Protein AF-A0A7S2NJY1-F1 (afdb_monomer_lite)

pLDDT: mean 79.56, std 20.65, range [28.33, 98.38]

Organism: NCBI:txid327968

Radius of gyration: 31.27 Å; chains: 1; bounding box: 125×63×87 Å

Secondary structure (DSSP, 8-state):
-----------------------SHHHHHHHHHHHHHHT----HHHHHHHHHHHHHHHHH-TTTHHHHHHHHHHHSPPP-HHHHHHHHHHHHHHHHHHHHHHHHHHHHTTTTTT-TTS-HHHHHHHHHHHHHT-BEES-SS---------S-----PPPP--------S---SS-SS--S---GGGGSS-BS-HHHHHHHSS-EEEETTEEEESSHHHHHHHHHHHHHHHHHHHHHHHHHHHHHHHHHHSTT-TTT-HHHHHHH--TTGGG-S-SSHHHHHHHHHHHHHHHHHHHHHHHHHHHHHHHHHHHTTS---HHHHHHHHHHHHHHHHHHHHHHHHHHHH--SHHHHHHHHHHHHHHHTTTTTHHHHHHTTT--HHHHHHHHHHHHHHHHH-S--GGGGB-TT-SSSTTSB-EEE-TTS-EE-TTSSB---SEEESS-GGG--TTS-HHHHHHHTTS--EEEEEETTEEEEESPHHHHHHHHHHHHHHHHHHHHHHHHHHHHHHHS-PPP--

Foldseek 3Di:
DDDDDDDDDDDDDDPPDDPDDPPDPVVVVVVVLVVCLVPPPPPLLCLLVVLVVLVVVVVVDVVCVVSLLSNLVSQAAFDWLLQVLQLVQLLLLQLAQLLVLLLVVLVVPVVQQPHPPDDSVSSSVLLLVLQQQAAAADDLHPCPPPPPPPDDDDDDDDDDDDDDDDDDDDDPDPPAFPPDDDPPVCPVHPRHDVLSNVSNVWDWDDDPPGIATPDPVRRVVSVVSVVLLVVLLCLLQPVLVVLLVVLCPDPLQCVVPVVSVVVLQDPVLLVDQAQDPQSNVLLVLLLVLLLVLLVVLLVVLVSVLSNLVSVLVFNTRLVSVCSVLCSLLNLSVSLLSSSLSQLSPDPHSVSNVVVSVVSVCSNCSRVCVQVVCVVNVAGSSNSSSSRSVSSSSQSQDDFSQQQQADPPDPHSNNGGHWYADPSSFTAGPVGDGTDGQWDFPDDVVVDDPPCDPVVVVVCSVVTWIWGASHPPDIDTGSHPSSVVSSVSSVVSSVVSVVSSPPSSSSSSSNRDDHPPD

Sequence (517 aa):
AEPNVVRSSRPTALITGRPGGPSGPLAMYSQRLHETTEKVDQDYGRLYRNVMKEFKYMVNVRSGHRYFSMLWASLAPKGNIYRRNGLFAEHRKHTEDVWAQLRELADLHKNLLGGAEVPLEERADRLYEALKDVEVEGSVLPDDGVVEEQGKRSSVSRLATSSETSPSRKQLTRRSSTMWVQDEDLFGGEIGFLPLEEWLRFKVFRVGPFLMDCDADRRTEEAKHFFMALGIFGLQVIAPFLIFLNRWNADANYLRDWGRLKSHLTVKQLACLGSTLPDVLTTIMGVLLLFVIIFMVRCYVKEQLANAGKSSKLPTDACWFLVGCFANAWSCCLICLNIPLLFWSEPTPTNIVLDSMTLLFLFKLDDLSDILCSYMDMSDEDFQRLAAWNSALMSQCPVHVEDLINPSAESLADLWSVHYDASGRLCRTKGGHCLTRLTHRFSEEECNERTPLAAKELHYQGERILYRVSRDRSYELPTTLAFAVFVMWNSISWFISIGQFVIPVGWYLINKRCSSK

Structure (mmCIF, N/CA/C/O backbone):
data_AF-A0A7S2NJY1-F1
#
_entry.id   AF-A0A7S2NJY1-F1
#
loop_
_atom_site.group_PDB
_atom_site.id
_atom_site.type_symbol
_atom_site.label_atom_id
_atom_site.label_alt_id
_atom_site.label_comp_id
_atom_site.label_asym_id
_atom_site.label_entity_id
_atom_site.label_seq_id
_atom_site.pdbx_PDB_ins_code
_atom_site.Cartn_x
_atom_site.Cartn_y
_atom_site.Cartn_z
_atom_site.occupancy
_atom_site.B_iso_or_equiv
_atom_site.auth_seq_id
_atom_site.auth_comp_id
_atom_site.auth_asym_id
_atom_site.auth_atom_id
_atom_site.pdbx_PDB_model_num
ATOM 1 N N . ALA A 1 1 ? -87.451 8.173 4.242 1.00 45.88 1 ALA A N 1
ATOM 2 C CA . ALA A 1 1 ? -87.650 8.941 5.480 1.00 45.88 1 ALA A CA 1
ATOM 3 C C . ALA A 1 1 ? -86.322 8.974 6.221 1.00 45.88 1 ALA A C 1
ATOM 5 O O . ALA A 1 1 ? -85.801 7.928 6.578 1.00 45.88 1 ALA A O 1
ATOM 6 N N . GLU A 1 2 ? -85.761 10.175 6.293 1.00 38.66 2 GLU A N 1
ATOM 7 C CA . GLU A 1 2 ? -84.646 10.646 7.132 1.00 38.66 2 GLU A CA 1
ATOM 8 C C . GLU A 1 2 ? -84.854 10.329 8.639 1.00 38.66 2 GLU A C 1
ATOM 10 O O . GLU A 1 2 ? -86.001 10.028 8.989 1.00 38.66 2 GLU A O 1
ATOM 15 N N . PRO A 1 3 ? -83.836 10.414 9.546 1.00 59.41 3 PRO A N 1
ATOM 16 C CA . PRO A 1 3 ? -83.036 11.643 9.698 1.00 59.41 3 PRO A CA 1
ATOM 17 C C . PRO A 1 3 ? -81.572 11.592 10.213 1.00 59.41 3 PRO A C 1
ATOM 19 O O . PRO A 1 3 ? -81.125 10.666 10.877 1.00 59.41 3 PRO A O 1
ATOM 22 N N . ASN A 1 4 ? -80.901 12.723 9.935 1.00 36.00 4 ASN A N 1
ATOM 23 C CA . ASN A 1 4 ? -79.967 13.522 10.752 1.00 36.00 4 ASN A CA 1
ATOM 24 C C . ASN A 1 4 ? -78.713 12.892 11.384 1.00 36.00 4 ASN A C 1
ATOM 26 O O . ASN A 1 4 ? -78.825 12.297 12.445 1.00 36.00 4 ASN A O 1
ATOM 30 N N . VAL A 1 5 ? -77.521 13.303 10.905 1.00 41.50 5 VAL A N 1
ATOM 31 C CA . VAL A 1 5 ? -76.474 13.913 11.764 1.00 41.50 5 VAL A CA 1
ATOM 32 C C . VAL A 1 5 ? -75.678 15.003 11.010 1.00 41.50 5 VAL A C 1
ATOM 34 O O . VAL A 1 5 ? -74.971 14.761 10.038 1.00 41.50 5 VAL A O 1
ATOM 37 N N . VAL A 1 6 ? -75.861 16.216 11.530 1.00 42.56 6 VAL A N 1
ATOM 38 C CA . VAL A 1 6 ? -75.075 17.464 11.584 1.00 42.56 6 VAL A CA 1
ATOM 39 C C . VAL A 1 6 ? -73.646 17.506 10.993 1.00 42.56 6 VAL A C 1
ATOM 41 O O . VAL A 1 6 ? -72.746 16.768 11.382 1.00 42.56 6 VAL A O 1
ATOM 44 N N . ARG A 1 7 ? -73.434 18.532 10.147 1.00 38.59 7 ARG A N 1
ATOM 45 C CA . ARG A 1 7 ? -72.150 19.108 9.697 1.00 38.59 7 ARG A CA 1
ATOM 46 C C . ARG A 1 7 ? -71.385 19.802 10.835 1.00 38.59 7 ARG A C 1
ATOM 48 O O . ARG A 1 7 ? -71.962 20.617 11.547 1.00 38.59 7 ARG A O 1
ATOM 55 N N . SER A 1 8 ? -70.059 19.648 10.858 1.00 33.09 8 SER A N 1
ATOM 56 C CA . SER A 1 8 ? -69.138 20.664 11.385 1.00 33.09 8 SER A CA 1
ATOM 57 C C . SER A 1 8 ? -67.888 20.764 10.507 1.00 33.09 8 SER A C 1
ATOM 59 O O . SER A 1 8 ? -67.379 19.783 9.975 1.00 33.09 8 SER A O 1
ATOM 61 N N . SER A 1 9 ? -67.476 22.003 10.300 1.00 34.91 9 SER A N 1
ATOM 62 C CA . SER A 1 9 ? -66.625 22.554 9.251 1.00 34.91 9 SER A CA 1
ATOM 63 C C . SER A 1 9 ? -65.165 22.739 9.674 1.00 34.91 9 SER A C 1
ATOM 65 O O . SER A 1 9 ? -64.932 23.300 10.743 1.00 34.91 9 SER A O 1
ATOM 67 N N . ARG A 1 10 ? -64.208 22.436 8.781 1.00 32.81 10 ARG A N 1
ATOM 68 C CA . ARG A 1 10 ? -63.144 23.349 8.280 1.00 32.81 10 ARG A CA 1
ATOM 69 C C . ARG A 1 10 ? -62.145 22.596 7.377 1.00 32.81 10 ARG A C 1
ATOM 71 O O . ARG A 1 10 ? -61.818 21.454 7.686 1.00 32.81 10 ARG A O 1
ATOM 78 N N . PRO A 1 11 ? -61.633 23.215 6.296 1.00 33.59 11 PRO A N 1
ATOM 79 C CA . PRO A 1 11 ? -60.576 22.638 5.477 1.00 33.59 11 PRO A CA 1
ATOM 80 C C . PRO A 1 11 ? -59.200 23.019 6.042 1.00 33.59 11 PRO A C 1
ATOM 82 O O . PRO A 1 11 ? -58.906 24.199 6.232 1.00 33.59 11 PRO A O 1
ATOM 85 N N . THR A 1 12 ? -58.343 22.027 6.274 1.00 32.66 12 THR A N 1
ATOM 86 C CA . THR A 1 12 ? -56.910 22.246 6.502 1.00 32.66 12 THR A CA 1
ATOM 87 C C . THR A 1 12 ? -56.200 22.028 5.174 1.00 32.66 12 THR A C 1
ATOM 89 O O . THR A 1 12 ? -56.236 20.933 4.614 1.00 32.66 12 THR A O 1
ATOM 92 N N . ALA A 1 13 ? -55.599 23.092 4.648 1.00 31.03 13 ALA A N 1
ATOM 93 C CA . ALA A 1 13 ? -54.774 23.054 3.452 1.00 31.03 13 ALA A CA 1
ATOM 94 C C . ALA A 1 13 ? -53.608 22.068 3.642 1.00 31.03 13 ALA A C 1
ATOM 96 O O . ALA A 1 13 ? -52.800 22.219 4.559 1.00 31.03 13 ALA A O 1
ATOM 97 N N . LEU A 1 14 ? -53.522 21.064 2.767 1.00 28.33 14 LEU A N 1
ATOM 98 C CA . LEU A 1 14 ? -52.346 20.213 2.634 1.00 28.33 14 LEU A CA 1
ATOM 99 C C . LEU A 1 14 ? -51.248 21.023 1.930 1.00 28.33 14 LEU A C 1
ATOM 101 O O . LEU A 1 14 ? -51.295 21.233 0.719 1.00 28.33 14 LEU A O 1
ATOM 105 N N . ILE A 1 15 ? -50.249 21.473 2.687 1.00 33.56 15 ILE A N 1
ATOM 106 C CA . ILE A 1 15 ? -48.969 21.918 2.132 1.00 33.56 15 ILE A CA 1
ATOM 107 C C . ILE A 1 15 ? -48.156 20.654 1.846 1.00 33.56 15 ILE A C 1
ATOM 109 O O . ILE A 1 15 ? -47.473 20.121 2.717 1.00 33.56 15 ILE A O 1
ATOM 113 N N . THR A 1 16 ? -48.234 20.148 0.616 1.00 32.56 16 THR A N 1
ATOM 114 C CA . THR A 1 16 ? -47.268 19.170 0.101 1.00 32.56 16 THR A CA 1
ATOM 115 C C . THR A 1 16 ? -45.997 19.911 -0.305 1.00 32.56 16 THR A C 1
ATOM 117 O O . THR A 1 16 ? -45.793 20.240 -1.474 1.00 32.56 16 THR A O 1
ATOM 120 N N . GLY A 1 17 ? -45.145 20.217 0.672 1.00 28.34 17 GLY A N 1
ATOM 121 C CA . GLY A 1 17 ? -43.784 20.672 0.414 1.00 28.34 17 GLY A CA 1
ATOM 122 C C . GLY A 1 17 ? -42.942 19.502 -0.090 1.00 28.34 17 GLY A C 1
ATOM 123 O O . GLY A 1 17 ? -42.501 18.673 0.701 1.00 28.34 17 GLY A O 1
ATOM 124 N N . ARG A 1 18 ? -42.724 19.418 -1.409 1.00 33.81 18 ARG A N 1
ATOM 125 C CA . ARG A 1 18 ? -41.641 18.601 -1.979 1.00 33.81 18 ARG A CA 1
ATOM 126 C C . ARG A 1 18 ? -40.311 19.131 -1.424 1.00 33.81 18 ARG A C 1
ATOM 128 O O . ARG A 1 18 ? -40.075 20.333 -1.559 1.00 33.81 18 ARG A O 1
ATOM 135 N N . PRO A 1 19 ? -39.428 18.296 -0.850 1.00 34.47 19 PRO A N 1
ATOM 136 C CA . PRO A 1 19 ? -38.077 18.739 -0.549 1.00 34.47 19 PRO A CA 1
ATOM 137 C C . PRO A 1 19 ? -37.382 19.040 -1.879 1.00 34.47 19 PRO A C 1
ATOM 139 O O . PRO A 1 19 ? -37.209 18.158 -2.722 1.00 34.47 19 PRO A O 1
ATOM 142 N N . GLY A 1 20 ? -37.056 20.315 -2.092 1.00 35.94 20 GLY A N 1
ATOM 143 C CA . GLY A 1 20 ? -36.272 20.774 -3.229 1.00 35.94 20 GLY A CA 1
ATOM 144 C C . GLY A 1 20 ? -34.863 20.206 -3.138 1.00 35.94 20 GLY A C 1
ATOM 145 O O . GLY A 1 20 ? -34.002 20.776 -2.474 1.00 35.94 20 GLY A O 1
ATOM 146 N N . GLY A 1 21 ? -34.639 19.068 -3.794 1.00 39.72 21 GLY A N 1
ATOM 147 C CA . GLY A 1 21 ? -33.296 18.643 -4.166 1.00 39.72 21 GLY A CA 1
ATOM 148 C C . GLY A 1 21 ? -32.696 19.648 -5.159 1.00 39.72 21 GLY A C 1
ATOM 149 O O . GLY A 1 21 ? -33.447 20.287 -5.901 1.00 39.72 21 GLY A O 1
ATOM 150 N N . PRO A 1 22 ? -31.366 19.825 -5.180 1.00 35.38 22 PRO A N 1
ATOM 151 C CA . PRO A 1 22 ? -30.713 20.806 -6.036 1.00 35.38 22 PRO A CA 1
ATOM 152 C C . PRO A 1 22 ? -30.897 20.433 -7.513 1.00 35.38 22 PRO A C 1
ATOM 154 O O . PRO A 1 22 ? -30.162 19.625 -8.067 1.00 35.38 22 PRO A O 1
ATOM 157 N N . SER A 1 23 ? -31.883 21.034 -8.175 1.00 36.16 23 SER A N 1
ATOM 158 C CA . SER A 1 23 ? -32.111 20.926 -9.617 1.00 36.16 23 SER A CA 1
ATOM 159 C C . SER A 1 23 ? -31.224 21.929 -10.358 1.00 36.16 23 SER A C 1
ATOM 161 O O . SER A 1 23 ? -31.697 22.950 -10.855 1.00 36.16 23 SER A O 1
ATOM 163 N N . GLY A 1 24 ? -29.916 21.666 -10.369 1.00 39.44 24 GLY A N 1
ATOM 164 C CA . GLY A 1 24 ? -28.922 22.463 -11.089 1.00 39.44 24 GLY A CA 1
ATOM 165 C C . GLY A 1 24 ? -27.930 21.590 -11.871 1.00 39.44 24 GLY A C 1
ATOM 166 O O . GLY A 1 24 ? -27.818 20.396 -11.585 1.00 39.44 24 GLY A O 1
ATOM 167 N N . PRO A 1 25 ? -27.165 22.171 -12.818 1.00 36.16 25 PRO A N 1
ATOM 168 C CA . PRO A 1 25 ? -26.186 21.460 -13.653 1.00 36.16 25 PRO A CA 1
ATOM 169 C C . PRO A 1 25 ? -25.192 20.601 -12.854 1.00 36.16 25 PRO A C 1
ATOM 171 O O . PRO A 1 25 ? -24.748 19.566 -13.333 1.00 36.16 25 PRO A O 1
ATOM 174 N N . LEU A 1 26 ? -24.899 20.984 -11.607 1.00 32.62 26 LEU A N 1
ATOM 175 C CA . LEU A 1 26 ? -24.021 20.258 -10.686 1.00 32.62 26 LEU A CA 1
ATOM 176 C C . LEU A 1 26 ? -24.586 18.912 -10.203 1.00 32.62 26 LEU A C 1
ATOM 178 O O . LEU A 1 26 ? -23.810 17.981 -10.013 1.00 32.62 26 LEU A O 1
ATOM 182 N N . ALA A 1 27 ? -25.905 18.772 -10.031 1.00 35.31 27 ALA A N 1
ATOM 183 C CA . ALA A 1 27 ? -26.518 17.489 -9.669 1.00 35.31 27 ALA A CA 1
ATOM 184 C C . ALA A 1 27 ? -26.526 16.528 -10.864 1.00 35.31 27 ALA A C 1
ATOM 186 O O . ALA A 1 27 ? -26.252 15.343 -10.708 1.00 35.31 27 ALA A O 1
ATOM 187 N N . MET A 1 28 ? -26.737 17.066 -12.069 1.00 36.31 28 MET A N 1
ATOM 188 C CA . MET A 1 28 ? -26.636 16.304 -13.313 1.00 36.31 28 MET A CA 1
ATOM 189 C C . MET A 1 28 ? -25.188 15.873 -13.588 1.00 36.31 28 MET A C 1
ATOM 191 O O . MET A 1 28 ? -24.965 14.733 -13.980 1.00 36.31 28 MET A O 1
ATOM 195 N N . TYR A 1 29 ? -24.204 16.737 -13.303 1.00 36.34 29 TYR A N 1
ATOM 196 C CA . TYR A 1 29 ? -22.783 16.381 -13.341 1.00 36.34 29 TYR A CA 1
ATOM 197 C C . TYR A 1 29 ? -22.431 15.337 -12.285 1.00 36.34 29 TYR A C 1
ATOM 199 O O . TYR A 1 29 ? -21.780 14.371 -12.641 1.00 36.34 29 TYR A O 1
ATOM 207 N N . SER A 1 30 ? -22.886 15.477 -11.033 1.00 32.34 30 SER A N 1
ATOM 208 C CA . SER A 1 30 ? -22.646 14.507 -9.950 1.00 32.34 30 SER A CA 1
ATOM 209 C C . SER A 1 30 ? -23.262 13.136 -10.230 1.00 32.34 30 SER A C 1
ATOM 211 O O . SER A 1 30 ? -22.676 12.128 -9.849 1.00 32.34 30 SER A O 1
ATOM 213 N N . GLN A 1 31 ? -24.433 13.088 -10.868 1.00 41.31 31 GLN A N 1
ATOM 214 C CA . GLN A 1 31 ? -25.109 11.840 -11.217 1.00 41.31 31 GLN A CA 1
ATOM 215 C C . GLN A 1 31 ? -24.455 11.175 -12.437 1.00 41.31 31 GLN A C 1
ATOM 217 O O . GLN A 1 31 ? -24.176 9.982 -12.381 1.00 41.31 31 GLN A O 1
ATOM 222 N N . ARG A 1 32 ? -24.078 11.953 -13.469 1.00 42.41 32 ARG A N 1
ATOM 223 C CA . ARG A 1 32 ? -23.219 11.462 -14.564 1.00 42.41 32 ARG A CA 1
ATOM 224 C C . ARG A 1 32 ? -21.880 10.960 -14.049 1.00 42.41 32 ARG A C 1
ATOM 226 O O . ARG A 1 32 ? -21.442 9.918 -14.495 1.00 42.41 32 ARG A O 1
ATOM 233 N N . LEU A 1 33 ? -21.273 11.684 -13.107 1.00 39.12 33 LEU A N 1
ATOM 234 C CA . LEU A 1 33 ? -20.040 11.309 -12.421 1.00 39.12 33 LEU A CA 1
ATOM 235 C C . LEU A 1 33 ? -20.202 9.975 -11.708 1.00 39.12 33 LEU A C 1
ATOM 237 O O . LEU A 1 33 ? -19.340 9.122 -11.845 1.00 39.12 33 LEU A O 1
ATOM 241 N N . HIS A 1 34 ? -21.289 9.768 -10.965 1.00 41.19 34 HIS A N 1
ATOM 242 C CA . HIS A 1 34 ? -21.487 8.505 -10.263 1.00 41.19 34 HIS A CA 1
ATOM 243 C C . HIS A 1 34 ? -21.661 7.340 -11.247 1.00 41.19 34 HIS A C 1
ATOM 245 O O . HIS A 1 34 ? -21.037 6.302 -11.048 1.00 41.19 34 HIS A O 1
ATOM 251 N N . GLU A 1 35 ? -22.399 7.549 -12.343 1.00 44.12 35 GLU A N 1
ATOM 252 C CA . GLU A 1 35 ? -22.596 6.558 -13.411 1.00 44.12 35 GLU A CA 1
ATOM 253 C C . GLU A 1 35 ? -21.318 6.279 -14.226 1.00 44.12 35 GLU A C 1
ATOM 255 O O . GLU A 1 35 ? -21.077 5.129 -14.592 1.00 44.12 35 GLU A O 1
ATOM 260 N N . THR A 1 36 ? -20.457 7.276 -14.480 1.00 44.31 36 THR A N 1
ATOM 261 C CA . THR A 1 36 ? -19.154 7.053 -15.134 1.00 44.31 36 THR A CA 1
ATOM 262 C C . THR A 1 36 ? -18.104 6.483 -14.190 1.00 44.31 36 THR A C 1
ATOM 264 O O . THR A 1 36 ? -17.277 5.704 -14.643 1.00 44.31 36 THR A O 1
ATOM 267 N N . THR A 1 37 ? -18.133 6.808 -12.892 1.00 44.62 37 THR A N 1
ATOM 268 C CA . THR A 1 37 ? -17.184 6.246 -11.910 1.00 44.62 37 THR A CA 1
ATOM 269 C C . THR A 1 37 ? -17.516 4.783 -11.591 1.00 44.62 37 THR A C 1
ATOM 271 O O . THR A 1 37 ? -16.618 3.982 -11.350 1.00 44.62 37 THR A O 1
ATOM 274 N N . GLU A 1 38 ? -18.800 4.409 -11.627 1.00 44.50 38 GLU A N 1
ATOM 275 C CA . GLU A 1 38 ? -19.269 3.035 -11.394 1.00 44.50 38 GLU A CA 1
ATOM 276 C C . GLU A 1 38 ? -19.047 2.112 -12.613 1.00 44.50 38 GLU A C 1
ATOM 278 O O . GLU A 1 38 ? -19.025 0.892 -12.463 1.00 44.50 38 GLU A O 1
ATOM 283 N N . LYS A 1 39 ? -18.798 2.686 -13.801 1.00 46.81 39 LYS A N 1
ATOM 284 C CA . LYS A 1 39 ? -18.453 1.977 -15.048 1.00 46.81 39 LYS A CA 1
ATOM 285 C C . LYS A 1 39 ? -17.156 2.478 -15.688 1.00 46.81 39 LYS A C 1
ATOM 287 O O . LYS A 1 39 ? -17.050 2.535 -16.914 1.00 46.81 39 LYS A O 1
ATOM 292 N N . VAL A 1 40 ? -16.152 2.847 -14.890 1.00 51.00 40 VAL A N 1
ATOM 293 C CA . VAL A 1 40 ? -14.791 2.915 -15.437 1.00 51.00 40 VAL A CA 1
ATOM 294 C C . VAL A 1 40 ? -14.403 1.476 -15.744 1.00 51.00 40 VAL A C 1
ATOM 296 O O . VAL A 1 40 ? -14.013 0.741 -14.837 1.00 51.00 40 VAL A O 1
ATOM 299 N N . ASP A 1 41 ? -14.576 1.064 -17.003 1.00 51.69 41 ASP A N 1
ATOM 300 C CA . ASP A 1 41 ? -14.026 -0.189 -17.512 1.00 51.69 41 ASP A CA 1
ATOM 301 C C . ASP A 1 41 ? -12.562 -0.238 -17.075 1.00 51.69 41 ASP A C 1
ATOM 303 O O . ASP A 1 41 ? -11.747 0.594 -17.487 1.00 51.69 41 ASP A O 1
ATOM 307 N N . GLN A 1 42 ? -12.236 -1.184 -16.189 1.00 57.50 42 GLN A N 1
ATOM 308 C CA . GLN A 1 42 ? -10.878 -1.420 -15.692 1.00 57.50 42 GLN A CA 1
ATOM 309 C C . GLN A 1 42 ? -10.042 -2.119 -16.772 1.00 57.50 42 GLN A C 1
ATOM 311 O O . GLN A 1 42 ? -9.324 -3.085 -16.519 1.00 57.50 42 GLN A O 1
ATOM 316 N N . ASP A 1 43 ? -10.147 -1.644 -18.008 1.00 67.00 43 ASP A N 1
ATOM 317 C CA . ASP A 1 43 ? -9.240 -2.016 -19.070 1.00 67.00 43 ASP A CA 1
ATOM 318 C C . ASP A 1 43 ? -7.875 -1.401 -18.735 1.00 67.00 43 ASP A C 1
ATOM 320 O O . ASP A 1 43 ? -7.598 -0.232 -19.019 1.00 67.00 43 ASP A O 1
ATOM 324 N N . TYR A 1 44 ? -7.023 -2.191 -18.073 1.00 66.62 44 TYR A N 1
ATOM 325 C CA . TYR A 1 44 ? -5.661 -1.798 -17.720 1.00 66.62 44 TYR A CA 1
ATOM 326 C C . TYR A 1 44 ? -4.855 -1.379 -18.956 1.00 66.62 44 TYR A C 1
ATOM 328 O O . TYR A 1 44 ? -3.986 -0.521 -18.828 1.00 66.62 44 TYR A O 1
ATOM 336 N N . GLY A 1 45 ? -5.188 -1.884 -20.151 1.00 63.78 45 GLY A N 1
ATOM 337 C CA . GLY A 1 45 ? -4.565 -1.445 -21.400 1.00 63.78 45 GLY A CA 1
ATOM 338 C C . GLY A 1 45 ? -4.819 0.036 -21.694 1.00 63.78 45 GLY A C 1
ATOM 339 O O . GLY A 1 45 ? -3.940 0.735 -22.193 1.00 63.78 45 GLY A O 1
ATOM 340 N N . ARG A 1 46 ? -5.987 0.557 -21.298 1.00 71.38 46 ARG A N 1
ATOM 341 C CA . ARG A 1 46 ? -6.335 1.983 -21.402 1.00 71.38 46 ARG A CA 1
ATOM 342 C C . ARG A 1 46 ? -5.969 2.781 -20.161 1.00 71.38 46 ARG A C 1
ATOM 344 O O . ARG A 1 46 ? -5.951 4.006 -20.241 1.00 71.38 46 ARG A O 1
ATOM 351 N N . LEU A 1 47 ? -5.677 2.132 -19.032 1.00 72.88 47 LEU A N 1
ATOM 352 C CA . LEU A 1 47 ? -5.390 2.816 -17.772 1.00 72.88 47 LEU A CA 1
ATOM 353 C C . LEU A 1 47 ? -4.230 3.795 -17.935 1.00 72.88 47 LEU A C 1
ATOM 355 O O . LEU A 1 47 ? -4.406 4.962 -17.610 1.00 72.88 47 LEU A O 1
ATOM 359 N N . TYR A 1 48 ? -3.095 3.368 -18.498 1.00 76.38 48 TYR A N 1
ATOM 360 C CA . TYR A 1 48 ? -1.954 4.262 -18.720 1.00 76.38 48 TYR A CA 1
ATOM 361 C C . TYR A 1 48 ? -2.309 5.454 -19.610 1.00 76.38 48 TYR A C 1
ATOM 363 O O . TYR A 1 48 ? -2.066 6.595 -19.230 1.00 76.38 48 TYR A O 1
ATOM 371 N N . ARG A 1 49 ? -2.978 5.212 -20.743 1.00 74.25 49 ARG A N 1
ATOM 372 C CA . ARG A 1 49 ? -3.472 6.274 -21.631 1.00 74.25 49 ARG A CA 1
ATOM 373 C C . ARG A 1 49 ? -4.377 7.253 -20.887 1.00 74.25 49 ARG A C 1
ATOM 375 O O . ARG A 1 49 ? -4.200 8.457 -21.023 1.00 74.25 49 ARG A O 1
ATOM 382 N N . ASN A 1 50 ? -5.328 6.752 -20.107 1.00 73.75 50 ASN A N 1
ATOM 383 C CA . ASN A 1 50 ? -6.252 7.579 -19.339 1.00 73.75 50 ASN A CA 1
ATOM 384 C C . ASN A 1 50 ? -5.498 8.384 -18.278 1.00 73.75 50 ASN A C 1
ATOM 386 O O . ASN A 1 50 ? -5.714 9.584 -18.172 1.00 73.75 50 ASN A O 1
ATOM 390 N N . VAL A 1 51 ? -4.556 7.766 -17.559 1.00 74.50 51 VAL A N 1
ATOM 391 C CA . VAL A 1 51 ? -3.702 8.458 -16.587 1.00 74.50 51 VAL A CA 1
ATOM 392 C C . VAL A 1 51 ? -2.909 9.571 -17.273 1.00 74.50 51 VAL A C 1
ATOM 394 O O . VAL A 1 51 ? -2.923 10.693 -16.783 1.00 74.50 51 VAL A O 1
ATOM 397 N N . MET A 1 52 ? -2.291 9.305 -18.427 1.00 73.94 52 MET A N 1
ATOM 398 C CA . MET A 1 52 ? -1.499 10.287 -19.178 1.00 73.94 52 MET A CA 1
ATOM 399 C C . MET A 1 52 ? -2.349 11.411 -19.782 1.00 73.94 52 MET A C 1
ATOM 401 O O . MET A 1 52 ? -1.954 12.574 -19.716 1.00 73.94 52 MET A O 1
ATOM 405 N N . LYS A 1 53 ? -3.524 11.100 -20.343 1.00 73.94 53 LYS A N 1
ATOM 406 C CA . LYS A 1 53 ? -4.479 12.105 -20.843 1.00 73.94 53 LYS A CA 1
ATOM 407 C C . LYS A 1 53 ? -4.923 13.040 -19.731 1.00 73.94 53 LYS A C 1
ATOM 409 O O . LYS A 1 53 ? -4.841 14.256 -19.871 1.00 73.94 53 LYS A O 1
ATOM 414 N N . GLU A 1 54 ? -5.360 12.463 -18.620 1.00 69.31 54 GLU A N 1
ATOM 415 C CA . GLU A 1 54 ? -5.830 13.213 -17.458 1.00 69.31 54 GLU A CA 1
ATOM 416 C C . GLU A 1 54 ? -4.690 14.017 -16.827 1.00 69.31 54 GLU A C 1
ATOM 418 O O . GLU A 1 54 ? -4.885 15.157 -16.414 1.00 69.31 54 GLU A O 1
ATOM 423 N N . PHE A 1 55 ? -3.471 13.476 -16.824 1.00 69.50 55 PHE A N 1
ATOM 424 C CA . PHE A 1 55 ? -2.276 14.184 -16.391 1.00 69.50 55 PHE A CA 1
ATOM 425 C C . PHE A 1 55 ? -1.978 15.414 -17.258 1.00 69.50 55 PHE A C 1
ATOM 427 O O . PHE A 1 55 ? -1.858 16.521 -16.731 1.00 69.50 55 PHE A O 1
ATOM 434 N N . LYS A 1 56 ? -1.933 15.249 -18.590 1.00 69.94 56 LYS A N 1
ATOM 435 C CA . LYS A 1 56 ? -1.755 16.359 -19.544 1.00 69.94 56 LYS A CA 1
ATOM 436 C C . LYS A 1 56 ? -2.884 17.389 -19.402 1.00 69.94 56 LYS A C 1
ATOM 438 O O . LYS A 1 56 ? -2.631 18.591 -19.434 1.00 69.94 56 LYS A O 1
ATOM 443 N N . TYR A 1 57 ? -4.123 16.950 -19.186 1.00 68.69 57 TYR A N 1
ATOM 444 C CA . TYR A 1 57 ? -5.253 17.844 -18.930 1.00 68.69 57 TYR A CA 1
ATOM 445 C C . TYR A 1 57 ? -5.085 18.638 -17.622 1.00 68.69 57 TYR A C 1
ATOM 447 O O . TYR A 1 57 ? -5.347 19.838 -17.589 1.00 68.69 57 TYR A O 1
ATOM 455 N N . MET A 1 58 ? -4.594 18.005 -16.556 1.00 63.50 58 MET A N 1
ATOM 456 C CA . MET A 1 58 ? -4.391 18.618 -15.238 1.00 63.50 58 MET A CA 1
ATOM 457 C C . MET A 1 58 ? -3.296 19.682 -15.215 1.00 63.50 58 MET A C 1
ATOM 459 O O . MET A 1 58 ? -3.492 20.724 -14.587 1.00 63.50 58 MET A O 1
ATOM 463 N N . VAL A 1 59 ? -2.177 19.449 -15.912 1.00 61.56 59 VAL A N 1
ATOM 464 C CA . VAL A 1 59 ? -1.137 20.478 -16.107 1.00 61.56 59 VAL A CA 1
ATOM 465 C C . VAL A 1 59 ? -1.757 21.736 -16.728 1.00 61.56 59 VAL A C 1
ATOM 467 O O . VAL A 1 59 ? -1.430 22.856 -16.346 1.00 61.56 59 VAL A O 1
ATOM 470 N N . ASN A 1 60 ? -2.747 21.553 -17.604 1.00 65.75 60 ASN A N 1
ATOM 471 C CA . ASN A 1 60 ? -3.389 22.639 -18.331 1.00 65.75 60 ASN A CA 1
ATOM 472 C C . ASN A 1 60 ? -4.629 23.249 -17.630 1.00 65.75 60 ASN A C 1
ATOM 474 O O . ASN A 1 60 ? -4.957 24.408 -17.895 1.00 65.75 60 ASN A O 1
ATOM 478 N N . VAL A 1 61 ? -5.325 22.540 -16.723 1.00 70.62 61 VAL A N 1
ATOM 479 C CA . VAL A 1 61 ? -6.624 22.977 -16.158 1.00 70.62 61 VAL A CA 1
ATOM 480 C C . VAL A 1 61 ? -6.688 22.892 -14.621 1.00 70.62 61 VAL A C 1
ATOM 482 O O . VAL A 1 61 ? -6.936 21.845 -14.025 1.00 70.62 61 VAL A O 1
ATOM 485 N N . ARG A 1 62 ? -6.612 24.055 -13.949 1.00 58.31 62 ARG A N 1
ATOM 486 C CA . ARG A 1 62 ? -6.677 24.194 -12.471 1.00 58.31 62 ARG A CA 1
ATOM 487 C C . ARG A 1 62 ? -7.963 23.675 -11.798 1.00 58.31 62 ARG A C 1
ATOM 489 O O . ARG A 1 62 ? -7.947 23.430 -10.594 1.00 58.31 62 ARG A O 1
ATOM 496 N N . SER A 1 63 ? -9.082 23.536 -12.514 1.00 59.34 63 SER A N 1
ATOM 497 C CA . SER A 1 63 ? -10.370 23.096 -11.944 1.00 59.34 63 SER A CA 1
ATOM 498 C C . SER A 1 63 ? -10.548 21.569 -11.871 1.00 59.34 63 SER A C 1
ATOM 500 O O . SER A 1 63 ? -11.507 21.112 -11.246 1.00 59.34 63 SER A O 1
ATOM 502 N N . GLY A 1 64 ? -9.628 20.774 -12.435 1.00 60.31 64 GLY A N 1
ATOM 503 C CA . GLY A 1 64 ? -9.725 19.304 -12.490 1.00 60.31 64 GLY A CA 1
ATOM 504 C C . GLY A 1 64 ? -9.451 18.562 -11.171 1.00 60.31 64 GLY A C 1
ATOM 505 O O . GLY A 1 64 ? -9.794 17.390 -11.033 1.00 60.31 64 GLY A O 1
ATOM 506 N N . HIS A 1 65 ? -8.901 19.240 -10.159 1.00 65.88 65 HIS A N 1
ATOM 507 C CA . HIS A 1 65 ? -8.377 18.597 -8.947 1.00 65.88 65 HIS A CA 1
ATOM 508 C C . HIS A 1 65 ? -9.411 17.748 -8.171 1.00 65.88 65 HIS A C 1
ATOM 510 O O . HIS A 1 65 ? -9.106 16.634 -7.752 1.00 65.88 65 HIS A O 1
ATOM 516 N N . ARG A 1 66 ? -10.667 18.212 -8.034 1.00 64.69 66 ARG A N 1
ATOM 517 C CA . ARG A 1 66 ? -11.721 17.465 -7.306 1.00 64.69 66 ARG A CA 1
ATOM 518 C C . ARG A 1 66 ? -12.184 16.194 -8.021 1.00 64.69 66 ARG A C 1
ATOM 520 O O . ARG A 1 66 ? -12.481 15.208 -7.357 1.00 64.69 66 ARG A O 1
ATOM 527 N N . TYR A 1 67 ? -12.274 16.228 -9.350 1.00 66.06 67 TYR A N 1
ATOM 528 C CA . TYR A 1 67 ? -12.664 15.064 -10.153 1.00 66.06 67 TYR A CA 1
ATOM 529 C C . TYR A 1 67 ? -11.628 13.943 -10.001 1.00 66.06 67 TYR A C 1
ATOM 531 O O . TYR A 1 67 ? -11.956 12.784 -9.761 1.00 66.06 67 TYR A O 1
ATOM 539 N N . PHE A 1 68 ? -10.358 14.333 -10.037 1.00 66.50 68 PHE A N 1
ATOM 540 C CA . PHE A 1 68 ? -9.212 13.442 -9.945 1.00 66.50 68 PHE A CA 1
ATOM 541 C C . PHE A 1 68 ? -9.091 12.770 -8.573 1.00 66.50 68 PHE A C 1
ATOM 543 O O . PHE A 1 68 ? -8.883 11.562 -8.493 1.00 66.50 68 PHE A O 1
ATOM 550 N N . SER A 1 69 ? -9.307 13.528 -7.493 1.00 71.00 69 SER A N 1
ATOM 551 C CA . SER A 1 69 ? -9.392 12.975 -6.136 1.00 71.00 69 SER A CA 1
ATOM 552 C C . SER A 1 69 ? -10.433 11.849 -6.051 1.00 71.00 69 SER A C 1
ATOM 554 O O . SER A 1 69 ? -10.165 10.821 -5.432 1.00 71.00 69 SER A O 1
ATOM 556 N N . MET A 1 70 ? -11.591 11.990 -6.708 1.00 73.50 70 MET A N 1
ATOM 557 C CA . MET A 1 70 ? -12.621 10.944 -6.720 1.00 73.50 70 MET A CA 1
ATOM 558 C C . MET A 1 70 ? -12.213 9.726 -7.553 1.00 73.50 70 MET A C 1
ATOM 560 O O . MET A 1 70 ? -12.432 8.596 -7.112 1.00 73.50 70 MET A O 1
ATOM 564 N N . LEU A 1 71 ? -11.588 9.938 -8.716 1.00 73.94 71 LEU A N 1
ATOM 565 C CA . LEU A 1 71 ? -11.101 8.850 -9.565 1.00 73.94 71 LEU A CA 1
ATOM 566 C C . LEU A 1 71 ? -10.077 7.988 -8.816 1.00 73.94 71 LEU A C 1
ATOM 568 O O . LEU A 1 71 ? -10.248 6.773 -8.722 1.00 73.94 71 LEU A O 1
ATOM 572 N N . TRP A 1 72 ? -9.056 8.590 -8.205 1.00 80.44 72 TRP A N 1
ATOM 573 C CA . TRP A 1 72 ? -8.045 7.813 -7.481 1.00 80.44 72 TRP A CA 1
ATOM 574 C C . TRP A 1 72 ? -8.563 7.220 -6.189 1.00 80.44 72 TRP A C 1
ATOM 576 O O . TRP A 1 72 ? -8.230 6.078 -5.880 1.00 80.44 72 TRP A O 1
ATOM 586 N N . ALA A 1 73 ? -9.446 7.929 -5.488 1.00 79.75 73 ALA A N 1
ATOM 587 C CA . ALA A 1 73 ? -10.136 7.355 -4.349 1.00 79.75 73 ALA A CA 1
ATOM 588 C C . ALA A 1 73 ? -10.984 6.142 -4.747 1.00 79.75 73 ALA A C 1
ATOM 590 O O . ALA A 1 73 ? -11.220 5.289 -3.897 1.00 79.75 73 ALA A O 1
ATOM 591 N N . SER A 1 74 ? -11.437 6.020 -6.000 1.00 80.69 74 SER A N 1
ATOM 592 C CA . SER A 1 74 ? -12.132 4.819 -6.482 1.00 80.69 74 SER A CA 1
ATOM 593 C C . SER A 1 74 ? -11.175 3.657 -6.789 1.00 80.69 74 SER A C 1
ATOM 595 O O . SER A 1 74 ? -11.503 2.508 -6.487 1.00 80.69 74 SER A O 1
ATOM 597 N N . LEU A 1 75 ? -9.976 3.953 -7.307 1.00 81.75 75 LEU A N 1
ATOM 598 C CA . LEU A 1 75 ? -9.004 2.959 -7.781 1.00 81.75 75 LEU A CA 1
ATOM 599 C C . LEU A 1 75 ? -8.062 2.444 -6.686 1.00 81.75 75 LEU A C 1
ATOM 601 O O . LEU A 1 75 ? -7.727 1.261 -6.667 1.00 81.75 75 LEU A O 1
ATOM 605 N N . ALA A 1 76 ? -7.648 3.312 -5.766 1.00 90.19 76 ALA A N 1
ATOM 606 C CA . ALA A 1 76 ? -6.641 3.022 -4.757 1.00 90.19 76 ALA A CA 1
ATOM 607 C C . ALA A 1 76 ? -7.212 3.130 -3.328 1.00 90.19 76 ALA A C 1
ATOM 609 O O . ALA A 1 76 ? -8.124 3.921 -3.058 1.00 90.19 76 ALA A O 1
ATOM 610 N N . PRO A 1 77 ? -6.717 2.313 -2.380 1.00 93.44 77 PRO A N 1
ATOM 611 C CA . PRO A 1 77 ? -7.061 2.446 -0.972 1.00 93.44 77 PRO A CA 1
ATOM 612 C C . PRO A 1 77 ? -6.497 3.757 -0.414 1.00 93.44 77 PRO A C 1
ATOM 614 O O . PRO A 1 77 ? -5.582 4.344 -0.991 1.00 93.44 77 PRO A O 1
ATOM 617 N N . LYS A 1 78 ? -7.004 4.198 0.739 1.00 92.56 78 LYS A N 1
ATOM 618 C CA . LYS A 1 78 ? -6.348 5.288 1.476 1.00 92.56 78 LYS A CA 1
ATOM 619 C C . LYS A 1 78 ? -4.924 4.918 1.886 1.00 92.56 78 LYS A C 1
ATOM 621 O O . LYS A 1 78 ? -4.624 3.733 2.104 1.00 92.56 78 LYS A O 1
ATOM 626 N N . GLY A 1 79 ? -4.071 5.928 1.985 1.00 91.12 79 GLY A N 1
ATOM 627 C CA . GLY A 1 79 ? -2.701 5.785 2.430 1.00 91.12 79 GLY A CA 1
ATOM 628 C C . GLY A 1 79 ? -2.639 5.312 3.874 1.00 91.12 79 GLY A C 1
ATOM 629 O O . GLY A 1 79 ? -3.523 5.549 4.686 1.00 91.12 79 GLY A O 1
ATOM 630 N N . ASN A 1 80 ? -1.607 4.538 4.170 1.00 91.81 80 ASN A N 1
ATOM 631 C CA . ASN A 1 80 ? -1.051 4.423 5.510 1.00 91.81 80 ASN A CA 1
ATOM 632 C C . ASN A 1 80 ? 0.415 4.013 5.362 1.00 91.81 80 ASN A C 1
ATOM 634 O O . ASN A 1 80 ? 0.849 3.584 4.282 1.00 91.81 80 ASN A O 1
ATOM 638 N N . ILE A 1 81 ? 1.182 4.116 6.444 1.00 92.19 81 ILE A N 1
ATOM 639 C CA . ILE A 1 81 ? 2.620 3.834 6.409 1.00 92.19 81 ILE A CA 1
ATOM 640 C C . ILE A 1 81 ? 2.956 2.427 5.876 1.00 92.19 81 ILE A C 1
ATOM 642 O O . ILE A 1 81 ? 3.940 2.255 5.155 1.00 92.19 81 ILE A O 1
ATOM 646 N N . TYR A 1 82 ? 2.115 1.428 6.157 1.00 95.06 82 TYR A N 1
ATOM 647 C CA . TYR A 1 82 ? 2.314 0.050 5.704 1.00 95.06 82 TYR A CA 1
ATOM 648 C C . TYR A 1 82 ? 2.071 -0.108 4.204 1.00 95.06 82 TYR A C 1
ATOM 650 O O . TYR A 1 82 ? 2.885 -0.711 3.512 1.00 95.06 82 TYR A O 1
ATOM 658 N N . ARG A 1 83 ? 0.982 0.464 3.680 1.00 94.44 83 ARG A N 1
ATOM 659 C CA . ARG A 1 83 ? 0.659 0.441 2.246 1.00 94.44 83 ARG A CA 1
ATOM 660 C C . ARG A 1 83 ? 1.691 1.203 1.434 1.00 94.44 83 ARG A C 1
ATOM 662 O O . ARG A 1 83 ? 2.086 0.723 0.378 1.00 94.44 83 ARG A O 1
ATOM 669 N N . ARG A 1 84 ? 2.171 2.339 1.950 1.00 92.88 84 ARG A N 1
ATOM 670 C CA . ARG A 1 84 ? 3.285 3.080 1.355 1.00 92.88 84 ARG A CA 1
ATOM 671 C C . ARG A 1 84 ? 4.522 2.194 1.254 1.00 92.88 84 ARG A C 1
ATOM 673 O O . ARG A 1 84 ? 5.018 1.974 0.154 1.00 92.88 84 ARG A O 1
ATOM 680 N N . ASN A 1 85 ? 4.983 1.631 2.371 1.00 94.38 85 ASN A N 1
ATOM 681 C CA . ASN A 1 85 ? 6.154 0.752 2.366 1.00 94.38 85 ASN A CA 1
ATOM 682 C C . ASN A 1 85 ? 5.957 -0.470 1.460 1.00 94.38 85 ASN A C 1
ATOM 684 O O . ASN A 1 85 ? 6.895 -0.867 0.775 1.00 94.38 85 ASN A O 1
ATOM 688 N N . GLY A 1 86 ? 4.744 -1.026 1.410 1.00 95.44 86 GLY A N 1
ATOM 689 C CA . GLY A 1 86 ? 4.405 -2.141 0.533 1.00 95.44 86 GLY A CA 1
ATOM 690 C C . GLY A 1 86 ? 4.445 -1.785 -0.952 1.00 95.44 86 GLY A C 1
ATOM 691 O O . GLY A 1 86 ? 4.924 -2.586 -1.751 1.00 95.44 86 GLY A O 1
ATOM 692 N N . LEU A 1 87 ? 4.003 -0.580 -1.320 1.00 94.56 87 LEU A N 1
ATOM 693 C CA . LEU A 1 87 ? 4.070 -0.072 -2.689 1.00 94.56 87 LEU A CA 1
ATOM 694 C C . LEU A 1 87 ? 5.521 0.163 -3.128 1.00 94.56 87 LEU A C 1
ATOM 696 O O . LEU A 1 87 ? 5.917 -0.308 -4.188 1.00 94.56 87 LEU A O 1
ATOM 700 N N . PHE A 1 88 ? 6.327 0.829 -2.296 1.00 94.44 88 PHE A N 1
ATOM 701 C CA . PHE A 1 88 ? 7.743 1.078 -2.590 1.00 94.44 88 PHE A CA 1
ATOM 702 C C . PHE A 1 88 ? 8.575 -0.210 -2.600 1.00 94.44 88 PHE A C 1
ATOM 704 O O . PHE A 1 88 ? 9.450 -0.372 -3.444 1.00 94.44 88 PHE A O 1
ATOM 711 N N . ALA A 1 89 ? 8.299 -1.153 -1.694 1.00 95.81 89 ALA A N 1
ATOM 712 C CA . ALA A 1 89 ? 8.954 -2.458 -1.707 1.00 95.81 89 ALA A CA 1
ATOM 713 C C . ALA A 1 89 ? 8.639 -3.232 -2.991 1.00 95.81 89 ALA A C 1
ATOM 715 O O . ALA A 1 89 ? 9.539 -3.847 -3.557 1.00 95.81 89 ALA A O 1
ATOM 716 N N . GLU A 1 90 ? 7.392 -3.179 -3.466 1.00 94.75 90 GLU A N 1
ATOM 717 C CA . GLU A 1 90 ? 7.019 -3.790 -4.741 1.00 94.75 90 GLU A CA 1
ATOM 718 C C . GLU A 1 90 ? 7.675 -3.076 -5.925 1.00 94.75 90 GLU A C 1
ATOM 720 O O . GLU A 1 90 ? 8.205 -3.733 -6.817 1.00 94.75 90 GLU A O 1
ATOM 725 N N . HIS A 1 91 ? 7.728 -1.742 -5.893 1.00 93.88 91 HIS A N 1
ATOM 726 C CA . HIS A 1 91 ? 8.406 -0.954 -6.915 1.00 93.88 91 HIS A CA 1
ATOM 727 C C . HIS A 1 91 ? 9.892 -1.350 -7.035 1.00 93.88 91 HIS A C 1
ATOM 729 O O . HIS A 1 91 ? 10.365 -1.686 -8.117 1.00 93.88 91 HIS A O 1
ATOM 735 N N . ARG A 1 92 ? 10.613 -1.453 -5.910 1.00 95.25 92 ARG A N 1
ATOM 736 C CA . ARG A 1 92 ? 12.029 -1.864 -5.907 1.00 95.25 92 ARG A CA 1
ATOM 737 C C . ARG A 1 92 ? 12.265 -3.267 -6.476 1.00 95.25 92 ARG A C 1
ATOM 739 O O . ARG A 1 92 ? 13.311 -3.490 -7.076 1.00 95.25 92 ARG A O 1
ATOM 746 N N . LYS A 1 93 ? 11.324 -4.209 -6.325 1.00 94.38 93 LYS A N 1
ATOM 747 C CA . LYS A 1 93 ? 11.447 -5.550 -6.937 1.00 94.38 93 LYS A CA 1
ATOM 748 C C . LYS A 1 93 ? 11.449 -5.478 -8.459 1.00 94.38 93 LYS A C 1
ATOM 750 O O . LYS A 1 93 ? 12.246 -6.158 -9.095 1.00 94.38 93 LYS A O 1
ATOM 755 N N . HIS A 1 94 ? 10.578 -4.650 -9.030 1.00 92.94 94 HIS A N 1
ATOM 756 C CA . HIS A 1 94 ? 10.534 -4.429 -10.475 1.00 92.94 94 HIS A CA 1
ATOM 757 C C . HIS A 1 94 ? 11.763 -3.684 -10.965 1.00 92.94 94 HIS A C 1
ATOM 759 O O . HIS A 1 94 ? 12.350 -4.097 -11.955 1.00 92.94 94 HIS A O 1
ATOM 765 N N . THR A 1 95 ? 12.205 -2.653 -10.245 1.00 94.62 95 THR A N 1
ATOM 766 C CA . THR A 1 95 ? 13.472 -1.970 -10.534 1.00 94.62 95 THR A CA 1
ATOM 767 C C . THR A 1 95 ? 14.647 -2.953 -10.552 1.00 94.62 95 THR A C 1
ATOM 769 O O . THR A 1 95 ? 15.435 -2.943 -11.494 1.00 94.62 95 THR A O 1
ATOM 772 N N . GLU A 1 96 ? 14.758 -3.844 -9.559 1.00 95.44 96 GLU A N 1
ATOM 773 C CA . GLU A 1 96 ? 15.806 -4.876 -9.524 1.00 95.44 96 GLU A CA 1
ATOM 774 C C . GLU A 1 96 ? 15.736 -5.803 -10.746 1.00 95.44 96 GLU A C 1
ATOM 776 O O . GLU A 1 96 ? 16.759 -6.053 -11.382 1.00 95.44 96 GLU A O 1
ATOM 781 N N . ASP A 1 97 ? 14.539 -6.296 -11.077 1.00 94.25 97 ASP A N 1
ATOM 782 C CA . ASP A 1 97 ? 14.304 -7.204 -12.204 1.00 94.25 97 ASP A CA 1
ATOM 783 C C . ASP A 1 97 ? 14.641 -6.543 -13.550 1.00 94.25 97 ASP A C 1
ATOM 785 O O . ASP A 1 97 ? 15.328 -7.141 -14.375 1.00 94.25 97 ASP A O 1
ATOM 789 N N . VAL A 1 98 ? 14.239 -5.286 -13.754 1.00 94.38 98 VAL A N 1
ATOM 790 C CA . VAL A 1 98 ? 14.543 -4.530 -14.978 1.00 94.38 98 VAL A CA 1
ATOM 791 C C . VAL A 1 98 ? 16.041 -4.268 -15.105 1.00 94.38 98 VAL A C 1
ATOM 793 O O . VAL A 1 98 ? 16.610 -4.509 -16.167 1.00 94.38 98 VAL A O 1
ATOM 796 N N . TRP A 1 99 ? 16.712 -3.845 -14.030 1.00 96.62 99 TRP A N 1
ATOM 797 C CA . TRP A 1 99 ? 18.166 -3.670 -14.049 1.00 96.62 99 TRP A CA 1
ATOM 798 C C . TRP A 1 99 ? 18.913 -4.987 -14.270 1.00 96.62 99 TRP A C 1
ATOM 800 O O . TRP A 1 99 ? 19.968 -4.989 -14.900 1.00 96.62 99 TRP A O 1
ATOM 810 N N . ALA A 1 100 ? 18.404 -6.113 -13.764 1.00 95.62 100 ALA A N 1
ATOM 811 C CA . ALA A 1 100 ? 18.981 -7.424 -14.047 1.00 95.62 100 ALA A CA 1
ATOM 812 C C . ALA A 1 100 ? 18.900 -7.754 -15.547 1.00 95.62 100 ALA A C 1
ATOM 814 O O . ALA A 1 100 ? 19.927 -8.068 -16.146 1.00 95.62 100 ALA A O 1
ATOM 815 N N . GLN A 1 101 ? 17.730 -7.571 -16.168 1.00 95.56 101 GLN A N 1
ATOM 816 C CA . GLN A 1 101 ? 17.559 -7.746 -17.615 1.00 95.56 101 GLN A CA 1
ATOM 817 C C . GLN A 1 101 ? 18.463 -6.796 -18.419 1.00 95.56 101 GLN A C 1
ATOM 819 O O . GLN A 1 101 ? 19.086 -7.207 -19.396 1.00 95.56 101 GLN A O 1
ATOM 824 N N . LEU A 1 102 ? 18.588 -5.536 -17.987 1.00 96.88 102 LEU A N 1
ATOM 825 C CA . LEU A 1 102 ? 19.437 -4.550 -18.654 1.00 96.88 102 LEU A CA 1
ATOM 826 C C . LEU A 1 102 ? 20.919 -4.947 -18.616 1.00 96.88 102 LEU A C 1
ATOM 828 O O . LEU A 1 102 ? 21.618 -4.787 -19.611 1.00 96.88 102 LEU A O 1
ATOM 832 N N . ARG A 1 103 ? 21.401 -5.509 -17.500 1.00 97.94 103 ARG A N 1
ATOM 833 C CA . ARG A 1 103 ? 22.774 -6.032 -17.391 1.00 97.94 103 ARG A CA 1
ATOM 834 C C . ARG A 1 103 ? 23.009 -7.217 -18.324 1.00 97.94 103 ARG A C 1
ATOM 836 O O . ARG A 1 103 ? 24.048 -7.268 -18.973 1.00 97.94 103 ARG A O 1
ATOM 843 N N . GLU A 1 104 ? 22.062 -8.149 -18.415 1.00 97.44 104 GLU A N 1
ATOM 844 C CA . GLU A 1 104 ? 22.160 -9.289 -19.339 1.00 97.44 104 GLU A CA 1
ATOM 845 C C . GLU A 1 104 ? 22.273 -8.814 -20.795 1.00 97.44 104 GLU A C 1
ATOM 847 O O . GLU A 1 104 ? 23.162 -9.246 -21.532 1.00 97.44 104 GLU A O 1
ATOM 852 N N . LEU A 1 105 ? 21.433 -7.853 -21.187 1.00 97.38 105 LEU A N 1
ATOM 853 C CA . LEU A 1 105 ? 21.467 -7.246 -22.518 1.00 97.38 105 LEU A CA 1
ATOM 854 C C . LEU A 1 105 ? 22.743 -6.433 -22.756 1.00 97.38 105 LEU A C 1
ATOM 856 O O . LEU A 1 105 ? 23.328 -6.502 -23.835 1.00 97.38 105 LEU A O 1
ATOM 860 N N . ALA A 1 106 ? 23.221 -5.706 -21.748 1.00 98.00 106 ALA A N 1
ATOM 861 C CA . ALA A 1 106 ? 24.459 -4.944 -21.843 1.00 98.00 106 ALA A CA 1
ATOM 862 C C . ALA A 1 106 ? 25.693 -5.842 -22.038 1.00 98.00 106 ALA A C 1
ATOM 864 O O . ALA A 1 106 ? 26.658 -5.437 -22.690 1.00 98.00 106 ALA A O 1
ATOM 865 N N . ASP A 1 107 ? 25.684 -7.065 -21.499 1.00 98.25 107 ASP A N 1
ATOM 866 C CA . ASP A 1 107 ? 26.739 -8.042 -21.772 1.00 98.25 107 ASP A CA 1
ATOM 867 C C . ASP A 1 107 ? 26.612 -8.657 -23.172 1.00 98.25 107 ASP A C 1
ATOM 869 O O . ASP A 1 107 ? 27.611 -8.774 -23.890 1.00 98.25 107 ASP A O 1
ATOM 873 N N . LEU A 1 108 ? 25.383 -8.969 -23.597 1.00 97.94 108 LEU A N 1
ATOM 874 C CA . LEU A 1 108 ? 25.093 -9.486 -24.936 1.00 97.94 108 LEU A CA 1
ATOM 875 C C . LEU A 1 108 ? 25.533 -8.503 -26.035 1.00 97.94 108 LEU A C 1
ATOM 877 O O . LEU A 1 108 ? 26.171 -8.903 -27.009 1.00 97.94 108 LEU A O 1
ATOM 881 N N . HIS A 1 109 ? 25.260 -7.211 -25.844 1.00 97.69 109 HIS A N 1
ATOM 882 C CA . HIS A 1 109 ? 25.574 -6.133 -26.786 1.00 97.69 109 HIS A CA 1
ATOM 883 C C . HIS A 1 109 ? 26.872 -5.385 -26.443 1.00 97.69 109 HIS A C 1
ATOM 885 O O . HIS A 1 109 ? 27.081 -4.250 -26.878 1.00 97.69 109 HIS A O 1
ATOM 891 N N . LYS A 1 110 ? 27.797 -6.014 -25.701 1.00 98.25 110 LYS A N 1
ATOM 892 C CA . LYS A 1 110 ? 29.025 -5.356 -25.218 1.00 98.25 110 LYS A CA 1
ATOM 893 C C . LYS A 1 110 ? 29.861 -4.687 -26.308 1.00 98.25 110 LYS A C 1
ATOM 895 O O . LYS A 1 110 ? 30.476 -3.666 -26.034 1.00 98.25 110 LYS A O 1
ATOM 900 N N . ASN A 1 111 ? 29.867 -5.216 -27.535 1.00 98.12 111 ASN A N 1
ATOM 901 C CA . ASN A 1 111 ? 30.619 -4.634 -28.654 1.00 98.12 111 ASN A CA 1
ATOM 902 C C . ASN A 1 111 ? 30.111 -3.232 -29.033 1.00 98.12 111 ASN A C 1
ATOM 904 O O . ASN A 1 111 ? 30.923 -2.358 -29.317 1.00 98.12 111 ASN A O 1
ATOM 908 N N . LEU A 1 112 ? 28.794 -3.004 -28.971 1.00 97.69 112 LEU A N 1
ATOM 909 C CA . LEU A 1 112 ? 28.176 -1.695 -29.220 1.00 97.69 112 LEU A CA 1
ATOM 910 C C . LEU A 1 112 ? 28.365 -0.737 -28.034 1.00 97.69 112 LEU A C 1
ATOM 912 O O . LEU A 1 112 ? 28.380 0.477 -28.204 1.00 97.69 112 LEU A O 1
ATOM 916 N N . LEU A 1 113 ? 28.553 -1.283 -26.830 1.00 98.00 113 LEU A N 1
ATOM 917 C CA . LEU A 1 113 ? 28.642 -0.533 -25.572 1.00 98.00 113 LEU A CA 1
ATOM 918 C C . LEU A 1 113 ? 30.089 -0.238 -25.131 1.00 98.00 113 LEU A C 1
ATOM 920 O O . LEU A 1 113 ? 30.328 0.137 -23.983 1.00 98.00 113 LEU A O 1
ATOM 924 N N . GLY A 1 114 ? 31.062 -0.354 -26.042 1.00 97.69 114 GLY A N 1
ATOM 925 C CA . GLY A 1 114 ? 32.476 -0.019 -25.804 1.00 97.69 114 GLY A CA 1
ATOM 926 C C . GLY A 1 114 ? 33.411 -1.210 -25.569 1.00 97.69 114 GLY A C 1
ATOM 927 O O . GLY A 1 114 ? 34.586 -1.010 -25.274 1.00 97.69 114 GLY A O 1
ATOM 928 N N . GLY A 1 115 ? 32.922 -2.440 -25.723 1.00 97.81 115 GLY A N 1
ATOM 929 C CA . GLY A 1 115 ? 33.703 -3.673 -25.645 1.00 97.81 115 GLY A CA 1
ATOM 930 C C . GLY A 1 115 ? 33.702 -4.347 -24.269 1.00 97.81 115 GLY A C 1
ATOM 931 O O . GLY A 1 115 ? 33.097 -3.882 -23.302 1.00 97.81 115 GLY A O 1
ATOM 932 N N . ALA A 1 116 ? 34.390 -5.490 -24.189 1.00 98.12 116 ALA A N 1
ATOM 933 C CA . ALA A 1 116 ? 34.468 -6.312 -22.978 1.00 98.12 116 ALA A CA 1
ATOM 934 C C . ALA A 1 116 ? 35.248 -5.645 -21.827 1.00 98.12 116 ALA A C 1
ATOM 936 O O . ALA A 1 116 ? 34.974 -5.952 -20.670 1.00 98.12 116 ALA A O 1
ATOM 937 N N . GLU A 1 117 ? 36.159 -4.723 -22.152 1.00 98.00 117 GLU A N 1
ATOM 938 C CA . GLU A 1 117 ? 37.019 -4.009 -21.194 1.00 98.00 117 GLU A CA 1
ATOM 939 C C . GLU A 1 117 ? 36.253 -3.011 -20.311 1.00 98.00 117 GLU A C 1
ATOM 941 O O . GLU A 1 117 ? 36.689 -2.687 -19.209 1.00 98.00 117 GLU A O 1
ATOM 946 N N . VAL A 1 118 ? 35.098 -2.522 -20.776 1.00 98.38 118 VAL A N 1
ATOM 947 C CA . VAL A 1 118 ? 34.234 -1.625 -19.997 1.00 98.38 118 VAL A CA 1
ATOM 948 C C . VAL A 1 118 ? 33.511 -2.438 -18.912 1.00 98.38 118 VAL A C 1
ATOM 950 O O . VAL A 1 118 ? 32.955 -3.491 -19.229 1.00 98.38 118 VAL A O 1
ATOM 953 N N . PRO A 1 119 ? 33.464 -2.002 -17.641 1.00 98.31 119 PRO A N 1
ATOM 954 C CA . PRO A 1 119 ? 32.719 -2.709 -16.601 1.00 98.31 119 PRO A CA 1
ATOM 955 C C . PRO A 1 119 ? 31.239 -2.906 -16.960 1.00 98.31 119 PRO A C 1
ATOM 957 O O . PRO A 1 119 ? 30.612 -2.035 -17.560 1.00 98.31 119 PRO A O 1
ATOM 960 N N . LEU A 1 120 ? 30.653 -4.035 -16.542 1.00 98.19 120 LEU A N 1
ATOM 961 C CA . LEU A 1 120 ? 29.260 -4.383 -16.856 1.00 98.19 120 LEU A CA 1
ATOM 962 C C . LEU A 1 120 ? 28.259 -3.291 -16.444 1.00 98.19 120 LEU A C 1
ATOM 964 O O . LEU A 1 120 ? 27.345 -2.984 -17.202 1.00 98.19 120 LEU A O 1
ATOM 968 N N . GLU A 1 121 ? 28.447 -2.692 -15.266 1.00 97.69 121 GLU A N 1
ATOM 969 C CA . GLU A 1 121 ? 27.586 -1.609 -14.773 1.00 97.69 121 GLU A CA 1
ATOM 970 C C . GLU A 1 121 ? 27.649 -0.367 -15.666 1.00 97.69 121 GLU A C 1
ATOM 972 O O . GLU A 1 121 ? 26.612 0.210 -15.970 1.00 97.69 121 GLU A O 1
ATOM 977 N N . GLU A 1 122 ? 28.837 0.003 -16.151 1.00 98.19 122 GLU A N 1
ATOM 978 C CA . GLU A 1 122 ? 28.990 1.145 -17.056 1.00 98.19 122 GLU A CA 1
ATOM 979 C C . GLU A 1 122 ? 28.360 0.851 -18.426 1.00 98.19 122 GLU A C 1
ATOM 981 O O . GLU A 1 122 ? 27.743 1.729 -19.025 1.00 98.19 122 GLU A O 1
ATOM 986 N N . ARG A 1 123 ? 28.440 -0.396 -18.913 1.00 98.38 123 ARG A N 1
ATOM 987 C CA . ARG A 1 123 ? 27.717 -0.806 -20.128 1.00 98.38 123 ARG A CA 1
ATOM 988 C C . ARG A 1 123 ? 26.200 -0.728 -19.945 1.00 98.38 123 ARG A C 1
ATOM 990 O O . ARG A 1 123 ? 25.514 -0.260 -20.850 1.00 98.38 123 ARG A O 1
ATOM 997 N N . ALA A 1 124 ? 25.683 -1.162 -18.796 1.00 98.19 124 ALA A N 1
ATOM 998 C CA . ALA A 1 124 ? 24.259 -1.061 -18.478 1.00 98.19 124 ALA A CA 1
ATOM 999 C C . ALA A 1 124 ? 23.805 0.405 -18.384 1.00 98.19 124 ALA A C 1
ATOM 1001 O O . ALA A 1 124 ? 22.748 0.745 -18.908 1.00 98.19 124 ALA A O 1
ATOM 1002 N N . ASP A 1 125 ? 24.628 1.283 -17.806 1.00 97.81 125 ASP A N 1
ATOM 1003 C CA . ASP A 1 125 ? 24.355 2.722 -17.764 1.00 97.81 125 ASP A CA 1
ATOM 1004 C C . ASP A 1 125 ? 24.333 3.339 -19.165 1.00 97.81 125 ASP A C 1
ATOM 1006 O O . ASP A 1 125 ? 23.408 4.074 -19.487 1.00 97.81 125 ASP A O 1
ATOM 1010 N N . ARG A 1 126 ? 25.279 2.986 -20.045 1.00 98.12 126 ARG A N 1
ATOM 1011 C CA . ARG A 1 126 ? 25.263 3.433 -21.452 1.00 98.12 126 ARG A CA 1
ATOM 1012 C C . ARG A 1 126 ? 24.015 2.965 -22.200 1.00 98.12 126 ARG A C 1
ATOM 1014 O O . ARG A 1 126 ? 23.475 3.715 -23.006 1.00 98.12 126 ARG A O 1
ATOM 1021 N N . LEU A 1 127 ? 23.559 1.740 -21.931 1.00 97.62 127 LEU A N 1
ATOM 1022 C CA . LEU A 1 127 ? 22.329 1.207 -22.514 1.00 97.62 127 LEU A CA 1
ATOM 1023 C C . LEU A 1 127 ? 21.090 1.975 -22.022 1.00 97.62 127 LEU A C 1
ATOM 1025 O O . LEU A 1 127 ? 20.194 2.252 -22.816 1.00 97.62 127 LEU A O 1
ATOM 1029 N N . TYR A 1 128 ? 21.057 2.354 -20.742 1.00 97.31 128 TYR A N 1
ATOM 1030 C CA . TYR A 1 128 ? 20.016 3.220 -20.183 1.00 97.31 128 TYR A CA 1
ATOM 1031 C C . TYR A 1 128 ? 20.074 4.651 -20.736 1.00 97.31 128 TYR A C 1
ATOM 1033 O O . TYR A 1 128 ? 19.033 5.205 -21.063 1.00 97.31 128 TYR A O 1
ATOM 1041 N N . GLU A 1 129 ? 21.252 5.255 -20.895 1.00 96.75 129 GLU A N 1
ATOM 1042 C CA . GLU A 1 129 ? 21.354 6.589 -21.504 1.00 96.75 129 GLU A CA 1
ATOM 1043 C C . GLU A 1 129 ? 20.846 6.580 -22.952 1.00 96.75 129 GLU A C 1
ATOM 1045 O O . GLU A 1 129 ? 20.078 7.458 -23.325 1.00 96.75 129 GLU A O 1
ATOM 1050 N N . ALA A 1 130 ? 21.151 5.533 -23.727 1.00 96.56 130 ALA A N 1
ATOM 1051 C CA . ALA A 1 130 ? 20.609 5.369 -25.077 1.00 96.56 130 ALA A CA 1
ATOM 1052 C C . ALA A 1 130 ? 19.076 5.223 -25.117 1.00 96.56 130 ALA A C 1
ATOM 1054 O O . ALA A 1 130 ? 18.462 5.552 -26.126 1.00 96.56 130 ALA A O 1
ATOM 1055 N N . LEU A 1 131 ? 18.447 4.737 -24.037 1.00 96.00 131 LEU A N 1
ATOM 1056 C CA . LEU A 1 131 ? 16.986 4.643 -23.951 1.00 96.00 131 LEU A CA 1
ATOM 1057 C C . LEU A 1 131 ? 16.339 6.029 -23.956 1.00 96.00 131 LEU A C 1
ATOM 1059 O O . LEU A 1 131 ? 15.267 6.183 -24.524 1.00 96.00 131 LEU A O 1
ATOM 1063 N N . LYS A 1 132 ? 16.981 7.026 -23.340 1.00 94.06 132 LYS A N 1
ATOM 1064 C CA . LYS A 1 132 ? 16.439 8.389 -23.237 1.00 94.06 132 LYS A CA 1
ATOM 1065 C C . LYS A 1 132 ? 16.390 9.113 -24.575 1.00 94.06 132 LYS A C 1
ATOM 1067 O O . LYS A 1 132 ? 15.657 10.084 -24.693 1.00 94.06 132 LYS A O 1
ATOM 1072 N N . ASP A 1 133 ? 17.169 8.640 -25.546 1.00 94.12 133 ASP A N 1
ATOM 1073 C CA . ASP A 1 133 ? 17.258 9.194 -26.895 1.00 94.12 133 ASP A CA 1
ATOM 1074 C C . ASP A 1 133 ? 16.381 8.429 -27.908 1.00 94.12 133 ASP A C 1
ATOM 1076 O O . ASP A 1 133 ? 16.390 8.754 -29.096 1.00 94.12 133 ASP A O 1
ATOM 1080 N N . VAL A 1 134 ? 15.627 7.406 -27.472 1.00 94.25 134 VAL A N 1
ATOM 1081 C CA . VAL A 1 134 ? 14.814 6.581 -28.381 1.00 94.25 134 VAL A CA 1
ATOM 1082 C C . VAL A 1 134 ? 13.592 7.343 -28.892 1.00 94.25 134 VAL A C 1
ATOM 1084 O O . VAL A 1 134 ? 12.870 7.977 -28.123 1.00 94.25 134 VAL A O 1
ATOM 1087 N N . GLU A 1 135 ? 13.315 7.230 -30.188 1.00 92.56 135 GLU A N 1
ATOM 1088 C CA . GLU A 1 135 ? 12.043 7.660 -30.763 1.00 92.56 135 GLU A CA 1
ATOM 1089 C C . GLU A 1 135 ? 10.999 6.548 -30.579 1.00 92.56 135 GLU A C 1
ATOM 1091 O O . GLU A 1 135 ? 11.211 5.399 -30.971 1.00 92.56 135 GLU A O 1
ATOM 1096 N N . VAL A 1 136 ? 9.873 6.874 -29.941 1.00 91.44 136 VAL A N 1
ATOM 1097 C CA . VAL A 1 136 ? 8.766 5.929 -29.752 1.00 91.44 136 VAL A CA 1
ATOM 1098 C C . VAL A 1 136 ? 7.859 5.972 -30.982 1.00 91.44 136 VAL A C 1
ATOM 1100 O O . VAL A 1 136 ? 7.203 6.978 -31.245 1.00 91.44 136 VAL A O 1
ATOM 1103 N N . GLU A 1 137 ? 7.792 4.871 -31.731 1.00 91.31 137 GLU A N 1
ATOM 1104 C CA . GLU A 1 137 ? 6.950 4.771 -32.924 1.00 91.31 137 GLU A CA 1
ATOM 1105 C C . GLU A 1 137 ? 5.479 4.492 -32.570 1.00 91.31 137 GLU A C 1
ATOM 1107 O O . GLU A 1 137 ? 5.144 3.598 -31.784 1.00 91.31 137 GLU A O 1
ATOM 1112 N N . GLY A 1 138 ? 4.568 5.227 -33.211 1.00 86.44 138 GLY A N 1
ATOM 1113 C CA . GLY A 1 138 ? 3.132 5.168 -32.931 1.00 86.44 138 GLY A CA 1
ATOM 1114 C C . GLY A 1 138 ? 2.721 6.066 -31.760 1.00 86.44 138 GLY A C 1
ATOM 1115 O O . GLY A 1 138 ? 3.550 6.657 -31.079 1.00 86.44 138 GLY A O 1
ATOM 1116 N N . SER A 1 139 ? 1.414 6.214 -31.531 1.00 72.44 139 SER A N 1
ATOM 1117 C CA . SER A 1 139 ? 0.903 7.081 -30.466 1.00 72.44 139 SER A CA 1
ATOM 1118 C C . SER A 1 139 ? 0.133 6.288 -29.414 1.00 72.44 139 SER A C 1
ATOM 1120 O O . SER A 1 139 ? -0.853 5.598 -29.685 1.00 72.44 139 SER A O 1
ATOM 1122 N N . VAL A 1 140 ? 0.541 6.439 -28.151 1.00 68.56 140 VAL A N 1
ATOM 1123 C CA . VAL A 1 140 ? -0.272 5.968 -27.020 1.00 68.56 140 VAL A CA 1
ATOM 1124 C C . VAL A 1 140 ? -1.561 6.773 -26.942 1.00 68.56 140 VAL A C 1
ATOM 1126 O O . VAL A 1 140 ? -2.581 6.249 -26.505 1.00 68.56 140 VAL A O 1
ATOM 1129 N N . LEU A 1 141 ? -1.546 8.034 -27.364 1.00 68.19 141 LEU A N 1
ATOM 1130 C CA . LEU A 1 141 ? -2.719 8.893 -27.385 1.00 68.19 141 LEU A CA 1
ATOM 1131 C C . LEU A 1 141 ? -3.421 8.747 -28.742 1.00 68.19 141 LEU A C 1
ATOM 1133 O O . LEU A 1 141 ? -2.756 8.884 -29.766 1.00 68.19 141 LEU A O 1
ATOM 1137 N N . PRO A 1 142 ? -4.737 8.461 -28.789 1.00 59.16 142 PRO A N 1
ATOM 1138 C CA . PRO A 1 142 ? -5.477 8.608 -30.032 1.00 59.16 142 PRO A CA 1
ATOM 1139 C C . PRO A 1 142 ? -5.272 10.039 -30.519 1.00 59.16 142 PRO A C 1
ATOM 1141 O O . PRO A 1 142 ? -5.204 10.958 -29.697 1.00 59.16 142 PRO A O 1
ATOM 1144 N N . ASP A 1 143 ? -5.128 10.185 -31.832 1.00 64.50 143 ASP A N 1
ATOM 1145 C CA . ASP A 1 143 ? -5.120 11.469 -32.516 1.00 64.50 143 ASP A CA 1
ATOM 1146 C C . ASP A 1 143 ? -6.473 12.121 -32.207 1.00 64.50 143 ASP A C 1
ATOM 1148 O O . ASP A 1 143 ? -7.488 11.843 -32.850 1.00 64.50 143 ASP A O 1
ATOM 1152 N N . ASP A 1 144 ? -6.532 12.835 -31.078 1.00 60.44 144 ASP A N 1
ATOM 1153 C CA . ASP A 1 144 ? -7.701 13.554 -30.595 1.00 60.44 144 ASP A CA 1
ATOM 1154 C C . ASP A 1 144 ? -7.829 14.717 -31.569 1.00 60.44 144 ASP A C 1
ATOM 1156 O O . ASP A 1 144 ? -7.326 15.807 -31.298 1.00 60.44 144 ASP A O 1
ATOM 1160 N N . GLY A 1 145 ? -8.377 14.399 -32.752 1.00 57.22 145 GLY A N 1
ATOM 1161 C CA . GLY A 1 145 ? -8.289 15.187 -33.969 1.00 57.22 145 GLY A CA 1
ATOM 1162 C C . GLY A 1 145 ? -8.417 16.643 -33.610 1.00 57.22 145 GLY A C 1
ATOM 1163 O O . GLY A 1 145 ? -9.459 17.027 -33.079 1.00 57.22 145 GLY A O 1
ATOM 1164 N N . VAL A 1 146 ? -7.307 17.367 -33.797 1.00 52.25 146 VAL A N 1
ATOM 1165 C CA . VAL A 1 146 ? -7.09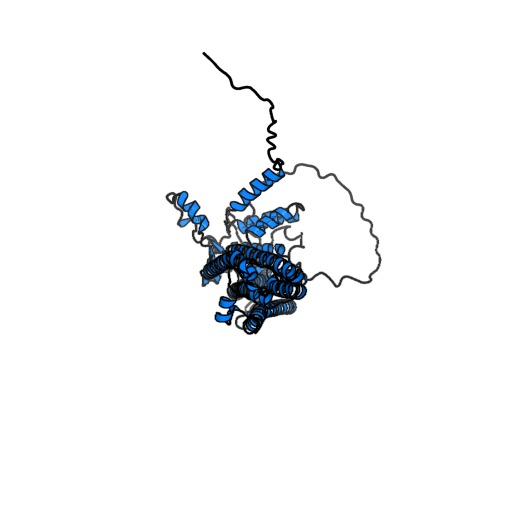7 18.743 -33.356 1.00 52.25 146 VAL A CA 1
ATOM 1166 C C . VAL A 1 146 ? -8.419 19.479 -33.469 1.00 52.25 146 VAL A C 1
ATOM 1168 O O . VAL A 1 146 ? -8.862 19.822 -34.566 1.00 52.25 146 VAL A O 1
ATOM 1171 N N . VAL A 1 147 ? -9.093 19.668 -32.332 1.00 49.56 147 VAL A N 1
ATOM 1172 C CA . VAL A 1 147 ? -10.192 20.617 -32.261 1.00 49.56 147 VAL A CA 1
ATOM 1173 C C . VAL A 1 147 ? -9.478 21.937 -32.456 1.00 49.56 147 VAL A C 1
ATOM 1175 O O . VAL A 1 147 ? -8.878 22.447 -31.515 1.00 49.56 147 VAL A O 1
ATOM 1178 N N . GLU A 1 148 ? -9.417 22.398 -33.708 1.00 48.69 148 GLU A N 1
ATOM 1179 C CA . GLU A 1 148 ? -8.890 23.701 -34.082 1.00 48.69 148 GLU A CA 1
ATOM 1180 C C . GLU A 1 148 ? -9.582 24.711 -33.176 1.00 48.69 148 GLU A C 1
ATOM 1182 O O . GLU A 1 148 ? -10.732 25.100 -33.390 1.00 48.69 148 GLU A O 1
ATOM 1187 N N . GLU A 1 149 ? -8.894 25.101 -32.108 1.00 49.06 149 GLU A N 1
ATOM 1188 C CA . GLU A 1 149 ? -9.332 26.155 -31.219 1.00 49.06 149 GLU A CA 1
ATOM 1189 C C . GLU A 1 149 ? -9.090 27.462 -31.985 1.00 49.06 149 GLU A C 1
ATOM 1191 O O . GLU A 1 149 ? -8.117 28.192 -31.785 1.00 49.06 149 GLU A O 1
ATOM 1196 N N . GLN A 1 150 ? -9.954 27.709 -32.974 1.00 42.62 150 GLN A N 1
ATOM 1197 C CA . GLN A 1 150 ? -9.981 28.937 -33.743 1.00 42.62 150 GLN A CA 1
ATOM 1198 C C . GLN A 1 150 ? -10.297 30.091 -32.793 1.00 42.62 150 GLN A C 1
ATOM 1200 O O . GLN A 1 150 ? -11.441 30.378 -32.456 1.00 42.62 150 GLN A O 1
ATOM 1205 N N . GLY A 1 151 ? -9.233 30.797 -32.426 1.00 48.56 151 GLY A N 1
ATOM 1206 C CA . GLY A 1 151 ? -9.251 32.243 -32.298 1.00 48.56 151 GLY A CA 1
ATOM 1207 C C . GLY A 1 151 ? -9.850 32.791 -31.009 1.00 48.56 151 GLY A C 1
ATOM 1208 O O . GLY A 1 151 ? -11.026 33.137 -30.958 1.00 48.56 151 GLY A O 1
ATOM 1209 N N . LYS A 1 152 ? -8.977 33.051 -30.026 1.00 44.50 152 LYS A N 1
ATOM 1210 C CA . LYS A 1 152 ? -8.928 34.329 -29.279 1.00 44.50 152 LYS A CA 1
ATOM 1211 C C . LYS A 1 152 ? -7.750 34.351 -28.297 1.00 44.50 152 LYS A C 1
ATOM 1213 O O . LYS A 1 152 ? -7.922 34.313 -27.084 1.00 44.50 152 LYS A O 1
ATOM 1218 N N . ARG A 1 153 ? -6.524 34.491 -28.808 1.00 40.84 153 ARG A N 1
ATOM 1219 C CA . ARG A 1 153 ? -5.418 35.039 -28.004 1.00 40.84 153 ARG A CA 1
ATOM 1220 C C . ARG A 1 153 ? -5.331 36.541 -28.258 1.00 40.84 153 ARG A C 1
ATOM 1222 O O . ARG A 1 153 ? -4.701 36.983 -29.212 1.00 40.84 153 ARG A O 1
ATOM 1229 N N . SER A 1 154 ? -5.998 37.320 -27.404 1.00 40.09 154 SER A N 1
ATOM 1230 C CA . SER A 1 154 ? -5.714 38.749 -27.256 1.00 40.09 154 SER A CA 1
ATOM 1231 C C . SER A 1 154 ? -4.308 38.916 -26.691 1.00 40.09 154 SER A C 1
ATOM 1233 O O . SER A 1 154 ? -3.980 38.418 -25.616 1.00 40.09 154 SER A O 1
ATOM 1235 N N . SER A 1 155 ? -3.492 39.629 -27.451 1.00 41.84 155 SER A N 1
ATOM 1236 C CA . SER A 1 155 ? -2.148 40.083 -27.137 1.00 41.84 155 SER A CA 1
ATOM 1237 C C . SER A 1 155 ? -2.138 40.976 -25.892 1.00 41.84 155 SER A C 1
ATOM 1239 O O . SER A 1 155 ? -2.640 42.097 -25.907 1.00 41.84 155 SER A O 1
ATOM 1241 N N . VAL A 1 156 ? -1.520 40.491 -24.813 1.00 39.53 156 VAL A N 1
ATOM 1242 C CA . VAL A 1 156 ? -1.090 41.322 -23.682 1.00 39.53 156 VAL A CA 1
ATOM 1243 C C . VAL A 1 156 ? 0.431 41.298 -23.650 1.00 39.53 156 VAL A C 1
ATOM 1245 O O . VAL A 1 156 ? 1.049 40.349 -23.170 1.00 39.53 156 VAL A O 1
ATOM 1248 N N . SER A 1 157 ? 1.028 42.355 -24.194 1.00 41.06 157 SER A N 1
ATOM 1249 C CA . SER A 1 157 ? 2.457 42.642 -24.109 1.00 41.06 157 SER A CA 1
ATOM 1250 C C . SER A 1 157 ? 2.855 42.886 -22.651 1.00 41.06 157 SER A C 1
ATOM 1252 O O . SER A 1 157 ? 2.326 43.795 -22.010 1.00 41.06 157 SER A O 1
ATOM 1254 N N . ARG A 1 158 ? 3.806 42.109 -22.119 1.00 38.22 158 ARG A N 1
ATOM 1255 C CA . ARG A 1 158 ? 4.500 42.434 -20.863 1.00 38.22 158 ARG A CA 1
ATOM 1256 C C . ARG A 1 158 ? 5.862 43.040 -21.175 1.00 38.22 158 ARG A C 1
ATOM 1258 O O . ARG A 1 158 ? 6.710 42.390 -21.777 1.00 38.22 158 ARG A O 1
ATOM 1265 N N . LEU A 1 159 ? 6.033 44.288 -20.741 1.00 39.75 159 LEU A N 1
ATOM 1266 C CA . LEU A 1 159 ? 7.320 44.964 -20.621 1.00 39.75 159 LEU A CA 1
ATOM 1267 C C . LEU A 1 159 ? 8.203 44.224 -19.609 1.00 39.75 159 LEU A C 1
ATOM 1269 O O . LEU A 1 159 ? 7.763 43.914 -18.501 1.00 39.75 159 LEU A O 1
ATOM 1273 N N . ALA A 1 160 ? 9.459 44.009 -19.987 1.00 40.53 160 ALA A N 1
ATOM 1274 C CA . ALA A 1 160 ? 10.530 43.611 -19.092 1.00 40.53 160 ALA A CA 1
ATOM 1275 C C . ALA A 1 160 ? 11.043 44.839 -18.321 1.00 40.53 160 ALA A C 1
ATOM 1277 O O . ALA A 1 160 ? 11.452 45.828 -18.928 1.00 40.53 160 ALA A O 1
ATOM 1278 N N . THR A 1 161 ? 11.056 44.765 -16.991 1.00 36.34 161 THR A N 1
ATOM 1279 C CA . THR A 1 161 ? 11.837 45.666 -16.134 1.00 36.34 161 THR A CA 1
ATOM 1280 C C . THR A 1 161 ? 12.826 44.839 -15.332 1.00 36.34 161 THR A C 1
ATOM 1282 O O . THR A 1 161 ? 12.446 44.061 -14.460 1.00 36.34 161 THR A O 1
ATOM 1285 N N . SER A 1 162 ? 14.102 45.015 -15.660 1.00 42.72 162 SER A N 1
ATOM 1286 C CA . SER A 1 162 ? 15.255 44.549 -14.902 1.00 42.72 162 SER A CA 1
ATOM 1287 C C . SER A 1 162 ? 15.481 45.449 -13.686 1.00 42.72 162 SER A C 1
ATOM 1289 O O . SER A 1 162 ? 15.672 46.655 -13.847 1.00 42.72 162 SER A O 1
ATOM 1291 N N . SER A 1 163 ? 15.539 44.877 -12.484 1.00 39.00 163 SER A N 1
ATOM 1292 C CA . SER A 1 163 ? 16.271 45.494 -11.376 1.00 39.00 163 SER A CA 1
ATOM 1293 C C . SER A 1 163 ? 16.959 44.424 -10.536 1.00 39.00 163 SER A C 1
ATOM 1295 O O . SER A 1 163 ? 16.307 43.610 -9.883 1.00 39.00 163 SER A O 1
ATOM 1297 N N . GLU A 1 164 ? 18.285 44.459 -10.564 1.00 48.84 164 GLU A N 1
ATOM 1298 C CA . GLU A 1 164 ? 19.179 43.786 -9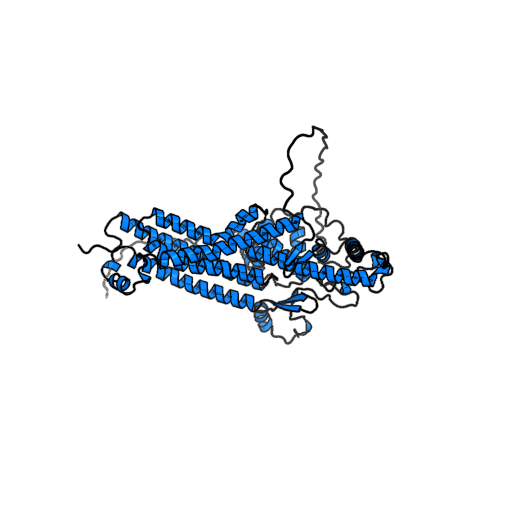.631 1.00 48.84 164 GLU A CA 1
ATOM 1299 C C . GLU A 1 164 ? 18.956 44.306 -8.205 1.00 48.84 164 GLU A C 1
ATOM 1301 O O . GLU A 1 164 ? 18.878 45.513 -7.995 1.00 48.84 164 GLU A O 1
ATOM 1306 N N . THR A 1 165 ? 18.913 43.415 -7.210 1.00 35.91 165 THR A N 1
ATOM 1307 C CA . THR A 1 165 ? 19.385 43.708 -5.844 1.00 35.91 165 THR A CA 1
ATOM 1308 C C . THR A 1 165 ? 19.763 42.421 -5.097 1.00 35.91 165 THR A C 1
ATOM 1310 O O . THR A 1 165 ? 18.927 41.568 -4.831 1.00 35.91 165 THR A O 1
ATOM 1313 N N . SER A 1 166 ? 21.054 42.357 -4.757 1.00 33.38 166 SER A N 1
ATOM 1314 C CA . SER A 1 166 ? 21.744 41.766 -3.595 1.00 33.38 166 SER A CA 1
ATOM 1315 C C . SER A 1 166 ? 21.484 40.327 -3.089 1.00 33.38 166 SER A C 1
ATOM 1317 O O . SER A 1 166 ? 20.348 39.924 -2.845 1.00 33.38 166 SER A O 1
ATOM 1319 N N . PRO A 1 167 ? 22.563 39.586 -2.740 1.00 53.66 167 PRO A N 1
ATOM 1320 C CA . PRO A 1 167 ? 22.493 38.247 -2.169 1.00 53.66 167 PRO A CA 1
ATOM 1321 C C . PRO A 1 167 ? 22.493 38.313 -0.638 1.00 53.66 167 PRO A C 1
ATOM 1323 O O . PRO A 1 167 ? 23.490 38.695 -0.026 1.00 53.66 167 PRO A O 1
ATOM 1326 N N . SER A 1 168 ? 21.400 37.927 0.021 1.00 40.81 168 SER A N 1
ATOM 1327 C CA . SER A 1 168 ? 21.433 37.619 1.457 1.00 40.81 168 SER A CA 1
ATOM 1328 C C . SER A 1 168 ? 20.209 36.836 1.922 1.00 40.81 168 SER A C 1
ATOM 1330 O O . SER A 1 168 ? 19.121 37.379 2.061 1.00 40.81 168 SER A O 1
ATOM 1332 N N . ARG A 1 169 ? 20.485 35.587 2.321 1.00 46.44 169 ARG A N 1
ATOM 1333 C CA . ARG A 1 169 ? 19.793 34.823 3.371 1.00 46.44 169 ARG A CA 1
ATOM 1334 C C . ARG A 1 169 ? 18.369 34.320 3.052 1.00 46.44 169 ARG A C 1
ATOM 1336 O O . ARG A 1 169 ? 17.421 35.091 3.005 1.00 46.44 169 ARG A O 1
ATOM 1343 N N . LYS A 1 170 ? 18.253 32.979 3.084 1.00 45.31 170 LYS A N 1
ATOM 1344 C CA . LYS A 1 170 ? 17.059 32.096 3.105 1.00 45.31 170 LYS A CA 1
ATOM 1345 C C . LYS A 1 170 ? 16.675 31.484 1.753 1.00 45.31 170 LYS A C 1
ATOM 1347 O O . LYS A 1 170 ? 15.972 32.115 0.982 1.00 45.31 170 LYS A O 1
ATOM 1352 N N . GLN A 1 171 ? 17.050 30.216 1.560 1.00 37.31 171 GLN A N 1
ATOM 1353 C CA . GLN A 1 171 ? 16.243 29.159 0.920 1.00 37.31 171 GLN A CA 1
ATOM 1354 C C . GLN A 1 171 ? 17.013 27.827 1.001 1.00 37.31 171 GLN A C 1
ATOM 1356 O O . GLN A 1 171 ? 17.442 27.252 0.011 1.00 37.31 171 GLN A O 1
ATOM 1361 N N . LEU A 1 172 ? 17.240 27.352 2.227 1.00 40.97 172 LEU A N 1
ATOM 1362 C CA . LEU A 1 172 ? 17.679 25.977 2.481 1.00 40.97 172 LEU A CA 1
ATOM 1363 C C . LEU A 1 172 ? 16.576 25.259 3.262 1.00 40.97 172 LEU A C 1
ATOM 1365 O O . LEU A 1 172 ? 16.782 24.771 4.364 1.00 40.97 172 LEU A O 1
ATOM 1369 N N . THR A 1 173 ? 15.362 25.307 2.724 1.00 44.31 173 THR A N 1
ATOM 1370 C CA . THR A 1 173 ? 14.195 24.552 3.183 1.00 44.31 173 THR A CA 1
ATOM 1371 C C . THR A 1 173 ? 13.228 24.450 2.004 1.00 44.31 173 THR A C 1
ATOM 1373 O O . THR A 1 173 ? 12.978 25.456 1.345 1.00 44.31 173 THR A O 1
ATOM 1376 N N . ARG A 1 174 ? 12.683 23.246 1.772 1.00 42.09 174 ARG A N 1
ATOM 1377 C CA . ARG A 1 174 ? 11.748 22.847 0.692 1.00 42.09 174 ARG A CA 1
ATOM 1378 C C . ARG A 1 174 ? 12.345 22.559 -0.689 1.00 42.09 174 ARG A C 1
ATOM 1380 O O . ARG A 1 174 ? 12.012 23.206 -1.674 1.00 42.09 174 ARG A O 1
ATOM 1387 N N . ARG A 1 175 ? 13.158 21.506 -0.771 1.00 39.12 175 ARG A N 1
ATOM 1388 C CA . ARG A 1 175 ? 13.357 20.745 -2.021 1.00 39.12 175 ARG A CA 1
ATOM 1389 C C . ARG A 1 175 ? 13.252 19.228 -1.836 1.00 39.12 175 ARG A C 1
ATOM 1391 O O . ARG A 1 175 ? 13.504 18.483 -2.771 1.00 39.12 175 ARG A O 1
ATOM 1398 N N . SER A 1 176 ? 12.878 18.781 -0.638 1.00 40.50 176 SER A N 1
ATOM 1399 C CA . SER A 1 176 ? 12.722 17.363 -0.332 1.00 40.50 176 SER A CA 1
ATOM 1400 C C . SER A 1 176 ? 11.255 16.987 -0.519 1.00 40.50 176 SER A C 1
ATOM 1402 O O . SER A 1 176 ? 10.390 17.628 0.064 1.00 40.50 176 SER A O 1
ATOM 1404 N N . SER A 1 177 ? 11.009 15.967 -1.336 1.00 41.53 177 SER A N 1
ATOM 1405 C CA . SER A 1 177 ? 9.824 15.094 -1.304 1.00 41.53 177 SER A CA 1
ATOM 1406 C C . SER A 1 177 ? 8.598 15.420 -2.176 1.00 41.53 177 SER A C 1
ATOM 1408 O O . SER A 1 177 ? 7.817 14.505 -2.421 1.00 41.53 177 SER A O 1
ATOM 1410 N N . THR A 1 178 ? 8.483 16.585 -2.828 1.00 41.81 178 THR A N 1
ATOM 1411 C CA . THR A 1 178 ? 7.596 16.718 -4.017 1.00 41.81 178 THR A CA 1
ATOM 1412 C C . THR A 1 178 ? 8.354 16.278 -5.273 1.00 41.81 178 THR A C 1
ATOM 1414 O O . THR A 1 178 ? 8.715 17.062 -6.141 1.00 41.81 178 THR A O 1
ATOM 1417 N N . MET A 1 179 ? 8.685 14.986 -5.302 1.00 44.72 179 MET A N 1
ATOM 1418 C CA . MET A 1 179 ? 9.627 14.351 -6.235 1.00 44.72 179 MET A CA 1
ATOM 1419 C C . MET A 1 179 ? 9.063 14.118 -7.647 1.00 44.72 179 MET A C 1
ATOM 1421 O O . MET A 1 179 ? 9.762 13.609 -8.522 1.00 44.72 179 MET A O 1
ATOM 1425 N N . TRP A 1 180 ? 7.816 14.506 -7.896 1.00 53.62 180 TRP A N 1
ATOM 1426 C CA . TRP A 1 180 ? 7.121 14.163 -9.123 1.00 53.62 180 TRP A CA 1
ATOM 1427 C C . TRP A 1 180 ? 6.364 15.390 -9.621 1.00 53.62 180 TRP A C 1
ATOM 1429 O O . TRP A 1 180 ? 5.485 15.895 -8.927 1.00 53.62 180 TRP A O 1
ATOM 1439 N N . VAL A 1 181 ? 6.688 15.817 -10.846 1.00 48.03 181 VAL A N 1
ATOM 1440 C CA . VAL A 1 181 ? 5.967 16.825 -11.645 1.00 48.03 181 VAL A CA 1
ATOM 1441 C C . VAL A 1 181 ? 6.256 18.291 -11.300 1.00 48.03 181 VAL A C 1
ATOM 1443 O O . VAL A 1 181 ? 5.397 19.014 -10.800 1.00 48.03 181 VAL A O 1
ATOM 1446 N N . GLN A 1 182 ? 7.457 18.771 -11.626 1.00 43.44 182 GLN A N 1
ATOM 1447 C CA . GLN A 1 182 ? 7.663 20.210 -11.866 1.00 43.44 182 GLN A CA 1
ATOM 1448 C C . GLN A 1 182 ? 8.361 20.541 -13.186 1.00 43.44 182 GLN A C 1
ATOM 1450 O O . GLN A 1 182 ? 8.421 21.716 -13.532 1.00 43.44 182 GLN A O 1
ATOM 1455 N N . ASP A 1 183 ? 8.805 19.549 -13.956 1.00 47.97 183 ASP A N 1
ATOM 1456 C CA . ASP A 1 183 ? 9.358 19.818 -15.280 1.00 47.97 183 ASP A CA 1
ATOM 1457 C C . ASP A 1 183 ? 8.213 19.838 -16.301 1.00 47.97 183 ASP A C 1
ATOM 1459 O O . ASP A 1 183 ? 7.831 18.817 -16.870 1.00 47.97 183 ASP A O 1
ATOM 1463 N N . GLU A 1 184 ? 7.629 21.026 -16.497 1.00 51.31 184 GLU A N 1
ATOM 1464 C CA . GLU A 1 184 ? 6.655 21.314 -17.567 1.00 51.31 184 GLU A CA 1
ATOM 1465 C C . GLU A 1 184 ? 7.242 21.072 -18.979 1.00 51.31 184 GLU A C 1
ATOM 1467 O O . GLU A 1 184 ? 6.487 20.970 -19.944 1.00 51.31 184 GLU A O 1
ATOM 1472 N N . ASP A 1 185 ? 8.562 20.890 -19.095 1.00 51.69 185 ASP A N 1
ATOM 1473 C CA . ASP A 1 185 ? 9.285 20.676 -20.355 1.00 51.69 185 ASP A CA 1
ATOM 1474 C C . ASP A 1 185 ? 9.282 19.211 -20.852 1.00 51.69 185 ASP A C 1
ATOM 1476 O O . ASP A 1 185 ? 9.675 18.946 -21.986 1.00 51.69 185 ASP A O 1
ATOM 1480 N N . LEU A 1 186 ? 8.783 18.250 -20.061 1.00 51.88 186 LEU A N 1
ATOM 1481 C CA . LEU A 1 186 ? 8.830 16.804 -20.367 1.00 51.88 186 LEU A CA 1
ATOM 1482 C C . LEU A 1 186 ? 7.943 16.340 -21.542 1.00 51.88 186 LEU A C 1
ATOM 1484 O O . LEU A 1 186 ? 7.960 15.165 -21.890 1.00 51.88 186 LEU A O 1
ATOM 1488 N N . PHE A 1 187 ? 7.151 17.227 -22.151 1.00 54.19 187 PHE A N 1
ATOM 1489 C CA . PHE A 1 187 ? 6.210 16.864 -23.224 1.00 54.19 187 PHE A CA 1
ATOM 1490 C C . PHE A 1 187 ? 6.490 17.555 -24.567 1.00 54.19 187 PHE A C 1
ATOM 1492 O O . PHE A 1 187 ? 5.689 17.439 -25.497 1.00 54.19 187 PHE A O 1
ATOM 1499 N N . GLY A 1 188 ? 7.612 18.272 -24.687 1.00 43.97 188 GLY A N 1
ATOM 1500 C CA . GLY A 1 188 ? 8.053 18.927 -25.920 1.00 43.97 188 GLY A CA 1
ATOM 1501 C C . GLY A 1 188 ? 8.891 18.007 -26.812 1.00 43.97 188 GLY A C 1
ATOM 1502 O O . GLY A 1 188 ? 10.078 18.256 -26.978 1.00 43.97 188 GLY A O 1
ATOM 1503 N N . GLY A 1 189 ? 8.270 16.968 -27.381 1.00 54.50 189 GLY A N 1
ATOM 1504 C CA . GLY A 1 189 ? 8.926 15.928 -28.189 1.00 54.50 189 GLY A CA 1
ATOM 1505 C C . GLY A 1 189 ? 9.211 14.691 -27.340 1.00 54.50 189 GLY A C 1
ATOM 1506 O O . GLY A 1 189 ? 10.070 14.737 -26.469 1.00 54.50 189 GLY A O 1
ATOM 1507 N N . GLU A 1 190 ? 8.447 13.612 -27.539 1.00 58.72 190 GLU A N 1
ATOM 1508 C CA . GLU A 1 190 ? 8.536 12.380 -26.735 1.00 58.72 190 GLU A CA 1
ATOM 1509 C C . GLU A 1 190 ? 9.776 11.564 -27.153 1.00 58.72 190 GLU A C 1
ATOM 1511 O O . GLU A 1 190 ? 9.668 10.505 -27.763 1.00 58.72 190 GLU A O 1
ATOM 1516 N N . ILE A 1 191 ? 10.964 12.109 -26.878 1.00 78.62 191 ILE A N 1
ATOM 1517 C CA . ILE A 1 191 ? 12.216 11.355 -26.883 1.00 78.62 191 ILE A CA 1
ATOM 1518 C C . ILE A 1 191 ? 12.261 10.582 -25.559 1.00 78.62 191 ILE A C 1
ATOM 1520 O O . ILE A 1 191 ? 12.045 11.173 -24.497 1.00 78.62 191 ILE A O 1
ATOM 1524 N N . GLY A 1 192 ? 12.491 9.273 -25.630 1.00 86.31 192 GLY A N 1
ATOM 1525 C CA . GLY A 1 192 ? 12.553 8.398 -24.468 1.00 86.31 192 GLY A CA 1
ATOM 1526 C C . GLY A 1 192 ? 11.307 7.535 -24.251 1.00 86.31 192 GLY A C 1
ATOM 1527 O O . GLY A 1 192 ? 10.189 7.861 -24.658 1.00 86.31 192 GLY A O 1
ATOM 1528 N N . PHE A 1 193 ? 11.486 6.408 -23.561 1.00 91.06 193 PHE A N 1
ATOM 1529 C CA . PHE A 1 193 ? 10.393 5.516 -23.174 1.00 91.06 193 PHE A CA 1
ATOM 1530 C C . PHE A 1 193 ? 10.117 5.628 -21.671 1.00 91.06 193 PHE A C 1
ATOM 1532 O O . PHE A 1 193 ? 10.537 4.792 -20.862 1.00 91.06 193 PHE A O 1
ATOM 1539 N N . LEU A 1 194 ? 9.354 6.668 -21.312 1.00 87.94 194 LEU A N 1
ATOM 1540 C CA . LEU A 1 194 ? 9.093 7.090 -19.931 1.00 87.94 194 LEU A CA 1
ATOM 1541 C C . LEU A 1 194 ? 8.716 5.950 -18.960 1.00 87.94 194 LEU A C 1
ATOM 1543 O O . LEU A 1 194 ? 9.251 5.934 -17.850 1.00 87.94 194 LEU A O 1
ATOM 1547 N N . PRO A 1 195 ? 7.839 4.978 -19.307 1.00 89.94 195 PRO A N 1
ATOM 1548 C CA . PRO A 1 195 ? 7.522 3.881 -18.398 1.00 89.94 195 PRO A CA 1
ATOM 1549 C C . PRO A 1 195 ? 8.741 3.066 -17.968 1.00 89.94 195 PRO A C 1
ATOM 1551 O O . PRO A 1 195 ? 8.828 2.696 -16.802 1.00 89.94 195 PRO A O 1
ATOM 1554 N N . LEU A 1 196 ? 9.664 2.770 -18.887 1.00 92.62 196 LEU A N 1
ATOM 1555 C CA . LEU A 1 196 ? 10.866 1.994 -18.588 1.00 92.62 196 LEU A CA 1
ATOM 1556 C C . LEU A 1 196 ? 11.930 2.854 -17.902 1.00 92.62 196 LEU A C 1
ATOM 1558 O O . LEU A 1 196 ? 12.588 2.378 -16.975 1.00 92.62 196 LEU A O 1
ATOM 1562 N N . GLU A 1 197 ? 12.054 4.119 -18.302 1.00 93.44 197 GLU A N 1
ATOM 1563 C CA . GLU A 1 197 ? 12.938 5.080 -17.641 1.00 93.44 197 GLU A CA 1
ATOM 1564 C C . GLU A 1 197 ? 12.600 5.252 -16.167 1.00 93.44 197 GLU A C 1
ATOM 1566 O O . GLU A 1 197 ? 13.497 5.263 -15.334 1.00 93.44 197 GLU A O 1
ATOM 1571 N N . GLU A 1 198 ? 11.317 5.312 -15.823 1.00 90.94 198 GLU A N 1
ATOM 1572 C CA . GLU A 1 198 ? 10.869 5.447 -14.440 1.00 90.94 198 GLU A CA 1
ATOM 1573 C C . GLU A 1 198 ? 11.354 4.288 -13.553 1.00 90.94 198 GLU A C 1
ATOM 1575 O O . GLU A 1 198 ? 11.798 4.504 -12.424 1.00 90.94 198 GLU A O 1
ATOM 1580 N N . TRP A 1 199 ? 11.346 3.058 -14.080 1.00 92.69 199 TRP A N 1
ATOM 1581 C CA . TRP A 1 199 ? 11.881 1.884 -13.383 1.00 92.69 199 TRP A CA 1
ATOM 1582 C C . TRP A 1 199 ? 13.406 1.890 -13.296 1.00 92.69 199 TRP A C 1
ATOM 1584 O O . TRP A 1 199 ? 13.955 1.423 -12.297 1.00 92.69 199 TRP A O 1
ATOM 1594 N N . LEU A 1 200 ? 14.082 2.397 -14.329 1.00 94.75 200 LEU A N 1
ATOM 1595 C CA . LEU A 1 200 ? 15.542 2.460 -14.425 1.00 94.75 200 LEU A CA 1
ATOM 1596 C C . LEU A 1 200 ? 16.143 3.684 -13.731 1.00 94.75 200 LEU A C 1
ATOM 1598 O O . LEU A 1 200 ? 17.335 3.698 -13.443 1.00 94.75 200 LEU A O 1
ATOM 1602 N N . ARG A 1 201 ? 15.337 4.688 -13.386 1.00 93.44 201 ARG A N 1
ATOM 1603 C CA . ARG A 1 201 ? 15.801 5.937 -12.773 1.00 93.44 201 ARG A CA 1
ATOM 1604 C C . ARG A 1 201 ? 16.594 5.709 -11.488 1.00 93.44 201 ARG A C 1
ATOM 1606 O O . ARG A 1 201 ? 17.447 6.523 -11.132 1.00 93.44 201 ARG A O 1
ATOM 1613 N N . PHE A 1 202 ? 16.312 4.617 -10.782 1.00 93.38 202 PHE A N 1
ATOM 1614 C CA . PHE A 1 202 ? 16.946 4.273 -9.516 1.00 93.38 202 PHE A CA 1
ATOM 1615 C C . PHE A 1 202 ? 17.630 2.920 -9.612 1.00 93.38 202 PHE A C 1
ATOM 1617 O O . PHE A 1 202 ? 17.086 1.981 -10.183 1.00 93.38 202 PHE A O 1
ATOM 1624 N N . LYS A 1 203 ? 18.817 2.807 -9.016 1.00 96.25 203 LYS A N 1
ATOM 1625 C CA . LYS A 1 203 ? 19.490 1.523 -8.821 1.00 96.25 203 LYS A CA 1
ATOM 1626 C C . LYS A 1 203 ? 19.188 1.009 -7.424 1.00 96.25 203 LYS A C 1
ATOM 1628 O O . LYS A 1 203 ? 19.306 1.750 -6.448 1.00 96.25 203 LYS A O 1
ATOM 1633 N N . VAL A 1 204 ? 18.875 -0.276 -7.340 1.00 97.12 204 VAL A N 1
ATOM 1634 C CA . VAL A 1 204 ? 18.669 -0.982 -6.075 1.00 97.12 204 VAL A CA 1
ATOM 1635 C C . VAL A 1 204 ? 19.706 -2.082 -5.912 1.00 97.12 204 VAL A C 1
ATOM 1637 O O . VAL A 1 204 ? 20.211 -2.637 -6.891 1.00 97.12 204 VAL A O 1
ATOM 1640 N N . PHE A 1 205 ? 20.002 -2.421 -4.664 1.00 95.56 205 PHE A N 1
ATOM 1641 C CA . PHE A 1 205 ? 20.828 -3.568 -4.317 1.00 95.56 205 PHE A CA 1
ATOM 1642 C C . PHE A 1 205 ? 20.148 -4.408 -3.236 1.00 95.56 205 PHE A C 1
ATOM 1644 O O . PHE A 1 205 ? 19.315 -3.929 -2.460 1.00 95.56 205 PHE A O 1
ATOM 1651 N N . ARG A 1 206 ? 20.504 -5.692 -3.197 1.00 95.25 206 ARG A N 1
ATOM 1652 C CA . ARG A 1 206 ? 19.897 -6.673 -2.301 1.00 95.25 206 ARG A CA 1
ATOM 1653 C C . ARG A 1 206 ? 20.741 -6.881 -1.048 1.00 95.25 206 ARG A C 1
ATOM 1655 O O . ARG A 1 206 ? 21.914 -7.236 -1.132 1.00 95.25 206 ARG A O 1
ATOM 1662 N N . VAL A 1 207 ? 20.114 -6.734 0.117 1.00 94.44 207 VAL A N 1
ATOM 1663 C CA . VAL A 1 207 ? 20.674 -7.048 1.439 1.00 94.44 207 VAL A CA 1
ATOM 1664 C C . VAL A 1 207 ? 19.779 -8.088 2.107 1.00 94.44 207 VAL A C 1
ATOM 1666 O O . VAL A 1 207 ? 18.792 -7.769 2.773 1.00 94.44 207 VAL A O 1
ATOM 1669 N N . GLY A 1 208 ? 20.101 -9.366 1.897 1.00 92.88 208 GLY A N 1
ATOM 1670 C CA . GLY A 1 208 ? 19.267 -10.472 2.369 1.00 92.88 208 GLY A CA 1
ATOM 1671 C C . GLY A 1 208 ? 17.871 -10.436 1.721 1.00 92.88 208 GLY A C 1
ATOM 1672 O O . GLY A 1 208 ? 17.793 -10.439 0.492 1.00 92.88 208 GLY A O 1
ATOM 1673 N N . PRO A 1 209 ? 16.771 -10.415 2.502 1.00 91.12 209 PRO A N 1
ATOM 1674 C CA . PRO A 1 209 ? 15.415 -10.329 1.955 1.00 91.12 209 PRO A CA 1
ATOM 1675 C C . PRO A 1 209 ? 15.001 -8.900 1.564 1.00 91.12 209 PRO A C 1
ATOM 1677 O O . PRO A 1 209 ? 13.902 -8.713 1.046 1.00 91.12 209 PRO A O 1
ATOM 1680 N N . PHE A 1 210 ? 15.835 -7.892 1.837 1.00 93.06 210 PHE A N 1
ATOM 1681 C CA . PHE A 1 210 ? 15.503 -6.489 1.609 1.00 93.06 210 PHE A CA 1
ATOM 1682 C C . PHE A 1 210 ? 16.165 -5.957 0.338 1.00 93.06 210 PHE A C 1
ATOM 1684 O O . PHE A 1 210 ? 17.337 -6.224 0.076 1.00 93.06 210 PHE A O 1
ATOM 1691 N N . LEU A 1 211 ? 15.413 -5.157 -0.417 1.00 96.00 211 LEU A N 1
ATOM 1692 C CA . LEU A 1 211 ? 15.924 -4.325 -1.504 1.00 96.00 211 LEU A CA 1
ATOM 1693 C C . LEU A 1 211 ? 15.989 -2.885 -1.018 1.00 96.00 211 LEU A C 1
ATOM 1695 O O . LEU A 1 211 ? 14.998 -2.387 -0.474 1.00 96.00 211 LEU A O 1
ATOM 1699 N N . MET A 1 212 ? 17.143 -2.253 -1.203 1.00 96.06 212 MET A N 1
ATOM 1700 C CA . MET A 1 212 ? 17.422 -0.881 -0.782 1.00 96.06 212 MET A CA 1
ATOM 1701 C C . MET A 1 212 ? 17.970 -0.069 -1.950 1.00 96.06 212 MET A C 1
ATOM 1703 O O . MET A 1 212 ? 18.641 -0.623 -2.825 1.00 96.06 212 MET A O 1
ATOM 1707 N N . ASP A 1 213 ? 17.732 1.238 -1.927 1.00 96.56 213 ASP A N 1
ATOM 1708 C CA . ASP A 1 213 ? 18.324 2.162 -2.894 1.00 96.56 213 ASP A CA 1
ATOM 1709 C C . ASP A 1 213 ? 19.853 2.235 -2.761 1.00 96.56 213 ASP A C 1
ATOM 1711 O O . ASP A 1 213 ? 20.407 2.301 -1.659 1.00 96.56 213 ASP A O 1
ATOM 1715 N N . CYS A 1 214 ? 20.553 2.259 -3.899 1.00 96.44 214 CYS A N 1
ATOM 1716 C CA . CYS A 1 214 ? 22.004 2.464 -3.944 1.00 96.44 214 CYS A CA 1
ATOM 1717 C C . CYS A 1 214 ? 22.406 3.867 -3.458 1.00 96.44 214 CYS A C 1
ATOM 1719 O O . CYS A 1 214 ? 23.475 4.024 -2.861 1.00 96.44 214 CYS A O 1
ATOM 1721 N N . ASP A 1 215 ? 21.545 4.863 -3.682 1.00 96.19 215 ASP A N 1
ATOM 1722 C CA . ASP A 1 215 ? 21.713 6.233 -3.198 1.00 96.19 215 ASP A CA 1
ATOM 1723 C C . ASP A 1 215 ? 21.657 6.276 -1.659 1.00 96.19 215 ASP A C 1
ATOM 1725 O O . ASP A 1 215 ? 20.717 5.786 -1.026 1.00 96.19 215 ASP A O 1
ATOM 1729 N N . ALA A 1 216 ? 22.693 6.847 -1.042 1.00 96.19 216 ALA A N 1
ATOM 1730 C CA . ALA A 1 216 ? 22.846 6.848 0.408 1.00 96.19 216 ALA A CA 1
ATOM 1731 C C . ALA A 1 216 ? 21.809 7.718 1.136 1.00 96.19 216 ALA A C 1
ATOM 1733 O O . ALA A 1 216 ? 21.387 7.353 2.242 1.00 96.19 216 ALA A O 1
ATOM 1734 N N . ASP A 1 217 ? 21.392 8.833 0.537 1.00 94.31 217 ASP A N 1
ATOM 1735 C CA . ASP A 1 217 ? 20.430 9.758 1.133 1.00 94.31 217 ASP A CA 1
ATOM 1736 C C . ASP A 1 217 ? 19.041 9.125 1.128 1.00 94.31 217 ASP A C 1
ATOM 1738 O O . ASP A 1 217 ? 18.378 9.054 2.169 1.00 94.31 217 ASP A O 1
ATOM 1742 N N . ARG A 1 218 ? 18.657 8.535 -0.008 1.00 90.06 218 ARG A N 1
ATOM 1743 C CA . ARG A 1 218 ? 17.390 7.805 -0.138 1.00 90.06 218 ARG A CA 1
ATOM 1744 C C . ARG A 1 218 ? 17.328 6.592 0.760 1.00 90.06 218 ARG A C 1
ATOM 1746 O O . ARG A 1 218 ? 16.368 6.435 1.505 1.00 90.06 218 ARG A O 1
ATOM 1753 N N . ARG A 1 219 ? 18.384 5.780 0.790 1.00 94.50 219 ARG A N 1
ATOM 1754 C CA . ARG A 1 219 ? 18.468 4.635 1.704 1.00 94.50 219 ARG A CA 1
ATOM 1755 C C . ARG A 1 219 ? 18.293 5.054 3.162 1.00 94.50 219 ARG A C 1
ATOM 1757 O O . ARG A 1 219 ? 17.667 4.340 3.943 1.00 94.50 219 ARG A O 1
ATOM 1764 N N . THR A 1 22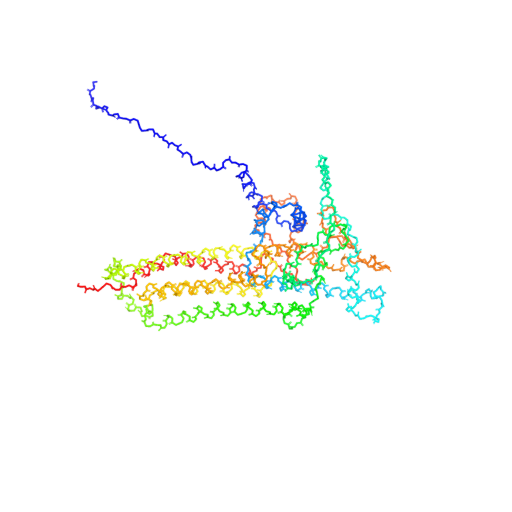0 ? 18.835 6.209 3.548 1.00 93.38 220 THR A N 1
ATOM 1765 C CA . THR A 1 220 ? 18.672 6.751 4.904 1.00 93.38 220 THR A CA 1
ATOM 1766 C C . THR A 1 220 ? 17.223 7.162 5.173 1.00 93.38 220 THR A C 1
ATOM 1768 O O . THR A 1 220 ? 16.698 6.900 6.257 1.00 93.38 220 THR A O 1
ATOM 1771 N N . GLU A 1 221 ? 16.561 7.793 4.206 1.00 88.69 221 GLU A N 1
ATOM 1772 C CA . GLU A 1 221 ? 15.139 8.137 4.273 1.00 88.69 221 GLU A CA 1
ATOM 1773 C C . GLU A 1 221 ? 14.250 6.881 4.349 1.00 88.69 221 GLU A C 1
ATOM 1775 O O . GLU A 1 221 ? 13.436 6.747 5.266 1.00 88.69 221 GLU A O 1
ATOM 1780 N N . GLU A 1 222 ? 14.486 5.895 3.487 1.00 90.31 222 GLU A N 1
ATOM 1781 C CA . GLU A 1 222 ? 13.805 4.599 3.497 1.00 90.31 222 GLU A CA 1
ATOM 1782 C C . GLU A 1 222 ? 13.970 3.868 4.831 1.00 90.31 222 GLU A C 1
ATOM 1784 O O . GLU A 1 222 ? 12.990 3.379 5.398 1.00 90.31 222 GLU A O 1
ATOM 1789 N N . ALA A 1 223 ? 15.191 3.831 5.372 1.00 92.31 223 ALA A N 1
ATOM 1790 C CA . ALA A 1 223 ? 15.458 3.227 6.669 1.00 92.31 223 ALA A CA 1
ATOM 1791 C C . ALA A 1 223 ? 14.645 3.912 7.776 1.00 92.31 223 ALA A C 1
ATOM 1793 O O . ALA A 1 223 ? 14.033 3.227 8.597 1.00 92.31 223 ALA A O 1
ATOM 1794 N N . LYS A 1 224 ? 14.560 5.251 7.782 1.00 91.06 224 LYS A N 1
ATOM 1795 C CA . LYS A 1 224 ? 13.721 5.989 8.744 1.00 91.06 224 LYS A CA 1
ATOM 1796 C C . LYS A 1 224 ? 12.255 5.568 8.642 1.00 91.06 224 LYS A C 1
ATOM 1798 O O . LYS A 1 224 ? 11.630 5.321 9.673 1.00 91.06 224 LYS A O 1
ATOM 1803 N N . HIS A 1 225 ? 11.712 5.437 7.432 1.00 89.38 225 HIS A N 1
ATOM 1804 C CA . HIS A 1 225 ? 10.326 4.997 7.226 1.00 89.38 225 HIS A CA 1
ATOM 1805 C C . HIS A 1 225 ? 10.089 3.563 7.677 1.00 89.38 225 HIS A C 1
ATOM 1807 O O . HIS A 1 225 ? 9.067 3.260 8.293 1.00 89.38 225 HIS A O 1
ATOM 1813 N N . PHE A 1 226 ? 11.046 2.685 7.396 1.00 92.12 226 PHE A N 1
ATOM 1814 C CA . PHE A 1 226 ? 11.015 1.298 7.822 1.00 92.12 226 PHE A CA 1
ATOM 1815 C C . PHE A 1 226 ? 10.984 1.196 9.353 1.00 92.12 226 PHE A C 1
ATOM 1817 O O . PHE A 1 226 ? 10.078 0.580 9.915 1.00 92.12 226 PHE A O 1
ATOM 1824 N N . PHE A 1 227 ? 11.915 1.864 10.044 1.00 93.62 227 PHE A N 1
ATOM 1825 C CA . PHE A 1 227 ? 11.972 1.872 11.508 1.00 93.62 227 PHE A CA 1
ATOM 1826 C C . PHE A 1 227 ? 10.740 2.519 12.140 1.00 93.62 227 PHE A C 1
ATOM 1828 O O . PHE A 1 227 ? 10.222 2.003 13.129 1.00 93.62 227 PHE A O 1
ATOM 1835 N N . MET A 1 228 ? 10.232 3.608 11.560 1.00 92.12 228 MET A N 1
ATOM 1836 C CA . MET A 1 228 ? 9.006 4.253 12.025 1.00 92.12 228 MET A CA 1
ATOM 1837 C C . MET A 1 228 ? 7.798 3.318 11.902 1.00 92.12 228 MET A C 1
ATOM 1839 O O . MET A 1 228 ? 7.045 3.173 12.862 1.00 92.12 228 MET A O 1
ATOM 1843 N N . ALA A 1 229 ? 7.642 2.628 10.769 1.00 93.44 229 ALA A N 1
ATOM 1844 C CA . ALA A 1 229 ? 6.558 1.668 10.564 1.00 93.44 229 ALA A CA 1
ATOM 1845 C C . ALA A 1 229 ? 6.622 0.500 11.555 1.00 93.44 229 ALA A C 1
ATOM 1847 O O . ALA A 1 229 ? 5.591 0.100 12.095 1.00 93.44 229 ALA A O 1
ATOM 1848 N N . LEU A 1 230 ? 7.824 -0.013 11.840 1.00 95.31 230 LEU A N 1
ATOM 1849 C CA . LEU A 1 230 ? 8.023 -1.049 12.855 1.00 95.31 230 LEU A CA 1
ATOM 1850 C C . LEU A 1 230 ? 7.746 -0.543 14.276 1.00 95.31 230 LEU A C 1
ATOM 1852 O O . LEU A 1 230 ? 7.165 -1.273 15.077 1.00 95.31 230 LEU A O 1
ATOM 1856 N N . GLY A 1 231 ? 8.113 0.701 14.590 1.00 95.44 231 GLY A N 1
ATOM 1857 C CA . GLY A 1 231 ? 7.794 1.334 15.869 1.00 95.44 231 GLY A CA 1
ATOM 1858 C C . GLY A 1 231 ? 6.286 1.496 16.072 1.00 95.44 231 GLY A C 1
ATOM 1859 O O . GLY A 1 231 ? 5.758 1.097 17.110 1.00 95.44 231 GLY A O 1
ATOM 1860 N N . ILE A 1 232 ? 5.580 2.005 15.056 1.00 94.31 232 ILE A N 1
ATOM 1861 C CA . ILE A 1 232 ? 4.113 2.125 15.058 1.00 94.31 232 ILE A CA 1
ATOM 1862 C C . ILE A 1 232 ? 3.468 0.743 15.187 1.00 94.31 232 ILE A C 1
ATOM 1864 O O . ILE A 1 232 ? 2.593 0.560 16.029 1.00 94.31 232 ILE A O 1
ATOM 1868 N N . PHE A 1 233 ? 3.958 -0.249 14.437 1.00 96.38 233 PHE A N 1
ATOM 1869 C CA . PHE A 1 233 ? 3.492 -1.634 14.530 1.00 96.38 233 PHE A CA 1
ATOM 1870 C C . PHE A 1 233 ? 3.638 -2.187 15.952 1.00 96.38 233 PHE A C 1
ATOM 1872 O O . PHE A 1 233 ? 2.680 -2.704 16.526 1.00 96.38 233 PHE A O 1
ATOM 1879 N N . GLY A 1 234 ? 4.822 -2.031 16.552 1.00 96.81 234 GLY A N 1
ATOM 1880 C CA . GLY A 1 234 ? 5.089 -2.461 17.921 1.00 96.81 234 GLY A CA 1
ATOM 1881 C C . GLY A 1 234 ? 4.140 -1.808 18.925 1.00 96.81 234 GLY A C 1
ATOM 1882 O O . GLY A 1 234 ? 3.575 -2.502 19.768 1.00 96.81 234 GLY A O 1
ATOM 1883 N N . LEU A 1 235 ? 3.896 -0.499 18.804 1.00 96.00 235 LEU A N 1
ATOM 1884 C CA . LEU A 1 235 ? 2.960 0.224 19.670 1.00 96.00 235 LEU A CA 1
ATOM 1885 C C . LEU A 1 235 ? 1.510 -0.246 19.491 1.00 96.00 235 LEU A C 1
ATOM 1887 O O . LEU A 1 235 ? 0.839 -0.498 20.490 1.00 96.00 235 LEU A O 1
ATOM 1891 N N . GLN A 1 236 ? 1.039 -0.415 18.253 1.00 95.38 236 GLN A N 1
ATOM 1892 C CA . GLN A 1 236 ? -0.326 -0.871 17.960 1.00 95.38 236 GLN A CA 1
ATOM 1893 C C . GLN A 1 236 ? -0.591 -2.310 18.422 1.00 95.38 236 GLN A C 1
ATOM 1895 O O . GLN A 1 236 ? -1.727 -2.650 18.751 1.00 95.38 236 GLN A O 1
ATOM 1900 N N . VAL A 1 237 ? 0.439 -3.157 18.478 1.00 96.25 237 VAL A N 1
ATOM 1901 C CA . VAL A 1 237 ? 0.302 -4.544 18.940 1.00 96.25 237 VAL A CA 1
ATOM 1902 C C . VAL A 1 237 ? 0.460 -4.655 20.455 1.00 96.25 237 VAL A C 1
ATOM 1904 O O . VAL A 1 237 ? -0.400 -5.235 21.123 1.00 96.25 237 VAL A O 1
ATOM 1907 N N . ILE A 1 238 ? 1.543 -4.100 21.006 1.00 97.62 238 ILE A N 1
ATOM 1908 C CA . ILE A 1 238 ? 1.934 -4.294 22.406 1.00 97.62 238 ILE A CA 1
ATOM 1909 C C . ILE A 1 238 ? 1.069 -3.448 23.341 1.00 97.62 238 ILE A C 1
ATOM 1911 O O . ILE A 1 238 ? 0.592 -3.967 24.349 1.00 97.62 238 ILE A O 1
ATOM 1915 N N . ALA A 1 239 ? 0.837 -2.165 23.040 1.00 96.75 239 ALA A N 1
ATOM 1916 C CA . ALA A 1 239 ? 0.183 -1.274 23.998 1.00 96.75 239 ALA A CA 1
ATOM 1917 C C . ALA A 1 239 ? -1.281 -1.671 24.278 1.00 96.75 239 ALA A C 1
ATOM 1919 O O . ALA A 1 239 ? -1.605 -1.869 25.451 1.00 96.75 239 ALA A O 1
ATOM 1920 N N . PRO A 1 240 ? -2.157 -1.903 23.275 1.00 96.31 240 PRO A N 1
ATOM 1921 C CA . PRO A 1 240 ? -3.522 -2.359 23.544 1.00 96.31 240 PRO A CA 1
ATOM 1922 C C . PRO A 1 240 ? -3.566 -3.715 24.259 1.00 96.31 240 PRO A C 1
ATOM 1924 O O . PRO A 1 240 ? -4.474 -3.960 25.056 1.00 96.31 240 PRO A O 1
ATOM 1927 N N . PHE A 1 241 ? -2.584 -4.587 24.003 1.00 97.50 241 PHE A N 1
ATOM 1928 C CA . PHE A 1 241 ? -2.487 -5.894 24.650 1.00 97.50 241 PHE A CA 1
ATOM 1929 C C . PHE A 1 241 ? -2.099 -5.774 26.126 1.00 97.50 241 PHE A C 1
ATOM 1931 O O . PHE A 1 241 ? -2.730 -6.396 26.978 1.00 97.50 241 PHE A O 1
ATOM 1938 N N . LEU A 1 242 ? -1.107 -4.941 26.453 1.00 97.50 242 LEU A N 1
ATOM 1939 C CA . LEU A 1 242 ? -0.713 -4.683 27.838 1.00 97.50 242 LEU A CA 1
ATOM 1940 C C . LEU A 1 242 ? -1.825 -3.981 28.623 1.00 97.50 242 LEU A C 1
ATOM 1942 O O . LEU A 1 242 ? -2.072 -4.350 29.770 1.00 97.50 242 LEU A O 1
ATOM 1946 N N . ILE A 1 243 ? -2.531 -3.023 28.007 1.00 96.00 243 ILE A N 1
ATOM 1947 C CA . ILE A 1 243 ? -3.706 -2.384 28.622 1.00 96.00 243 ILE A CA 1
ATOM 1948 C C . ILE A 1 243 ? -4.772 -3.445 28.915 1.00 96.00 243 ILE A C 1
ATOM 1950 O O . ILE A 1 243 ? -5.275 -3.500 30.039 1.00 96.00 243 ILE A O 1
ATOM 1954 N N . PHE A 1 244 ? -5.039 -4.341 27.959 1.00 96.38 244 PHE A N 1
ATOM 1955 C CA . PHE A 1 244 ? -6.000 -5.428 28.141 1.00 96.38 244 PHE A CA 1
ATOM 1956 C C . PHE A 1 244 ? -5.595 -6.346 29.285 1.00 96.38 244 PHE A C 1
ATOM 1958 O O . PHE A 1 244 ? -6.397 -6.594 30.178 1.00 96.38 244 PHE A O 1
ATOM 1965 N N . LEU A 1 245 ? -4.346 -6.808 29.307 1.00 97.12 245 LEU A N 1
ATOM 1966 C CA . LEU A 1 245 ? -3.846 -7.704 30.344 1.00 97.12 245 LEU A CA 1
ATOM 1967 C C . LEU A 1 245 ? -3.892 -7.051 31.732 1.00 97.12 245 LEU A C 1
ATOM 1969 O O . LEU A 1 245 ? -4.293 -7.693 32.703 1.00 97.12 245 LEU A O 1
ATOM 1973 N N . ASN A 1 246 ? -3.512 -5.776 31.832 1.00 96.00 246 ASN A N 1
ATOM 1974 C CA . ASN A 1 246 ? -3.560 -5.030 33.084 1.00 96.00 246 ASN A CA 1
ATOM 1975 C C . ASN A 1 246 ? -5.003 -4.894 33.592 1.00 96.00 246 ASN A C 1
ATOM 1977 O O . ASN A 1 246 ? -5.296 -5.227 34.739 1.00 96.00 246 ASN A O 1
ATOM 1981 N N . ARG A 1 247 ? -5.933 -4.477 32.723 1.00 94.62 247 ARG A N 1
ATOM 1982 C CA . ARG A 1 247 ? -7.348 -4.307 33.090 1.00 94.62 247 ARG A CA 1
ATOM 1983 C C . ARG A 1 247 ? -8.052 -5.636 33.335 1.00 94.62 247 ARG A C 1
ATOM 1985 O O . ARG A 1 247 ? -8.900 -5.715 34.217 1.00 94.62 247 ARG A O 1
ATOM 1992 N N . TRP A 1 248 ? -7.664 -6.694 32.631 1.00 95.50 248 TRP A N 1
ATOM 1993 C CA . TRP A 1 248 ? -8.177 -8.039 32.862 1.00 95.50 248 TRP A CA 1
ATOM 1994 C C . TRP A 1 248 ? -7.813 -8.562 34.255 1.00 95.50 248 TRP A C 1
ATOM 1996 O O . TRP A 1 248 ? -8.630 -9.216 34.908 1.00 95.50 248 TRP A O 1
ATOM 2006 N N . ASN A 1 249 ? -6.599 -8.259 34.718 1.00 95.56 249 ASN A N 1
ATOM 2007 C CA . ASN A 1 249 ? -6.099 -8.695 36.018 1.00 95.56 249 ASN A CA 1
ATOM 2008 C C . ASN A 1 249 ? -6.492 -7.776 37.181 1.00 95.56 249 ASN A C 1
ATOM 2010 O O . ASN A 1 249 ? -6.311 -8.183 38.328 1.00 95.56 249 ASN A O 1
ATOM 2014 N N . ALA A 1 250 ? -7.044 -6.590 36.912 1.00 93.69 250 ALA A N 1
ATOM 2015 C CA . ALA A 1 250 ? -7.498 -5.667 37.944 1.00 93.69 250 ALA A CA 1
ATOM 2016 C C . ALA A 1 250 ? -8.651 -6.260 38.774 1.00 93.69 250 ALA A C 1
ATOM 2018 O O . ALA A 1 250 ? -9.558 -6.899 38.238 1.00 93.69 250 ALA A O 1
ATOM 2019 N N . ASP A 1 251 ? -8.669 -5.978 40.079 1.00 91.31 251 ASP A N 1
ATOM 2020 C CA . ASP A 1 251 ? -9.710 -6.469 41.000 1.00 91.31 251 ASP A CA 1
ATOM 2021 C C . ASP A 1 251 ? -11.119 -5.959 40.654 1.00 91.31 251 ASP A C 1
ATOM 2023 O O . ASP A 1 251 ? -12.124 -6.566 41.031 1.00 91.31 251 ASP A O 1
ATOM 2027 N N . ALA A 1 252 ? -11.193 -4.854 39.907 1.00 87.38 252 ALA A N 1
ATOM 2028 C CA . ALA A 1 252 ? -12.431 -4.276 39.395 1.00 87.38 252 ALA A CA 1
ATOM 2029 C C . ALA A 1 252 ? -13.006 -5.027 38.177 1.00 87.38 252 ALA A C 1
ATOM 2031 O O . ALA A 1 252 ? -14.107 -4.708 37.731 1.00 87.38 252 ALA A O 1
ATOM 2032 N N . ASN A 1 253 ? -12.301 -6.021 37.622 1.00 90.12 253 ASN A N 1
ATOM 2033 C CA . ASN A 1 253 ? -12.803 -6.786 36.487 1.00 90.12 253 ASN A CA 1
ATOM 2034 C C . ASN A 1 253 ? -13.872 -7.800 36.920 1.00 90.12 253 ASN A C 1
ATOM 2036 O O . ASN A 1 253 ? -13.582 -8.952 37.255 1.00 90.12 253 ASN A O 1
ATOM 2040 N N . TYR A 1 254 ? -15.136 -7.390 36.835 1.00 84.94 254 TYR A N 1
ATOM 2041 C CA . TYR A 1 254 ? -16.279 -8.248 37.146 1.00 84.94 254 TYR A CA 1
ATOM 2042 C C . TYR A 1 254 ? -16.392 -9.479 36.233 1.00 84.94 254 TYR A C 1
ATOM 2044 O O . TYR A 1 254 ? -16.992 -10.467 36.646 1.00 84.94 254 TYR A O 1
ATOM 2052 N N . LEU A 1 255 ? -15.801 -9.475 35.029 1.00 88.94 255 LEU A N 1
ATOM 2053 C CA . LEU A 1 255 ? -15.831 -10.647 34.143 1.00 88.94 255 LEU A CA 1
ATOM 2054 C C . LEU A 1 255 ? -14.965 -11.803 34.656 1.00 88.94 255 LEU A C 1
ATOM 2056 O O . LEU A 1 255 ? -15.235 -12.955 34.322 1.00 88.94 255 LEU A O 1
ATOM 2060 N N . ARG A 1 256 ? -13.940 -11.514 35.469 1.00 91.81 256 ARG A N 1
ATOM 2061 C CA . ARG A 1 256 ? -13.045 -12.539 36.023 1.00 91.81 256 ARG A CA 1
ATOM 2062 C C . ARG A 1 256 ? -13.736 -13.398 37.085 1.00 91.81 256 ARG A C 1
ATOM 2064 O O . ARG A 1 256 ? -13.434 -14.582 37.198 1.00 91.81 256 ARG A O 1
ATOM 2071 N N . ASP A 1 257 ? -14.667 -12.820 37.842 1.00 91.00 257 ASP A N 1
ATOM 2072 C CA . ASP A 1 257 ? -15.457 -13.519 38.857 1.00 91.00 257 ASP A CA 1
ATOM 2073 C C . ASP A 1 257 ? -16.933 -13.544 38.438 1.00 91.00 257 ASP A C 1
ATOM 2075 O O . ASP A 1 257 ? -17.737 -12.682 38.804 1.00 91.00 257 ASP A O 1
ATOM 2079 N N . TRP A 1 258 ? -17.298 -14.566 37.657 1.00 88.75 258 TRP A N 1
ATOM 2080 C CA . TRP A 1 258 ? -18.671 -14.762 37.181 1.00 88.75 258 TRP A CA 1
ATOM 2081 C C . TRP A 1 258 ? -19.692 -14.839 38.327 1.00 88.75 258 TRP A C 1
ATOM 2083 O O . TRP A 1 258 ? -20.838 -14.416 38.169 1.00 88.75 258 TRP A O 1
ATOM 2093 N N . GLY A 1 259 ? -19.281 -15.343 39.497 1.00 92.56 259 GLY A N 1
ATOM 2094 C CA . GLY A 1 259 ? -20.117 -15.383 40.695 1.00 92.56 259 GLY A CA 1
ATOM 2095 C C . GLY A 1 259 ? -20.472 -13.978 41.173 1.00 92.56 259 GLY A C 1
ATOM 2096 O O . GLY A 1 259 ? -21.653 -13.678 41.382 1.00 92.56 259 GLY A O 1
ATOM 2097 N N . ARG A 1 260 ? -19.474 -13.086 41.253 1.00 87.56 260 ARG A N 1
ATOM 2098 C CA . ARG A 1 260 ? -19.713 -11.659 41.513 1.00 87.56 260 ARG A CA 1
ATOM 2099 C C . ARG A 1 260 ? -20.600 -11.062 40.434 1.00 87.56 260 ARG A C 1
ATOM 2101 O O . ARG A 1 260 ? -21.634 -10.503 40.791 1.00 87.56 260 ARG A O 1
ATOM 2108 N N . LEU A 1 261 ? -20.281 -11.217 39.149 1.00 88.75 261 LEU A N 1
ATOM 2109 C CA . LEU A 1 261 ? -21.084 -10.635 38.064 1.00 88.75 261 LEU A CA 1
ATOM 2110 C C . LEU A 1 261 ? -22.559 -11.059 38.133 1.00 88.75 261 LEU A C 1
ATOM 2112 O O . LEU A 1 261 ? -23.454 -10.218 38.057 1.00 88.75 261 LEU A O 1
ATOM 2116 N N . LYS A 1 262 ? -22.831 -12.348 38.359 1.00 90.06 262 LYS A N 1
ATOM 2117 C CA . LYS A 1 262 ? -24.198 -12.860 38.507 1.00 90.06 262 LYS A CA 1
ATOM 2118 C C . LYS A 1 262 ? -24.913 -12.242 39.709 1.00 90.06 262 LYS A C 1
ATOM 2120 O O . LYS A 1 262 ? -26.101 -11.953 39.618 1.00 90.06 262 LYS A O 1
ATOM 2125 N N . SER A 1 263 ? -24.199 -11.993 40.809 1.00 88.00 263 SER A N 1
ATOM 2126 C CA . SER A 1 263 ? -24.768 -11.293 41.970 1.00 88.00 263 SER A CA 1
ATOM 2127 C C . SER A 1 263 ? -25.104 -9.818 41.688 1.00 88.00 263 SER A C 1
ATOM 2129 O O . SER A 1 263 ? -25.965 -9.247 42.357 1.00 88.00 263 SER A O 1
ATOM 2131 N N . HIS A 1 264 ? -24.472 -9.204 40.680 1.00 82.19 264 HIS A N 1
ATOM 2132 C CA . HIS A 1 264 ? -24.780 -7.845 40.231 1.00 82.19 264 HIS A CA 1
ATOM 2133 C C . HIS A 1 264 ? -26.003 -7.782 39.300 1.00 82.19 264 HIS A C 1
ATOM 2135 O O . HIS A 1 264 ? -26.782 -6.838 39.371 1.00 82.19 264 HIS A O 1
ATOM 2141 N N . LEU A 1 265 ? -26.249 -8.803 38.478 1.00 86.62 265 LEU A N 1
ATOM 2142 C CA . LEU A 1 265 ? -27.348 -8.819 37.501 1.00 86.62 265 LEU A CA 1
ATOM 2143 C C . LEU A 1 265 ? -28.729 -9.082 38.140 1.00 86.62 265 LEU A C 1
ATOM 2145 O O . LEU A 1 265 ? -29.392 -10.080 37.865 1.00 86.62 265 LEU A O 1
ATOM 2149 N N . THR A 1 266 ? -29.190 -8.172 38.997 1.00 87.06 266 THR A N 1
ATOM 2150 C CA . THR A 1 266 ? -30.548 -8.188 39.567 1.00 87.06 266 THR A CA 1
ATOM 2151 C C . THR A 1 266 ? -31.472 -7.222 38.820 1.00 87.06 266 THR A C 1
ATOM 2153 O O . THR A 1 266 ? -31.056 -6.139 38.414 1.00 87.06 266 THR A O 1
ATOM 2156 N N . VAL A 1 267 ? -32.763 -7.563 38.691 1.00 85.62 267 VAL A N 1
ATOM 2157 C CA . VAL A 1 267 ? -33.782 -6.722 38.010 1.00 85.62 267 VAL A CA 1
ATOM 2158 C C . VAL A 1 267 ? -33.894 -5.318 38.619 1.00 85.62 267 VAL A C 1
ATOM 2160 O O . VAL A 1 267 ? -34.226 -4.361 37.930 1.00 85.62 267 VAL A O 1
ATOM 2163 N N . LYS A 1 268 ? -33.555 -5.159 39.903 1.00 84.25 268 LYS A N 1
ATOM 2164 C CA . LYS A 1 268 ? -33.502 -3.841 40.550 1.00 84.25 268 LYS A CA 1
ATOM 2165 C C . LYS A 1 268 ? -32.320 -2.988 40.072 1.00 84.25 268 LYS A C 1
ATOM 2167 O O . LYS A 1 268 ? -32.465 -1.776 39.972 1.00 84.25 268 LYS A O 1
ATOM 2172 N N . GLN A 1 269 ? -31.174 -3.602 39.771 1.00 80.25 269 GLN A N 1
ATOM 2173 C CA . GLN A 1 269 ? -30.004 -2.888 39.241 1.00 80.25 269 GLN A CA 1
ATOM 2174 C C . GLN A 1 269 ? -30.208 -2.479 37.778 1.00 80.25 269 GLN A C 1
ATOM 2176 O O . GLN A 1 269 ? -29.763 -1.407 37.390 1.00 80.25 269 GLN A O 1
ATOM 2181 N N . LEU A 1 270 ? -30.991 -3.251 37.017 1.00 81.56 270 LEU A N 1
ATOM 2182 C CA . LEU A 1 270 ? -31.385 -2.941 35.636 1.00 81.56 270 LEU A CA 1
ATOM 2183 C C . LEU A 1 270 ? -32.053 -1.564 35.457 1.00 81.56 270 LEU A C 1
ATOM 2185 O O . LEU A 1 270 ? -31.979 -1.014 34.368 1.00 81.56 270 LEU A O 1
ATOM 2189 N N . ALA A 1 271 ? -32.711 -1.012 36.480 1.00 85.25 271 ALA A N 1
ATOM 2190 C CA . ALA A 1 271 ? -33.387 0.287 36.391 1.00 85.25 271 ALA A CA 1
ATOM 2191 C C . ALA A 1 271 ? -32.584 1.446 37.008 1.00 85.25 271 ALA A C 1
ATOM 2193 O O . ALA A 1 271 ? -33.050 2.587 37.005 1.00 85.25 271 ALA A O 1
ATOM 2194 N N . CYS A 1 272 ? -31.411 1.175 37.585 1.00 86.25 272 CYS A N 1
ATOM 2195 C CA . CYS A 1 272 ? -30.736 2.134 38.442 1.00 86.25 272 CYS A CA 1
ATOM 2196 C C . CYS A 1 272 ? -29.477 2.718 37.793 1.00 86.25 272 CYS A C 1
ATOM 2198 O O . CYS A 1 272 ? -28.503 2.019 37.552 1.00 86.25 272 CYS A O 1
ATOM 2200 N N . LEU A 1 273 ? -29.493 4.030 37.550 1.00 87.88 273 LEU A N 1
ATOM 2201 C CA . LEU A 1 273 ? -28.392 4.775 36.920 1.00 87.88 273 LEU A CA 1
ATOM 2202 C C . LEU A 1 273 ? -27.262 5.165 37.891 1.00 87.88 273 LEU A C 1
ATOM 2204 O O . LEU A 1 273 ? -26.206 5.617 37.455 1.00 87.88 273 LEU A O 1
ATOM 2208 N N . GLY A 1 274 ? -27.493 5.045 39.199 1.00 90.56 274 GLY A N 1
ATOM 2209 C CA . GLY A 1 274 ? -26.573 5.478 40.248 1.00 90.56 274 GLY A CA 1
ATOM 2210 C C . GLY A 1 274 ? -27.315 5.878 41.522 1.00 90.56 274 GLY A C 1
ATOM 2211 O O . GLY A 1 274 ? -28.508 6.179 41.489 1.00 90.56 274 GLY A O 1
ATOM 2212 N N . SER A 1 275 ? -26.617 5.868 42.660 1.00 91.56 275 SER A N 1
ATOM 2213 C CA . SER A 1 275 ? -27.175 6.314 43.947 1.00 91.56 275 SER A CA 1
ATOM 2214 C C . SER A 1 275 ? -27.058 7.827 44.146 1.00 91.56 275 SER A C 1
ATOM 2216 O O . SER A 1 275 ? -27.821 8.406 44.920 1.00 91.56 275 SER A O 1
ATOM 2218 N N . THR A 1 276 ? -26.121 8.469 43.443 1.00 93.50 276 THR A N 1
ATOM 2219 C CA . THR A 1 276 ? -25.871 9.910 43.496 1.00 93.50 276 THR A CA 1
ATOM 2220 C C . THR A 1 276 ? -25.992 10.545 42.107 1.00 93.50 276 THR A C 1
ATOM 2222 O O . THR A 1 276 ? -25.794 9.881 41.090 1.00 93.50 276 THR A O 1
ATOM 2225 N N . LEU A 1 277 ? -26.301 11.847 42.039 1.00 92.88 277 LEU A N 1
ATOM 2226 C CA . LEU A 1 277 ? -26.354 12.580 40.765 1.00 92.88 277 LEU A CA 1
ATOM 2227 C C . LEU A 1 277 ? -25.026 12.499 39.974 1.00 92.88 277 LEU A C 1
ATOM 2229 O O . LEU A 1 277 ? -25.090 12.256 38.769 1.00 92.88 277 LEU A O 1
ATOM 2233 N N . PRO A 1 278 ? -23.833 12.625 40.598 1.00 93.19 278 PRO A N 1
ATOM 2234 C CA . PRO A 1 278 ? -22.564 12.399 39.904 1.00 93.19 278 PRO A CA 1
ATOM 2235 C C . PRO A 1 278 ? -22.432 11.003 39.283 1.00 93.19 278 PRO A C 1
ATOM 2237 O O . PRO A 1 278 ? -21.950 10.894 38.156 1.00 93.19 278 PRO A O 1
ATOM 2240 N N . ASP A 1 279 ? -22.892 9.947 39.963 1.00 91.19 279 ASP A N 1
ATOM 2241 C CA . ASP A 1 279 ? -22.860 8.581 39.415 1.00 91.19 279 ASP A CA 1
ATOM 2242 C C . ASP A 1 279 ? -23.785 8.436 38.202 1.00 91.19 279 ASP A C 1
ATOM 2244 O O . ASP A 1 279 ? -23.405 7.827 37.201 1.00 91.19 279 ASP A O 1
ATOM 2248 N N . VAL A 1 280 ? -24.977 9.039 38.268 1.00 92.19 280 VAL A N 1
ATOM 2249 C CA . VAL A 1 280 ? -25.938 9.063 37.155 1.00 92.19 280 VAL A CA 1
ATOM 2250 C C . VAL A 1 280 ? -25.327 9.765 35.943 1.00 92.19 280 VAL A C 1
ATOM 2252 O O . VAL A 1 280 ? -25.330 9.211 34.843 1.00 92.19 280 VAL A O 1
ATOM 2255 N N . LEU A 1 281 ? -24.749 10.955 36.136 1.00 92.94 281 LEU A N 1
ATOM 2256 C CA . LEU A 1 281 ? -24.104 11.715 35.061 1.00 92.94 281 LEU A CA 1
ATOM 2257 C C . LEU A 1 281 ? -22.896 10.970 34.478 1.00 92.94 281 LEU A C 1
ATOM 2259 O O . LEU A 1 281 ? -22.739 10.922 33.260 1.00 92.94 281 LEU A O 1
ATOM 2263 N N . THR A 1 282 ? -22.083 10.338 35.328 1.00 91.69 282 THR A N 1
ATOM 2264 C CA . THR A 1 282 ? -20.921 9.543 34.898 1.00 91.69 282 THR A CA 1
ATOM 2265 C C . THR A 1 282 ? -21.356 8.323 34.087 1.00 91.69 282 THR A C 1
ATOM 2267 O O . THR A 1 282 ? -20.766 8.037 33.047 1.00 91.69 282 THR A O 1
ATOM 2270 N N . THR A 1 283 ? -22.428 7.638 34.499 1.00 91.50 283 THR A N 1
ATOM 2271 C CA . THR A 1 283 ? -22.985 6.496 33.759 1.00 91.50 283 THR A CA 1
ATOM 2272 C C . THR A 1 283 ? -23.507 6.921 32.390 1.00 91.50 283 THR A C 1
ATOM 2274 O O . THR A 1 283 ? -23.149 6.290 31.395 1.00 91.50 283 THR A O 1
ATOM 2277 N N . ILE A 1 284 ? -24.286 8.008 32.315 1.00 92.50 284 ILE A N 1
ATOM 2278 C CA . ILE A 1 284 ? -24.804 8.551 31.047 1.00 92.50 284 ILE A CA 1
ATOM 2279 C C . ILE A 1 284 ? -23.650 8.932 30.116 1.00 92.50 284 ILE A C 1
ATOM 2281 O O . ILE A 1 284 ? -23.636 8.527 28.954 1.00 92.50 284 ILE A O 1
ATOM 2285 N N . MET A 1 285 ? -22.660 9.668 30.627 1.00 94.19 285 MET A N 1
ATOM 2286 C CA . MET A 1 285 ? -21.488 10.071 29.852 1.00 94.19 285 MET A CA 1
ATOM 2287 C C . MET A 1 285 ? -20.710 8.852 29.338 1.00 94.19 285 MET A C 1
ATOM 2289 O O . MET A 1 285 ? -20.355 8.810 28.162 1.00 94.19 285 MET A O 1
ATOM 2293 N N . GLY A 1 286 ? -20.503 7.842 30.188 1.00 92.06 286 GLY A N 1
ATOM 2294 C CA . GLY A 1 286 ? -19.873 6.581 29.807 1.00 92.06 286 GLY A CA 1
ATOM 2295 C C . GLY A 1 286 ? -20.631 5.876 28.680 1.00 92.06 286 GLY A C 1
ATOM 2296 O O . GLY A 1 286 ? -20.027 5.559 27.664 1.00 92.06 286 GLY A O 1
ATOM 2297 N N . VAL A 1 287 ? -21.957 5.708 28.790 1.00 92.56 287 VAL A N 1
ATOM 2298 C CA . VAL A 1 287 ? -22.788 5.091 27.732 1.00 92.56 287 VAL A CA 1
ATOM 2299 C C . VAL A 1 287 ? -22.630 5.832 26.399 1.00 92.56 287 VAL A C 1
ATOM 2301 O O . VAL A 1 287 ? -22.430 5.199 25.361 1.00 92.56 287 VAL A O 1
ATOM 2304 N N . LEU A 1 288 ? -22.710 7.167 26.418 1.00 93.62 288 LEU A N 1
ATOM 2305 C CA . LEU A 1 288 ? -22.586 7.986 25.211 1.00 93.62 288 LEU A CA 1
ATOM 2306 C C . LEU A 1 288 ? -21.196 7.850 24.582 1.00 93.62 288 LEU A C 1
ATOM 2308 O O . LEU A 1 288 ? -21.087 7.649 23.373 1.00 93.62 288 LEU A O 1
ATOM 2312 N N . LEU A 1 289 ? -20.140 7.908 25.394 1.00 94.06 289 LEU A N 1
ATOM 2313 C CA . LEU A 1 289 ? -18.769 7.796 24.910 1.00 94.06 289 LEU A CA 1
ATOM 2314 C C . LEU A 1 289 ? -18.471 6.392 24.363 1.00 94.06 289 LEU A C 1
ATOM 2316 O O . LEU A 1 289 ? -17.875 6.279 23.295 1.00 94.06 289 LEU A O 1
ATOM 2320 N N . LEU A 1 290 ? -18.963 5.332 25.016 1.00 94.31 290 LEU A N 1
ATOM 2321 C CA . LEU A 1 290 ? -18.899 3.958 24.503 1.00 94.31 290 LEU A CA 1
ATOM 2322 C C . LEU A 1 290 ? -19.516 3.847 23.114 1.00 94.31 290 LEU A C 1
ATOM 2324 O O . LEU A 1 290 ? -18.908 3.285 22.202 1.00 94.31 290 LEU A O 1
ATOM 2328 N N . PHE A 1 291 ? -20.721 4.393 22.950 1.00 94.44 291 PHE A N 1
ATOM 2329 C CA . PHE A 1 291 ? -21.418 4.360 21.674 1.00 94.44 291 PHE A CA 1
ATOM 2330 C C . PHE A 1 291 ? -20.624 5.091 20.587 1.00 94.44 291 PHE A C 1
ATOM 2332 O O . PHE A 1 291 ? -20.446 4.545 19.498 1.00 94.44 291 PHE A O 1
ATOM 2339 N N . VAL A 1 292 ? -20.103 6.285 20.890 1.00 94.50 292 VAL A N 1
ATOM 2340 C CA . VAL A 1 292 ? -19.287 7.074 19.955 1.00 94.50 292 VAL A CA 1
ATOM 2341 C C . VAL A 1 292 ? -18.019 6.322 19.560 1.00 94.50 292 VAL A C 1
ATOM 2343 O O . VAL A 1 292 ? -17.745 6.199 18.368 1.00 94.50 292 VAL A O 1
ATOM 2346 N N . ILE A 1 293 ? -17.268 5.771 20.518 1.00 95.25 293 ILE A N 1
ATOM 2347 C CA . ILE A 1 293 ? -16.016 5.071 20.210 1.00 95.25 293 ILE A CA 1
ATOM 2348 C C . ILE A 1 293 ? -16.291 3.816 19.377 1.00 95.25 293 ILE A C 1
ATOM 2350 O O . ILE A 1 293 ? -15.656 3.626 18.342 1.00 95.25 293 ILE A O 1
ATOM 2354 N N . ILE A 1 294 ? -17.263 2.981 19.762 1.00 95.38 294 ILE A N 1
ATOM 2355 C CA . ILE A 1 294 ? -17.594 1.775 18.987 1.00 95.38 294 ILE A CA 1
ATOM 2356 C C . ILE A 1 294 ? -18.074 2.152 17.580 1.00 95.38 294 ILE A C 1
ATOM 2358 O O . ILE A 1 294 ? -17.708 1.494 16.606 1.00 95.38 294 ILE A O 1
ATOM 2362 N N . PHE A 1 295 ? -18.847 3.234 17.446 1.00 95.56 295 PHE A N 1
ATOM 2363 C CA . PHE A 1 295 ? -19.256 3.755 16.146 1.00 95.56 295 PHE A CA 1
ATOM 2364 C C . PHE A 1 295 ? -18.056 4.206 15.299 1.00 95.56 295 PHE A C 1
ATOM 2366 O O . PHE A 1 295 ? -17.983 3.853 14.123 1.00 95.56 295 PHE A O 1
ATOM 2373 N N . MET A 1 296 ? -17.084 4.913 15.885 1.00 95.50 296 MET A N 1
ATOM 2374 C CA . MET A 1 296 ? -15.850 5.307 15.197 1.00 95.50 296 MET A CA 1
ATOM 2375 C C . MET A 1 296 ? -15.052 4.093 14.709 1.00 95.50 296 MET A C 1
ATOM 2377 O O . MET A 1 296 ? -14.677 4.049 13.536 1.00 95.50 296 MET A O 1
ATOM 2381 N N . VAL A 1 297 ? -14.841 3.086 15.567 1.00 96.31 297 VAL A N 1
ATOM 2382 C CA . VAL A 1 297 ? -14.137 1.850 15.178 1.00 96.31 297 VAL A CA 1
ATOM 2383 C C . VAL A 1 297 ? -14.918 1.119 14.081 1.00 96.31 297 VAL A C 1
ATOM 2385 O O . VAL A 1 297 ? -14.329 0.667 13.103 1.00 96.31 297 VAL A O 1
ATOM 2388 N N . ARG A 1 298 ? -16.253 1.066 14.161 1.00 96.38 298 ARG A N 1
ATOM 2389 C CA . ARG A 1 298 ? -17.095 0.467 13.114 1.00 96.38 298 ARG A CA 1
ATOM 2390 C C . ARG A 1 298 ? -16.946 1.178 11.768 1.00 96.38 298 ARG A C 1
ATOM 2392 O O . ARG A 1 298 ? -16.841 0.508 10.740 1.00 96.38 298 ARG A O 1
ATOM 2399 N N . CYS A 1 299 ? -16.965 2.509 11.754 1.00 96.12 299 CYS A N 1
ATOM 2400 C CA . CYS A 1 299 ? -16.767 3.296 10.536 1.00 96.12 299 CYS A CA 1
ATOM 2401 C C . CYS A 1 299 ? -15.393 3.021 9.918 1.00 96.12 299 CYS A C 1
ATOM 2403 O O . CYS A 1 299 ? -15.308 2.766 8.719 1.00 96.12 299 CYS A O 1
ATOM 2405 N N . TYR A 1 300 ? -14.347 2.968 10.741 1.00 96.06 300 TYR A N 1
ATOM 2406 C CA . TYR A 1 300 ? -13.010 2.606 10.283 1.00 96.06 300 TYR A CA 1
ATOM 2407 C C . TYR A 1 300 ? -12.941 1.178 9.736 1.00 96.06 300 TYR A C 1
ATOM 2409 O O . TYR A 1 300 ? -12.386 0.972 8.668 1.00 96.06 300 TYR A O 1
ATOM 2417 N N . VAL A 1 301 ? -13.553 0.187 10.390 1.00 96.88 301 VAL A N 1
ATOM 2418 C CA . VAL A 1 301 ? -13.567 -1.197 9.883 1.00 96.88 301 VAL A CA 1
ATOM 2419 C C . VAL A 1 301 ? -14.283 -1.306 8.537 1.00 96.88 301 VAL A C 1
ATOM 2421 O O . VAL A 1 301 ? -13.814 -2.023 7.655 1.00 96.88 301 VAL A O 1
ATOM 2424 N N . LYS A 1 302 ? -15.378 -0.562 8.329 1.00 96.56 302 LYS A N 1
ATOM 2425 C CA . LYS A 1 302 ? -16.021 -0.469 7.006 1.00 96.56 302 LYS A CA 1
ATOM 2426 C C . LYS A 1 302 ? -15.085 0.134 5.960 1.00 96.56 302 LYS A C 1
ATOM 2428 O O . LYS A 1 302 ? -15.047 -0.341 4.828 1.00 96.56 302 LYS A O 1
ATOM 2433 N N . GLU A 1 303 ? -14.327 1.155 6.340 1.00 95.31 303 GLU A N 1
ATOM 2434 C CA . GLU A 1 303 ? -13.329 1.764 5.469 1.00 95.31 303 GLU A CA 1
ATOM 2435 C C . GLU A 1 303 ? -12.187 0.791 5.139 1.00 95.31 303 GLU A C 1
ATOM 2437 O O . GLU A 1 303 ? -11.822 0.648 3.975 1.00 95.31 303 GLU A O 1
ATOM 2442 N N . GLN A 1 304 ? -11.669 0.057 6.128 1.00 95.56 304 GLN A N 1
ATOM 2443 C CA . GLN A 1 304 ? -10.640 -0.964 5.922 1.00 95.56 304 GLN A CA 1
ATOM 2444 C C . GLN A 1 304 ? -11.141 -2.122 5.056 1.00 95.56 304 GLN A C 1
ATOM 2446 O O . GLN A 1 304 ? -10.382 -2.622 4.233 1.00 95.56 304 GLN A O 1
ATOM 2451 N N . LEU A 1 305 ? -12.417 -2.505 5.164 1.00 95.75 305 LEU A N 1
ATOM 2452 C CA . LEU A 1 305 ? -13.034 -3.495 4.278 1.00 95.75 305 LEU A CA 1
ATOM 2453 C C . LEU A 1 305 ? -13.061 -3.009 2.819 1.00 95.75 305 LEU A C 1
ATOM 2455 O O . LEU A 1 305 ? -12.678 -3.751 1.914 1.00 95.75 305 LEU A O 1
ATOM 2459 N N . ALA A 1 306 ? -13.453 -1.752 2.586 1.00 93.94 306 ALA A N 1
ATOM 2460 C CA . ALA A 1 306 ? -13.418 -1.146 1.254 1.00 93.94 306 ALA A CA 1
ATOM 2461 C C . ALA A 1 306 ? -11.978 -1.024 0.720 1.00 93.94 306 ALA A C 1
ATOM 2463 O O . ALA A 1 306 ? -11.711 -1.346 -0.438 1.00 93.94 306 ALA A O 1
ATOM 2464 N N . ASN A 1 307 ? -11.035 -0.617 1.575 1.00 93.50 307 ASN A N 1
ATOM 2465 C CA . ASN A 1 307 ? -9.617 -0.532 1.238 1.00 93.50 307 ASN A CA 1
ATOM 2466 C C . ASN A 1 307 ? -9.018 -1.912 0.938 1.00 93.50 307 ASN A C 1
ATOM 2468 O O . ASN A 1 307 ? -8.245 -2.020 -0.002 1.00 93.50 307 ASN A O 1
ATOM 2472 N N . ALA A 1 308 ? -9.393 -2.969 1.663 1.00 93.25 308 ALA A N 1
ATOM 2473 C CA . ALA A 1 308 ? -8.956 -4.336 1.383 1.00 93.25 308 ALA A CA 1
ATOM 2474 C C . ALA A 1 308 ? -9.425 -4.802 -0.003 1.00 93.25 308 ALA A C 1
ATOM 2476 O O . ALA A 1 308 ? -8.643 -5.395 -0.746 1.00 93.25 308 ALA A O 1
ATOM 2477 N N . GLY A 1 309 ? -10.662 -4.462 -0.386 1.00 90.69 309 GLY A N 1
ATOM 2478 C CA . GLY A 1 309 ? -11.169 -4.694 -1.739 1.00 90.69 309 GLY A CA 1
ATOM 2479 C C . GLY A 1 309 ? -10.321 -4.000 -2.810 1.00 90.69 309 GLY A C 1
ATOM 2480 O O . GLY A 1 309 ? -9.937 -4.633 -3.789 1.00 90.69 309 GLY A O 1
ATOM 2481 N N . LYS A 1 310 ? -9.948 -2.732 -2.603 1.00 90.81 310 LYS A N 1
ATOM 2482 C CA . LYS A 1 310 ? -9.083 -1.986 -3.538 1.00 90.81 310 LYS A CA 1
ATOM 2483 C C . LYS A 1 310 ? -7.648 -2.514 -3.561 1.00 90.81 310 LYS A C 1
ATOM 2485 O O . LYS A 1 310 ? -7.114 -2.775 -4.630 1.00 90.81 310 LYS A O 1
ATOM 2490 N N . SER A 1 311 ? -7.045 -2.751 -2.394 1.00 91.31 311 SER A N 1
ATOM 2491 C CA . SER A 1 311 ? -5.704 -3.338 -2.260 1.00 91.31 311 SER A CA 1
ATOM 2492 C C . SER A 1 311 ? -5.596 -4.705 -2.927 1.00 91.31 311 SER A C 1
ATOM 2494 O O . SER A 1 311 ? -4.536 -5.036 -3.437 1.00 91.31 311 SER A O 1
ATOM 2496 N N . SER A 1 312 ? -6.680 -5.485 -2.975 1.00 88.81 312 SER A N 1
ATOM 2497 C CA . SER A 1 312 ? -6.684 -6.787 -3.650 1.00 88.81 312 SER A CA 1
ATOM 2498 C C . SER A 1 312 ? -6.419 -6.705 -5.158 1.00 88.81 312 SER A C 1
ATOM 2500 O O . SER A 1 312 ? -5.968 -7.683 -5.749 1.00 88.81 312 SER A O 1
ATOM 2502 N N . LYS A 1 313 ? -6.672 -5.538 -5.763 1.00 87.06 313 LYS A N 1
ATOM 2503 C CA . LYS A 1 313 ? -6.442 -5.244 -7.182 1.00 87.06 313 LYS A CA 1
ATOM 2504 C C . LYS A 1 313 ? -5.112 -4.538 -7.433 1.00 87.06 313 LYS A C 1
ATOM 2506 O O . LYS A 1 313 ? -4.779 -4.269 -8.584 1.00 87.06 313 LYS A O 1
ATOM 2511 N N . LEU A 1 314 ? -4.378 -4.204 -6.372 1.00 90.19 314 LEU A N 1
ATOM 2512 C CA . LEU A 1 314 ? -3.110 -3.508 -6.474 1.00 90.19 314 LEU A CA 1
ATOM 2513 C C . LEU A 1 314 ? -1.949 -4.479 -6.249 1.00 90.19 314 LEU A C 1
ATOM 2515 O O . LEU A 1 314 ? -1.947 -5.236 -5.276 1.00 90.19 314 LEU A O 1
ATOM 2519 N N . PRO A 1 315 ? -0.926 -4.434 -7.106 1.00 91.00 315 PRO A N 1
ATOM 2520 C CA . PRO A 1 315 ? 0.342 -5.084 -6.825 1.00 91.00 315 PRO A CA 1
ATOM 2521 C C . PRO A 1 315 ? 1.049 -4.359 -5.673 1.00 91.00 315 PRO A C 1
ATOM 2523 O O . PRO A 1 315 ? 1.524 -3.231 -5.798 1.00 91.00 315 PRO A O 1
ATOM 2526 N N . THR A 1 316 ? 1.086 -5.013 -4.517 1.00 93.75 316 THR A N 1
ATOM 2527 C CA . THR A 1 316 ? 1.765 -4.527 -3.312 1.00 93.75 316 THR A CA 1
ATOM 2528 C C . THR A 1 316 ? 2.525 -5.664 -2.656 1.00 93.75 316 THR A C 1
ATOM 2530 O O . THR A 1 316 ? 2.081 -6.813 -2.722 1.00 93.75 316 THR A O 1
ATOM 2533 N N . ASP A 1 317 ? 3.604 -5.344 -1.947 1.00 95.12 317 ASP A N 1
ATOM 2534 C CA . ASP A 1 317 ? 4.343 -6.347 -1.193 1.00 95.12 317 ASP A CA 1
ATOM 2535 C C . ASP A 1 317 ? 3.455 -7.035 -0.137 1.00 95.12 317 ASP A C 1
ATOM 2537 O O . ASP A 1 317 ? 2.846 -6.395 0.728 1.00 95.12 317 ASP A O 1
ATOM 2541 N N . ALA A 1 318 ? 3.398 -8.367 -0.207 1.00 93.88 318 ALA A N 1
ATOM 2542 C CA . ALA A 1 318 ? 2.523 -9.184 0.627 1.00 93.88 318 ALA A CA 1
ATOM 2543 C C . ALA A 1 318 ? 2.861 -9.104 2.126 1.00 93.88 318 ALA A C 1
ATOM 2545 O O . ALA A 1 318 ? 1.953 -9.184 2.956 1.00 93.88 318 ALA A O 1
ATOM 2546 N N . CYS A 1 319 ? 4.142 -8.940 2.481 1.00 95.50 319 CYS A N 1
ATOM 2547 C CA . CYS A 1 319 ? 4.568 -8.844 3.876 1.00 95.50 319 CYS A CA 1
ATOM 2548 C C . CYS A 1 319 ? 4.022 -7.558 4.502 1.00 95.50 319 CYS A C 1
ATOM 2550 O O . CYS A 1 319 ? 3.325 -7.609 5.514 1.00 95.50 319 CYS A O 1
ATOM 2552 N N . TRP A 1 320 ? 4.243 -6.414 3.852 1.00 96.38 320 TRP A N 1
ATOM 2553 C CA . TRP A 1 320 ? 3.715 -5.133 4.322 1.00 96.38 320 TRP A CA 1
ATOM 2554 C C . TRP A 1 320 ? 2.190 -5.074 4.336 1.00 96.38 320 TRP A C 1
ATOM 2556 O O . TRP A 1 320 ? 1.605 -4.538 5.281 1.00 96.38 320 TRP A O 1
ATOM 2566 N N . PHE A 1 321 ? 1.543 -5.664 3.329 1.00 95.62 321 PHE A N 1
ATOM 2567 C CA . PHE A 1 321 ? 0.089 -5.782 3.295 1.00 95.62 321 PHE A CA 1
ATOM 2568 C C . PHE A 1 321 ? -0.448 -6.551 4.514 1.00 95.62 321 PHE A C 1
ATOM 2570 O O . PHE A 1 321 ? -1.375 -6.080 5.180 1.00 95.62 321 PHE A O 1
ATOM 2577 N N . LEU A 1 322 ? 0.167 -7.690 4.853 1.00 96.00 322 LEU A N 1
ATOM 2578 C CA . LEU A 1 322 ? -0.184 -8.484 6.031 1.00 96.00 322 LEU A CA 1
ATOM 2579 C C . LEU A 1 322 ? 0.072 -7.749 7.342 1.00 96.00 322 LEU A C 1
ATOM 2581 O O . LEU A 1 322 ? -0.810 -7.724 8.196 1.00 96.00 322 LEU A O 1
ATOM 2585 N N . VAL A 1 323 ? 1.257 -7.154 7.495 1.00 96.31 323 VAL A N 1
ATOM 2586 C CA . VAL A 1 323 ? 1.654 -6.415 8.702 1.00 96.31 323 VAL A CA 1
ATOM 2587 C C . VAL A 1 323 ? 0.648 -5.306 8.998 1.00 96.31 323 VAL A C 1
ATOM 2589 O O . VAL A 1 323 ? 0.140 -5.231 10.116 1.00 96.31 323 VAL A O 1
ATOM 2592 N N . GLY A 1 324 ? 0.297 -4.500 7.990 1.00 95.75 324 GLY A N 1
ATOM 2593 C CA . GLY A 1 324 ? -0.672 -3.420 8.158 1.00 95.75 324 GLY A CA 1
ATOM 2594 C C . GLY A 1 324 ? -2.084 -3.919 8.458 1.00 95.75 324 GLY A C 1
ATOM 2595 O O . GLY A 1 324 ? -2.741 -3.411 9.365 1.00 95.75 324 GLY A O 1
ATOM 2596 N N . CYS A 1 325 ? -2.555 -4.951 7.748 1.00 96.50 325 CYS A N 1
ATOM 2597 C CA . CYS A 1 325 ? -3.880 -5.516 8.007 1.00 96.50 325 CYS A CA 1
ATOM 2598 C C . CYS A 1 325 ? -3.975 -6.137 9.404 1.00 96.50 325 CYS A C 1
ATOM 2600 O O . CYS A 1 325 ? -4.975 -5.932 10.088 1.00 96.50 325 CYS A O 1
ATOM 2602 N N . PHE A 1 326 ? -2.940 -6.860 9.837 1.00 97.00 326 PHE A N 1
ATOM 2603 C CA . PHE A 1 326 ? -2.880 -7.467 11.161 1.00 97.00 326 PHE A CA 1
ATOM 2604 C C . PHE A 1 326 ? -2.858 -6.409 12.264 1.00 97.00 326 PHE A C 1
ATOM 2606 O O . PHE A 1 326 ? -3.682 -6.486 13.169 1.00 97.00 326 PHE A O 1
ATOM 2613 N N . ALA A 1 327 ? -1.971 -5.411 12.183 1.00 96.50 327 ALA A N 1
ATOM 2614 C CA . ALA A 1 327 ? -1.850 -4.372 13.207 1.00 96.50 327 ALA A CA 1
ATOM 2615 C C . ALA A 1 327 ? -3.170 -3.621 13.417 1.00 96.50 327 ALA A C 1
ATOM 2617 O O . ALA A 1 327 ? -3.648 -3.486 14.547 1.00 96.50 327 ALA A O 1
ATOM 2618 N N . ASN A 1 328 ? -3.812 -3.224 12.318 1.00 96.06 328 ASN A N 1
ATOM 2619 C CA . ASN A 1 328 ? -5.061 -2.475 12.361 1.00 96.06 328 ASN A CA 1
ATOM 2620 C C . ASN A 1 328 ? -6.224 -3.338 12.864 1.00 96.06 328 ASN A C 1
ATOM 2622 O O . ASN A 1 328 ? -7.012 -2.889 13.699 1.00 96.06 328 ASN A O 1
ATOM 2626 N N . ALA A 1 329 ? -6.327 -4.588 12.402 1.00 96.94 329 ALA A N 1
ATOM 2627 C CA . ALA A 1 329 ? -7.347 -5.531 12.858 1.00 96.94 329 ALA A CA 1
ATOM 2628 C C . ALA A 1 329 ? -7.196 -5.852 14.352 1.00 96.94 329 ALA A C 1
ATOM 2630 O O . ALA A 1 329 ? -8.168 -5.801 15.106 1.00 96.94 329 ALA A O 1
ATOM 2631 N N . TRP A 1 330 ? -5.966 -6.133 14.785 1.00 96.81 330 TRP A N 1
ATOM 2632 C CA . TRP A 1 330 ? -5.612 -6.420 16.171 1.00 96.81 330 TRP A CA 1
ATOM 2633 C C . TRP A 1 330 ? -5.952 -5.251 17.094 1.00 96.81 330 TRP A C 1
ATOM 2635 O O . TRP A 1 330 ? -6.630 -5.444 18.105 1.00 96.81 330 TRP A O 1
ATOM 2645 N N . SER A 1 331 ? -5.554 -4.037 16.705 1.00 96.00 331 SER A N 1
ATOM 2646 C CA . SER A 1 331 ? -5.871 -2.811 17.434 1.00 96.00 331 SER A CA 1
ATOM 2647 C C . SER A 1 331 ? -7.388 -2.622 17.558 1.00 96.00 331 SER A C 1
ATOM 2649 O O . SER A 1 331 ? -7.888 -2.483 18.674 1.00 96.00 331 SER A O 1
ATOM 2651 N N . CYS A 1 332 ? -8.152 -2.740 16.461 1.00 96.31 332 CYS A N 1
ATOM 2652 C CA . CYS A 1 332 ? -9.621 -2.647 16.489 1.00 96.31 332 CYS A CA 1
ATOM 2653 C C . CYS A 1 332 ? -10.252 -3.645 17.471 1.00 96.31 332 CYS A C 1
ATOM 2655 O O . CYS A 1 332 ? -11.084 -3.267 18.299 1.00 96.31 332 CYS A O 1
ATOM 2657 N N . CYS A 1 333 ? -9.847 -4.916 17.396 1.00 95.94 333 CYS A N 1
ATOM 2658 C CA . CYS A 1 333 ? -10.358 -5.970 18.268 1.00 95.94 333 CYS A CA 1
ATOM 2659 C C . CYS A 1 333 ? -10.047 -5.681 19.737 1.00 95.94 333 CYS A C 1
ATOM 2661 O O . CYS A 1 333 ? -10.949 -5.704 20.577 1.00 95.94 333 CYS A O 1
ATOM 2663 N N . LEU A 1 334 ? -8.788 -5.373 20.055 1.00 96.19 334 LEU A N 1
ATOM 2664 C CA . LEU A 1 334 ? -8.387 -5.102 21.429 1.00 96.19 334 LEU A CA 1
ATOM 2665 C C . LEU A 1 334 ? -9.008 -3.825 21.974 1.00 96.19 334 LEU A C 1
ATOM 2667 O O . LEU A 1 334 ? -9.354 -3.803 23.146 1.00 96.19 334 LEU A O 1
ATOM 2671 N N . ILE A 1 335 ? -9.204 -2.783 21.172 1.00 95.00 335 ILE A N 1
ATOM 2672 C CA . ILE A 1 335 ? -9.918 -1.579 21.609 1.00 95.00 335 ILE A CA 1
ATOM 2673 C C . ILE A 1 335 ? -11.353 -1.933 21.999 1.00 95.00 335 ILE A C 1
ATOM 2675 O O . ILE A 1 335 ? -11.779 -1.602 23.104 1.00 95.00 335 ILE A O 1
ATOM 2679 N N . CYS A 1 336 ? -12.077 -2.677 21.159 1.00 94.81 336 CYS A N 1
ATOM 2680 C CA . CYS A 1 336 ? -13.439 -3.111 21.479 1.00 94.81 336 CYS A CA 1
ATOM 2681 C C . CYS A 1 336 ? -13.517 -3.979 22.747 1.00 94.81 336 CYS A C 1
ATOM 2683 O O . CYS A 1 336 ? -14.521 -3.919 23.453 1.00 94.81 336 CYS A O 1
ATOM 2685 N N . LEU A 1 337 ? -12.469 -4.749 23.057 1.00 94.06 337 LEU A N 1
ATOM 2686 C CA . LEU A 1 337 ? -12.375 -5.538 24.291 1.00 94.06 337 LEU A CA 1
ATOM 2687 C C . LEU A 1 337 ? -11.949 -4.707 25.512 1.00 94.06 337 LEU A C 1
ATOM 2689 O O . LEU A 1 337 ? -12.437 -4.939 26.615 1.00 94.06 337 LEU A O 1
ATOM 2693 N N . ASN A 1 338 ? -11.054 -3.736 25.330 1.00 95.44 338 ASN A N 1
ATOM 2694 C CA . ASN A 1 338 ? -10.521 -2.885 26.395 1.00 95.44 338 ASN A CA 1
ATOM 2695 C C . ASN A 1 338 ? -11.541 -1.874 26.897 1.00 95.44 338 ASN A C 1
ATOM 2697 O O . ASN A 1 338 ? -11.632 -1.640 28.096 1.00 95.44 338 ASN A O 1
ATOM 2701 N N . ILE A 1 339 ? -12.295 -1.267 25.985 1.00 93.94 339 ILE A N 1
ATOM 2702 C CA . ILE A 1 339 ? -13.267 -0.222 26.289 1.00 93.94 339 ILE A CA 1
ATOM 2703 C C . ILE A 1 339 ? -14.217 -0.597 27.450 1.00 93.94 339 ILE A C 1
ATOM 2705 O O . ILE A 1 339 ? -14.278 0.167 28.415 1.00 93.94 339 ILE A O 1
ATOM 2709 N N . PRO A 1 340 ? -14.929 -1.746 27.432 1.00 91.62 340 PRO A N 1
ATOM 2710 C CA . PRO A 1 340 ? -15.804 -2.113 28.545 1.00 91.62 340 PRO A CA 1
ATOM 2711 C C . PRO A 1 340 ? -15.031 -2.326 29.851 1.00 91.62 340 PRO A C 1
ATOM 2713 O O . PRO A 1 340 ? -15.473 -1.864 30.900 1.00 91.62 340 PRO A O 1
ATOM 2716 N N . LEU A 1 341 ? -13.859 -2.969 29.789 1.00 92.62 341 LEU A N 1
ATOM 2717 C CA . LEU A 1 341 ? -13.020 -3.229 30.963 1.00 92.62 341 LEU A CA 1
ATOM 2718 C C . LEU A 1 341 ? -12.523 -1.936 31.615 1.00 92.62 341 LEU A C 1
ATOM 2720 O O . LEU A 1 341 ? -12.559 -1.808 32.837 1.00 92.62 341 LEU A O 1
ATOM 2724 N N . LEU A 1 342 ? -12.076 -0.980 30.799 1.00 93.00 342 LEU A N 1
ATOM 2725 C CA . LEU A 1 342 ? -11.620 0.330 31.251 1.00 93.00 342 LEU A CA 1
ATOM 2726 C C . LEU A 1 342 ? -12.747 1.056 31.955 1.00 93.00 342 LEU A C 1
ATOM 2728 O O . LEU A 1 342 ? -12.604 1.427 33.117 1.00 93.00 342 LEU A O 1
ATOM 2732 N N . PHE A 1 343 ? -13.887 1.179 31.282 1.00 91.38 343 PHE A N 1
ATOM 2733 C CA . PHE A 1 343 ? -14.997 1.941 31.814 1.00 91.38 343 PHE A CA 1
ATOM 2734 C C . PHE A 1 343 ? -15.445 1.306 33.144 1.00 91.38 343 PHE A C 1
ATOM 2736 O O . PHE A 1 343 ? -15.593 2.035 34.119 1.00 91.38 343 PHE A O 1
ATOM 2743 N N . TRP A 1 344 ? -15.526 -0.035 33.267 1.00 88.06 344 TRP A N 1
ATOM 2744 C CA . TRP A 1 344 ? -15.929 -0.721 34.526 1.00 88.06 344 TRP A CA 1
ATOM 2745 C C . TRP A 1 344 ? -15.014 -0.467 35.704 1.00 88.06 344 TRP A C 1
ATOM 2747 O O . TRP A 1 344 ? -15.460 -0.563 36.849 1.00 88.06 344 TRP A O 1
ATOM 2757 N N . SER A 1 345 ? -13.765 -0.120 35.434 1.00 88.94 345 SER A N 1
ATOM 2758 C CA . SER A 1 345 ? -12.801 0.183 36.477 1.00 88.94 345 SER A CA 1
ATOM 2759 C C . SER A 1 345 ? -12.742 1.660 36.866 1.00 88.94 345 SER A C 1
ATOM 2761 O O . SER A 1 345 ? -12.254 1.954 37.955 1.00 88.94 345 SER A O 1
ATOM 2763 N N . GLU A 1 346 ? -13.244 2.584 36.040 1.00 91.88 346 GLU A N 1
ATOM 2764 C CA . GLU A 1 346 ? -13.008 4.015 36.248 1.00 91.88 346 GLU A CA 1
ATOM 2765 C C . GLU A 1 346 ? -14.128 4.709 37.048 1.00 91.88 346 GLU A C 1
ATOM 2767 O O . GLU A 1 346 ? -15.287 4.748 36.624 1.00 91.88 346 GLU A O 1
ATOM 2772 N N . PRO A 1 347 ? -13.815 5.301 38.220 1.00 89.06 347 PRO A N 1
ATOM 2773 C CA . PRO A 1 347 ? -14.825 5.903 39.082 1.00 89.06 347 PRO A CA 1
ATOM 2774 C C . PRO A 1 347 ? -15.173 7.346 38.706 1.00 89.06 347 PRO A C 1
ATOM 2776 O O . PRO A 1 347 ? -16.212 7.832 39.150 1.00 89.06 347 PRO A O 1
ATOM 2779 N N . THR A 1 348 ? -14.320 8.037 37.942 1.00 93.00 348 THR A N 1
ATOM 2780 C CA . THR A 1 348 ? -14.481 9.460 37.619 1.00 93.00 348 THR A CA 1
ATOM 2781 C C . THR A 1 348 ? -14.655 9.683 36.116 1.00 93.00 348 THR A C 1
ATOM 2783 O O . THR A 1 348 ? -14.042 8.986 35.303 1.00 93.00 348 THR A O 1
ATOM 2786 N N . PRO A 1 349 ? -15.446 10.694 35.712 1.00 92.12 349 PRO A N 1
ATOM 2787 C CA . PRO A 1 349 ? -15.632 11.017 34.302 1.00 92.12 349 PRO A CA 1
ATOM 2788 C C . PRO A 1 349 ? -14.323 11.446 33.620 1.00 92.12 349 PRO A C 1
ATOM 2790 O O . PRO A 1 349 ? -14.091 11.109 32.462 1.00 92.12 349 PRO A O 1
ATOM 2793 N N . THR A 1 350 ? -13.436 12.139 34.338 1.00 95.06 350 THR A N 1
ATOM 2794 C CA . THR A 1 350 ? -12.141 12.578 33.803 1.00 95.06 350 THR A CA 1
ATOM 2795 C C . THR A 1 350 ? -11.282 11.399 33.356 1.00 95.06 350 THR A C 1
ATOM 2797 O O . THR A 1 350 ? -10.744 11.428 32.252 1.00 95.06 350 THR A O 1
ATOM 2800 N N . ASN A 1 351 ? -11.200 10.340 34.167 1.00 94.50 351 ASN A N 1
ATOM 2801 C CA . ASN A 1 351 ? -10.414 9.162 33.812 1.00 94.50 351 ASN A CA 1
ATOM 2802 C C . ASN A 1 351 ? -11.017 8.423 32.614 1.00 94.50 351 ASN A C 1
ATOM 2804 O O . ASN A 1 351 ? -10.283 8.040 31.710 1.00 94.50 351 ASN A O 1
ATOM 2808 N N . ILE A 1 352 ? -12.351 8.303 32.557 1.00 93.31 352 ILE A N 1
ATOM 2809 C CA . ILE A 1 352 ? -13.054 7.705 31.410 1.00 93.31 352 ILE A CA 1
ATOM 2810 C C . ILE A 1 352 ? -12.672 8.421 30.107 1.00 93.31 352 ILE A C 1
ATOM 2812 O O . ILE A 1 352 ? -12.376 7.771 29.103 1.00 93.31 352 ILE A O 1
ATOM 2816 N N . VAL A 1 353 ? -12.651 9.757 30.113 1.00 95.25 353 VAL A N 1
ATOM 2817 C CA . VAL A 1 353 ? -12.286 10.554 28.932 1.00 95.25 353 VAL A CA 1
ATOM 2818 C C . VAL A 1 353 ? -10.804 10.389 28.582 1.00 95.25 353 VAL A C 1
ATOM 2820 O O . VAL A 1 353 ? -10.491 10.150 27.417 1.00 95.25 353 VAL A O 1
ATOM 2823 N N . LEU A 1 354 ? -9.897 10.473 29.560 1.00 95.75 354 LEU A N 1
ATOM 2824 C CA . LEU A 1 354 ? -8.450 10.347 29.328 1.00 95.75 354 LEU A CA 1
ATOM 2825 C C . LEU A 1 354 ? -8.057 8.961 28.793 1.00 95.75 354 LEU A C 1
ATOM 2827 O O . LEU A 1 354 ? -7.297 8.864 27.825 1.00 95.75 354 LEU A O 1
ATOM 2831 N N . ASP A 1 355 ? -8.618 7.894 29.358 1.00 94.56 355 ASP A N 1
ATOM 2832 C CA . ASP A 1 355 ? -8.366 6.524 28.905 1.00 94.56 355 ASP A CA 1
ATOM 2833 C C . ASP A 1 355 ? -8.943 6.290 27.504 1.00 94.56 355 ASP A C 1
ATOM 2835 O O . ASP A 1 355 ? -8.303 5.671 26.651 1.00 94.56 355 ASP A O 1
ATOM 2839 N N . SER A 1 356 ? -10.118 6.859 27.222 1.00 94.56 356 SER A N 1
ATOM 2840 C CA . SER A 1 356 ? -10.721 6.825 25.887 1.00 94.56 356 SER A CA 1
ATOM 2841 C C . SER A 1 356 ? -9.869 7.541 24.846 1.00 94.56 356 SER A C 1
ATOM 2843 O O . SER A 1 356 ? -9.665 7.016 23.753 1.00 94.56 356 SER A O 1
ATOM 2845 N N . MET A 1 357 ? -9.346 8.724 25.177 1.00 95.12 357 MET A N 1
ATOM 2846 C CA . MET A 1 357 ? -8.431 9.459 24.303 1.00 95.12 357 MET A CA 1
ATOM 2847 C C . MET A 1 357 ? -7.144 8.674 24.063 1.00 95.12 357 MET A C 1
ATOM 2849 O O . MET A 1 357 ? -6.673 8.622 22.931 1.00 95.12 357 MET A O 1
ATOM 2853 N N . THR A 1 358 ? -6.612 8.016 25.093 1.00 95.25 358 THR A N 1
ATOM 2854 C CA . THR A 1 358 ? -5.418 7.168 24.975 1.00 95.25 358 THR A CA 1
ATOM 2855 C C . THR A 1 358 ? -5.666 5.991 24.031 1.00 95.25 358 THR A C 1
ATOM 2857 O O . THR A 1 358 ? -4.858 5.735 23.139 1.00 95.25 358 THR A O 1
ATOM 2860 N N . LEU A 1 359 ? -6.809 5.308 24.154 1.00 93.88 359 LEU A N 1
ATOM 2861 C CA . LEU A 1 359 ? -7.177 4.232 23.234 1.00 93.88 359 LEU A CA 1
ATOM 2862 C C . LEU A 1 359 ? -7.392 4.725 21.802 1.00 93.88 359 LEU A C 1
ATOM 2864 O O . LEU A 1 359 ? -6.915 4.088 20.868 1.00 93.88 359 LEU A O 1
ATOM 2868 N N . LEU A 1 360 ? -8.088 5.849 21.618 1.00 93.50 360 LEU A N 1
ATOM 2869 C CA . LEU A 1 360 ? -8.303 6.448 20.299 1.00 93.50 360 LEU A CA 1
ATOM 2870 C C . LEU A 1 360 ? -6.998 6.949 19.670 1.00 93.50 360 LEU A C 1
ATOM 2872 O O . LEU A 1 360 ? -6.860 6.920 18.451 1.00 93.50 360 LEU A O 1
ATOM 2876 N N . PHE A 1 361 ? -6.034 7.380 20.480 1.00 93.62 361 PHE A N 1
ATOM 2877 C CA . PHE A 1 361 ? -4.699 7.719 20.007 1.00 93.62 361 PHE A CA 1
ATOM 2878 C C . PHE A 1 361 ? -3.969 6.472 19.501 1.00 93.62 361 PHE A C 1
ATOM 2880 O O . PHE A 1 361 ? -3.531 6.466 18.356 1.00 93.62 361 PHE A O 1
ATOM 2887 N N . LEU A 1 362 ? -3.916 5.393 20.298 1.00 93.00 362 LEU A N 1
ATOM 2888 C CA . LEU A 1 362 ? -3.313 4.113 19.891 1.00 93.00 362 LEU A CA 1
ATOM 2889 C C . LEU A 1 362 ? -3.975 3.536 18.633 1.00 93.00 362 LEU A C 1
ATOM 2891 O O . LEU A 1 362 ? -3.297 3.029 17.741 1.00 93.00 362 LEU A O 1
ATOM 2895 N N . PHE A 1 363 ? -5.300 3.650 18.560 1.00 92.50 363 PHE A N 1
ATOM 2896 C CA . PHE A 1 363 ? -6.107 3.280 17.405 1.00 92.50 363 PHE A CA 1
ATOM 2897 C C . PHE A 1 363 ? -5.670 4.005 16.137 1.00 92.50 363 PHE A C 1
ATOM 2899 O O . PHE A 1 363 ? -5.530 3.382 15.094 1.00 92.50 363 PHE A O 1
ATOM 2906 N N . LYS A 1 364 ? -5.459 5.319 16.248 1.00 90.94 364 LYS A N 1
ATOM 2907 C CA . LYS A 1 364 ? -5.142 6.210 15.137 1.00 90.94 364 LYS A CA 1
ATOM 2908 C C . LYS A 1 364 ? -3.649 6.356 14.890 1.00 90.94 364 LYS A C 1
ATOM 2910 O O . LYS A 1 364 ? -3.280 7.238 14.135 1.00 90.94 364 LYS A O 1
ATOM 2915 N N . LEU A 1 365 ? -2.777 5.548 15.493 1.00 90.44 365 LEU A N 1
ATOM 2916 C CA . LEU A 1 365 ? -1.331 5.695 15.296 1.00 90.44 365 LEU A CA 1
ATOM 2917 C C . LEU A 1 365 ? -0.886 5.471 13.841 1.00 90.44 365 LEU A C 1
ATOM 2919 O O . LEU A 1 365 ? 0.047 6.137 13.397 1.00 90.44 365 LEU A O 1
ATOM 2923 N N . ASP A 1 366 ? -1.541 4.579 13.094 1.00 83.88 366 ASP A N 1
ATOM 2924 C CA . ASP A 1 366 ? -1.263 4.382 11.667 1.00 83.88 366 ASP A CA 1
ATOM 2925 C C . ASP A 1 366 ? -1.812 5.528 10.813 1.00 83.88 366 ASP A C 1
ATOM 2927 O O . ASP A 1 366 ? -1.141 5.942 9.877 1.00 83.88 366 ASP A O 1
ATOM 2931 N N . ASP A 1 367 ? -2.972 6.089 11.150 1.00 80.44 367 ASP A N 1
ATOM 2932 C CA . ASP A 1 367 ? -3.535 7.264 10.464 1.00 80.44 367 ASP A CA 1
ATOM 2933 C C . ASP A 1 367 ? -2.809 8.565 10.861 1.00 80.44 367 ASP A C 1
ATOM 2935 O O . ASP A 1 367 ? -2.688 9.487 10.069 1.00 80.44 367 ASP A O 1
ATOM 2939 N N . LEU A 1 368 ? -2.257 8.650 12.076 1.00 75.25 368 LEU A N 1
ATOM 2940 C CA . LEU A 1 368 ? -1.335 9.710 12.506 1.00 75.25 368 LEU A CA 1
ATOM 2941 C C . LEU A 1 368 ? -0.008 9.615 11.767 1.00 75.25 368 LEU A C 1
ATOM 2943 O O . LEU A 1 368 ? 0.769 10.578 11.786 1.00 75.25 368 LEU A O 1
ATOM 2947 N N . SER A 1 369 ? 0.225 8.495 11.070 1.00 60.78 369 SER A N 1
ATOM 2948 C CA . SER A 1 369 ? 1.229 8.509 10.039 1.00 60.78 369 SER A CA 1
ATOM 2949 C C . SER A 1 369 ? 0.946 9.597 9.025 1.00 60.78 369 SER A C 1
ATOM 2951 O O . SER A 1 369 ? 1.933 10.091 8.565 1.00 60.78 369 SER A O 1
ATOM 2953 N N . ASP A 1 370 ? -0.262 10.112 8.772 1.00 60.53 370 ASP A N 1
ATOM 2954 C CA . ASP A 1 370 ? -0.452 11.300 7.918 1.00 60.53 370 ASP A CA 1
ATOM 2955 C C . ASP A 1 370 ? 0.242 12.550 8.468 1.00 60.53 370 ASP A C 1
ATOM 2957 O O . ASP A 1 370 ? 0.798 13.344 7.716 1.00 60.53 370 ASP A O 1
ATOM 2961 N N . ILE A 1 371 ? 0.293 12.721 9.793 1.00 68.44 371 ILE A N 1
ATOM 2962 C CA . ILE A 1 371 ? 1.065 13.804 10.420 1.00 68.44 371 ILE A CA 1
ATOM 2963 C C . ILE A 1 371 ? 2.566 13.491 10.335 1.00 68.44 371 ILE A C 1
ATOM 2965 O O . ILE A 1 371 ? 3.373 14.374 10.053 1.00 68.44 371 ILE A O 1
ATOM 2969 N N . LEU A 1 372 ? 2.973 12.232 10.490 1.00 63.44 372 LEU A N 1
ATOM 2970 C CA . LEU A 1 372 ? 4.358 11.813 10.221 1.00 63.44 372 LEU A CA 1
ATOM 2971 C C . LEU A 1 372 ? 4.684 11.742 8.711 1.00 63.44 372 LEU A C 1
ATOM 2973 O O . LEU A 1 372 ? 5.847 11.744 8.338 1.00 63.44 372 LEU A O 1
ATOM 2977 N N . CYS A 1 373 ? 3.683 11.732 7.838 1.00 54.78 373 CYS A N 1
ATOM 2978 C CA . CYS A 1 373 ? 3.745 11.776 6.384 1.00 54.78 373 CYS A CA 1
ATOM 2979 C C . CYS A 1 373 ? 3.707 13.229 5.948 1.00 54.78 373 CYS A C 1
ATOM 2981 O O . CYS A 1 373 ? 4.205 13.522 4.878 1.00 54.78 373 CYS A O 1
ATOM 2983 N N . SER A 1 374 ? 3.235 14.159 6.783 1.00 60.75 374 SER A N 1
ATOM 2984 C CA . SER A 1 374 ? 3.494 15.586 6.605 1.00 60.75 374 SER A CA 1
ATOM 2985 C C . SER A 1 374 ? 4.978 15.908 6.821 1.00 60.75 374 SER A C 1
ATOM 2987 O O . SER A 1 374 ? 5.500 16.807 6.179 1.00 60.75 374 SER A O 1
ATOM 2989 N N . TYR A 1 375 ? 5.711 15.103 7.609 1.00 61.69 375 TYR A N 1
ATOM 2990 C CA . TYR A 1 375 ? 7.184 15.086 7.563 1.00 61.69 375 TYR A CA 1
ATOM 2991 C C . TYR A 1 375 ? 7.741 14.518 6.244 1.00 61.69 375 TYR A C 1
ATOM 2993 O O . TYR A 1 375 ? 8.920 14.706 5.959 1.00 61.69 375 TYR A O 1
ATOM 3001 N N . MET A 1 376 ? 6.915 13.824 5.461 1.00 65.56 376 MET A N 1
ATOM 3002 C CA . MET A 1 376 ? 7.237 13.239 4.153 1.00 65.56 376 MET A CA 1
ATOM 3003 C C . MET A 1 376 ? 6.541 13.962 2.984 1.00 65.56 376 MET A C 1
ATOM 3005 O O . MET A 1 376 ? 6.605 13.464 1.864 1.00 65.56 376 MET A O 1
ATOM 3009 N N . ASP A 1 377 ? 5.847 15.081 3.241 1.00 75.00 377 ASP A N 1
ATOM 3010 C CA . ASP A 1 377 ? 5.010 15.824 2.287 1.00 75.00 377 ASP A CA 1
ATOM 3011 C C . ASP A 1 377 ? 4.060 14.951 1.423 1.00 75.00 377 ASP A C 1
ATOM 3013 O O . ASP A 1 377 ? 3.816 15.264 0.260 1.00 75.00 377 ASP A O 1
ATOM 3017 N N . MET A 1 378 ? 3.502 13.857 1.968 1.00 81.00 378 MET A N 1
ATOM 3018 C CA . MET A 1 378 ? 2.602 12.954 1.227 1.00 81.00 378 MET A CA 1
ATOM 3019 C C . MET A 1 378 ? 1.218 12.885 1.874 1.00 81.00 378 MET A C 1
ATOM 3021 O O . MET A 1 378 ? 1.078 12.402 2.997 1.00 81.00 378 MET A O 1
ATOM 3025 N N . SER A 1 379 ? 0.194 13.351 1.159 1.00 86.75 379 SER A N 1
ATOM 3026 C CA . SER A 1 379 ? -1.209 13.189 1.555 1.00 86.75 379 SER A CA 1
ATOM 3027 C C . SER A 1 379 ? -1.785 11.840 1.105 1.00 86.75 379 SER A C 1
ATOM 3029 O O . SER A 1 379 ? -1.226 11.161 0.241 1.00 86.75 379 SER A O 1
ATOM 3031 N N . ASP A 1 380 ? -2.953 11.477 1.639 1.00 86.75 380 ASP A N 1
ATOM 3032 C CA . ASP A 1 380 ? -3.767 10.352 1.156 1.00 86.75 380 ASP A CA 1
ATOM 3033 C C . ASP A 1 380 ? -3.981 10.390 -0.365 1.00 86.75 380 ASP A C 1
ATOM 3035 O O . ASP A 1 380 ? -3.912 9.368 -1.051 1.00 86.75 380 ASP A O 1
ATOM 3039 N N . GLU A 1 381 ? -4.224 11.586 -0.900 1.00 86.06 381 GLU A N 1
ATOM 3040 C CA . GLU A 1 381 ? -4.438 11.799 -2.326 1.00 86.06 381 GLU A CA 1
ATOM 3041 C C . GLU A 1 381 ? -3.152 11.553 -3.125 1.00 86.06 381 GLU A C 1
ATOM 3043 O O . GLU A 1 381 ? -3.193 10.923 -4.183 1.00 86.06 381 GLU A O 1
ATOM 3048 N N . ASP A 1 382 ? -2.002 11.981 -2.602 1.00 86.25 382 ASP A N 1
ATOM 3049 C CA . ASP A 1 382 ? -0.701 11.737 -3.230 1.00 86.25 382 ASP A CA 1
ATOM 3050 C C . ASP A 1 382 ? -0.351 10.250 -3.222 1.00 86.25 382 ASP A C 1
ATOM 3052 O O . ASP A 1 382 ? 0.134 9.727 -4.226 1.00 86.25 382 ASP A O 1
ATOM 3056 N N . PHE A 1 383 ? -0.665 9.535 -2.137 1.00 89.75 383 PHE A N 1
ATOM 3057 C CA . PHE A 1 383 ? -0.517 8.083 -2.102 1.00 89.75 383 PHE A CA 1
ATOM 3058 C C . PHE A 1 383 ? -1.412 7.398 -3.141 1.00 89.75 383 PHE A C 1
ATOM 3060 O O . PHE A 1 383 ? -0.952 6.513 -3.861 1.00 89.75 383 PHE A O 1
ATOM 3067 N N . GLN A 1 384 ? -2.682 7.793 -3.247 1.00 89.50 384 GLN A N 1
ATOM 3068 C CA . GLN A 1 384 ? -3.605 7.204 -4.219 1.00 89.50 384 GLN A CA 1
ATOM 3069 C C . GLN A 1 384 ? -3.153 7.458 -5.661 1.00 89.50 384 GLN A C 1
ATOM 3071 O O . GLN A 1 384 ? -3.194 6.541 -6.485 1.00 89.50 384 GLN A O 1
ATOM 3076 N N . ARG A 1 385 ? -2.653 8.667 -5.949 1.00 85.69 385 ARG A N 1
ATOM 3077 C CA . ARG A 1 385 ? -2.011 9.003 -7.227 1.00 85.69 385 ARG A CA 1
ATOM 3078 C C . ARG A 1 385 ? -0.799 8.127 -7.488 1.00 85.69 385 ARG A C 1
ATOM 3080 O O . ARG A 1 385 ? -0.689 7.570 -8.571 1.00 85.69 385 ARG A O 1
ATOM 3087 N N . LEU A 1 386 ? 0.076 7.964 -6.498 1.00 88.19 386 LEU A N 1
ATOM 3088 C CA . LEU A 1 386 ? 1.274 7.138 -6.618 1.00 88.19 386 LEU A CA 1
ATOM 3089 C C . LEU A 1 386 ? 0.924 5.667 -6.873 1.00 88.19 386 LEU A C 1
ATOM 3091 O O . LEU A 1 386 ? 1.507 5.034 -7.746 1.00 88.19 386 LEU A O 1
ATOM 3095 N N . ALA A 1 387 ? -0.050 5.117 -6.148 1.00 90.62 387 ALA A N 1
ATOM 3096 C CA . ALA A 1 387 ? -0.503 3.740 -6.326 1.00 90.62 387 ALA A CA 1
ATOM 3097 C C . ALA A 1 387 ? -1.104 3.510 -7.719 1.00 90.62 387 ALA A C 1
ATOM 3099 O O . ALA A 1 387 ? -0.856 2.479 -8.355 1.00 90.62 387 ALA A O 1
ATOM 3100 N N . ALA A 1 388 ? -1.873 4.479 -8.209 1.00 86.19 388 ALA A N 1
ATOM 3101 C CA . ALA A 1 388 ? -2.462 4.397 -9.528 1.00 86.19 388 ALA A CA 1
ATOM 3102 C C . ALA A 1 388 ? -1.441 4.616 -10.647 1.00 86.19 388 ALA A C 1
ATOM 3104 O O . ALA A 1 388 ? -1.475 3.882 -11.629 1.00 86.19 388 ALA A O 1
ATOM 3105 N N . TRP A 1 389 ? -0.495 5.541 -10.469 1.00 87.12 389 TRP A N 1
ATOM 3106 C CA . TRP A 1 389 ? 0.652 5.716 -11.358 1.00 87.12 389 TRP A CA 1
ATOM 3107 C C . TRP A 1 389 ? 1.467 4.431 -11.449 1.00 87.12 389 TRP A C 1
ATOM 3109 O O . TRP A 1 389 ? 1.702 3.937 -12.543 1.00 87.12 389 TRP A O 1
ATOM 3119 N N . ASN A 1 390 ? 1.790 3.808 -10.316 1.00 89.12 390 ASN A N 1
ATOM 3120 C CA . ASN A 1 390 ? 2.509 2.538 -10.301 1.00 89.12 390 ASN A CA 1
ATOM 3121 C C . ASN A 1 390 ? 1.729 1.436 -11.043 1.00 89.12 390 ASN A C 1
ATOM 3123 O O . ASN A 1 390 ? 2.297 0.665 -11.811 1.00 89.12 390 ASN A O 1
ATOM 3127 N N . SER A 1 391 ? 0.405 1.385 -10.873 1.00 86.69 391 SER A N 1
ATOM 3128 C CA . SER A 1 391 ? -0.458 0.444 -11.606 1.00 86.69 391 SER A CA 1
ATOM 3129 C C . SER A 1 391 ? -0.500 0.736 -13.109 1.00 86.69 391 SER A C 1
ATOM 3131 O O . SER A 1 391 ? -0.494 -0.188 -13.920 1.00 86.69 391 SER A O 1
ATOM 3133 N N . ALA A 1 392 ? -0.512 2.015 -13.487 1.00 85.44 392 ALA A N 1
ATOM 3134 C CA . ALA A 1 392 ? -0.451 2.465 -14.869 1.00 85.44 392 ALA A CA 1
ATOM 3135 C C . ALA A 1 392 ? 0.892 2.093 -15.508 1.00 85.44 392 ALA A C 1
ATOM 3137 O O . ALA A 1 392 ? 0.894 1.514 -16.592 1.00 85.44 392 ALA A O 1
ATOM 3138 N N . LEU A 1 393 ? 2.009 2.322 -14.812 1.00 86.56 393 LEU A N 1
ATOM 3139 C CA . LEU A 1 393 ? 3.326 1.841 -15.220 1.00 86.56 393 LEU A CA 1
ATOM 3140 C C . LEU A 1 393 ? 3.280 0.333 -15.431 1.00 86.56 393 LEU A C 1
ATOM 3142 O O . LEU A 1 393 ? 3.535 -0.095 -16.541 1.00 86.56 393 LEU A O 1
ATOM 3146 N N . MET A 1 394 ? 2.825 -0.449 -14.443 1.00 86.62 394 MET A N 1
ATOM 3147 C CA . MET A 1 394 ? 2.714 -1.918 -14.519 1.00 86.62 394 MET A CA 1
ATOM 3148 C C . MET A 1 394 ? 1.840 -2.454 -15.654 1.00 86.62 394 MET A C 1
ATOM 3150 O O . MET A 1 394 ? 2.060 -3.580 -16.116 1.00 86.62 394 MET A O 1
ATOM 3154 N N . SER A 1 395 ? 0.882 -1.660 -16.135 1.00 83.12 395 SER A N 1
ATOM 3155 C CA . SER A 1 395 ? 0.094 -2.006 -17.321 1.00 83.12 395 SER A CA 1
ATOM 3156 C C . SER A 1 395 ? 0.899 -1.943 -18.622 1.00 83.12 395 SER A C 1
ATOM 3158 O O . SER A 1 395 ? 0.548 -2.644 -19.565 1.00 83.12 395 SER A O 1
ATOM 3160 N N . GLN A 1 396 ? 1.980 -1.157 -18.656 1.00 81.50 396 GLN A N 1
ATOM 3161 C CA . GLN A 1 396 ? 2.858 -0.960 -19.817 1.00 81.50 396 GLN A CA 1
ATOM 3162 C C . GLN A 1 396 ? 4.235 -1.617 -19.643 1.00 81.50 396 GLN A C 1
ATOM 3164 O O . GLN A 1 396 ? 4.785 -2.145 -20.597 1.00 81.50 396 GLN A O 1
ATOM 3169 N N . CYS A 1 397 ? 4.774 -1.614 -18.423 1.00 78.75 397 CYS A N 1
ATOM 3170 C CA . CYS A 1 397 ? 6.114 -2.041 -18.031 1.00 78.75 397 CYS A CA 1
ATOM 3171 C C . CYS A 1 397 ? 6.142 -2.473 -16.558 1.00 78.75 397 CYS A C 1
ATOM 3173 O O . CYS A 1 397 ? 5.510 -1.820 -15.742 1.00 78.75 397 CYS A O 1
ATOM 3175 N N . PRO A 1 398 ? 6.974 -3.435 -16.136 1.00 70.00 398 PRO A N 1
ATOM 3176 C CA . PRO A 1 398 ? 8.037 -4.040 -16.929 1.00 70.00 398 PRO A CA 1
ATOM 3177 C C . PRO A 1 398 ? 7.610 -5.110 -17.933 1.00 70.00 398 PRO A C 1
ATOM 3179 O O . PRO A 1 398 ? 6.966 -6.102 -17.596 1.00 70.00 398 PRO A O 1
ATOM 3182 N N . VAL A 1 399 ? 8.059 -4.933 -19.168 1.00 85.44 399 VAL A N 1
ATOM 3183 C CA . VAL A 1 399 ? 8.065 -5.980 -20.193 1.00 85.44 399 VAL A CA 1
ATOM 3184 C C . VAL A 1 399 ? 9.362 -6.777 -20.110 1.00 85.44 399 VAL A C 1
ATOM 3186 O O . VAL A 1 399 ? 10.235 -6.474 -19.291 1.00 85.44 399 VAL A O 1
ATOM 3189 N N . HIS A 1 400 ? 9.493 -7.806 -20.939 1.00 91.88 400 HIS A N 1
ATOM 3190 C CA . HIS A 1 400 ? 10.807 -8.357 -21.230 1.00 91.88 400 HIS A CA 1
ATOM 3191 C C . HIS A 1 400 ? 11.597 -7.311 -22.011 1.00 91.88 400 HIS A C 1
ATOM 3193 O O . HIS A 1 400 ? 11.201 -6.958 -23.116 1.00 91.88 400 HIS A O 1
ATOM 3199 N N . VAL A 1 401 ? 12.680 -6.783 -21.437 1.00 94.56 401 VAL A N 1
ATOM 3200 C CA . VAL A 1 401 ? 13.458 -5.703 -22.070 1.00 94.56 401 VAL A CA 1
ATOM 3201 C C . VAL A 1 401 ? 14.008 -6.172 -23.423 1.00 94.56 401 VAL A C 1
ATOM 3203 O O . VAL A 1 401 ? 14.053 -5.391 -24.364 1.00 94.56 401 VAL A O 1
ATOM 3206 N N . GLU A 1 402 ? 14.301 -7.471 -23.564 1.00 96.00 402 GLU A N 1
ATOM 3207 C CA . GLU A 1 402 ? 14.690 -8.102 -24.836 1.00 96.00 402 GLU A CA 1
ATOM 3208 C C . GLU A 1 402 ? 13.655 -7.938 -25.964 1.00 96.00 402 GLU A C 1
ATOM 3210 O O . GLU A 1 402 ? 14.037 -7.941 -27.132 1.00 96.00 402 GLU A O 1
ATOM 3215 N N . ASP A 1 403 ? 12.367 -7.772 -25.641 1.00 95.56 403 ASP A N 1
ATOM 3216 C CA . ASP A 1 403 ? 11.310 -7.553 -26.636 1.00 95.56 403 ASP A CA 1
ATOM 3217 C C . ASP A 1 403 ? 11.375 -6.149 -27.259 1.00 95.56 403 ASP A C 1
ATOM 3219 O O . ASP A 1 403 ? 10.763 -5.942 -28.305 1.00 95.56 403 ASP A O 1
ATOM 3223 N N . LEU A 1 404 ? 12.094 -5.214 -26.624 1.00 96.25 404 LEU A N 1
ATOM 3224 C CA . LEU A 1 404 ? 12.278 -3.822 -27.055 1.00 96.25 404 LEU A CA 1
ATOM 3225 C C . LEU A 1 404 ? 13.665 -3.563 -27.656 1.00 96.25 404 LEU A C 1
ATOM 3227 O O . LEU A 1 404 ? 13.990 -2.427 -27.996 1.00 96.25 404 LEU A O 1
ATOM 3231 N N . ILE A 1 405 ? 14.502 -4.598 -27.757 1.00 97.44 405 ILE A N 1
ATOM 3232 C CA . ILE A 1 405 ? 15.837 -4.500 -28.343 1.00 97.44 405 ILE A CA 1
ATOM 3233 C C . ILE A 1 405 ? 15.794 -4.989 -29.787 1.00 97.44 405 ILE A C 1
ATOM 3235 O O . ILE A 1 405 ? 15.204 -6.028 -30.099 1.00 97.44 405 ILE A O 1
ATOM 3239 N N . ASN A 1 406 ? 16.446 -4.248 -30.676 1.00 97.06 406 ASN A N 1
ATOM 3240 C CA . ASN A 1 406 ? 16.702 -4.667 -32.042 1.00 97.06 406 ASN A CA 1
ATOM 3241 C C . ASN A 1 406 ? 17.900 -5.634 -32.082 1.00 97.06 406 ASN A C 1
ATOM 3243 O O . ASN A 1 406 ? 19.043 -5.212 -31.888 1.00 97.06 406 ASN A O 1
ATOM 3247 N N . PRO A 1 407 ? 17.688 -6.936 -32.358 1.00 95.44 407 PRO A N 1
ATOM 3248 C CA . PRO A 1 407 ? 18.776 -7.914 -32.361 1.00 95.44 407 PRO A CA 1
ATOM 3249 C C . PRO A 1 407 ? 19.775 -7.692 -33.506 1.00 95.44 407 PRO A C 1
ATOM 3251 O O . PRO A 1 407 ? 20.867 -8.256 -33.474 1.00 95.44 407 PRO A O 1
ATOM 3254 N N . SER A 1 408 ? 19.400 -6.905 -34.517 1.00 96.62 408 SER A N 1
ATOM 3255 C CA . SER A 1 408 ? 20.209 -6.595 -35.696 1.00 96.62 408 SER A CA 1
ATOM 3256 C C . SER A 1 408 ? 20.792 -5.180 -35.659 1.00 96.62 408 SER A C 1
ATOM 3258 O O . SER A 1 408 ? 21.238 -4.691 -36.691 1.00 96.62 408 SER A O 1
ATOM 3260 N N . ALA A 1 409 ? 20.784 -4.518 -34.499 1.00 97.25 409 ALA A N 1
ATOM 3261 C CA . ALA A 1 409 ? 21.336 -3.178 -34.359 1.00 97.25 409 ALA A CA 1
ATOM 3262 C C . ALA A 1 409 ? 22.845 -3.148 -34.658 1.00 97.25 409 ALA A C 1
ATOM 3264 O O . ALA A 1 409 ? 23.630 -3.878 -34.049 1.00 97.25 409 ALA A O 1
ATOM 3265 N N . GLU A 1 410 ? 23.248 -2.274 -35.579 1.00 97.31 410 GLU A N 1
ATOM 3266 C CA . GLU A 1 410 ? 24.658 -2.008 -35.898 1.00 97.31 410 GLU A CA 1
ATOM 3267 C C . GLU A 1 410 ? 25.206 -0.802 -35.122 1.00 97.31 410 GLU A C 1
ATOM 3269 O O . GLU A 1 410 ? 26.420 -0.628 -34.999 1.00 97.31 410 GLU A O 1
ATOM 3274 N N . SER A 1 411 ? 24.312 0.019 -34.568 1.00 97.25 411 SER A N 1
ATOM 3275 C CA . SER A 1 411 ? 24.633 1.220 -33.808 1.00 97.25 411 SER A CA 1
ATOM 3276 C C . SER A 1 411 ? 23.878 1.249 -32.475 1.00 97.25 411 SER A C 1
ATOM 3278 O O . SER A 1 411 ? 22.910 0.516 -32.271 1.00 97.25 411 SER A O 1
ATOM 3280 N N . LEU A 1 412 ? 24.327 2.101 -31.547 1.00 96.06 412 LEU A N 1
ATOM 3281 C CA . LEU A 1 412 ? 23.649 2.299 -30.262 1.00 96.06 412 LEU A CA 1
ATOM 3282 C C . LEU A 1 412 ? 22.287 2.995 -30.424 1.00 96.06 412 LEU A C 1
ATOM 3284 O O . LEU A 1 412 ? 21.374 2.711 -29.656 1.00 96.06 412 LEU A O 1
ATOM 3288 N N . ALA A 1 413 ? 22.149 3.864 -31.431 1.00 94.88 413 ALA A N 1
ATOM 3289 C CA . ALA A 1 413 ? 20.900 4.567 -31.722 1.00 94.88 413 ALA A CA 1
ATOM 3290 C C . ALA A 1 413 ? 19.810 3.611 -32.235 1.00 94.88 413 ALA A C 1
ATOM 3292 O O . ALA A 1 413 ? 18.649 3.763 -31.882 1.00 94.88 413 ALA A O 1
ATOM 3293 N N . ASP A 1 414 ? 20.196 2.578 -32.991 1.00 95.88 414 ASP A N 1
ATOM 3294 C CA . ASP A 1 414 ? 19.261 1.591 -33.553 1.00 95.88 414 ASP A CA 1
ATOM 3295 C C . ASP A 1 414 ? 18.929 0.447 -32.582 1.00 95.88 414 ASP A C 1
ATOM 3297 O O . ASP A 1 414 ? 18.229 -0.501 -32.953 1.00 95.88 414 ASP A O 1
ATOM 3301 N N . LEU A 1 415 ? 19.502 0.470 -31.371 1.00 96.75 415 LEU A N 1
ATOM 3302 C CA . LEU A 1 415 ? 19.434 -0.646 -30.433 1.00 96.75 415 LEU A CA 1
ATOM 3303 C C . LEU A 1 415 ? 18.064 -0.766 -29.768 1.00 96.75 415 LEU A C 1
ATOM 3305 O O . LEU A 1 415 ? 17.572 -1.881 -29.596 1.00 96.75 415 LEU A O 1
ATOM 3309 N N . TRP A 1 416 ? 17.449 0.358 -29.415 1.00 97.25 416 TRP A N 1
ATOM 3310 C CA . TRP A 1 416 ? 16.100 0.393 -28.864 1.00 97.25 416 TRP A CA 1
ATOM 3311 C C . TRP A 1 416 ? 15.072 0.501 -29.991 1.00 97.25 416 TRP A C 1
ATOM 3313 O O . TRP A 1 416 ? 15.199 1.335 -30.879 1.00 97.25 416 TRP A O 1
ATOM 3323 N N . SER A 1 417 ? 14.038 -0.338 -29.948 1.00 95.88 417 SER A N 1
ATOM 3324 C CA . SER A 1 417 ? 12.919 -0.312 -30.892 1.00 95.88 417 SER A CA 1
ATOM 3325 C C . SER A 1 417 ? 11.611 -0.394 -30.113 1.00 95.88 417 SER A C 1
ATOM 3327 O O . SER A 1 417 ? 11.156 -1.468 -29.715 1.00 95.88 417 SER A O 1
ATOM 3329 N N . VAL A 1 418 ? 11.019 0.771 -29.853 1.00 95.38 418 VAL A N 1
ATOM 3330 C CA . VAL A 1 418 ? 9.787 0.903 -29.071 1.00 95.38 418 VAL A CA 1
ATOM 3331 C C . VAL A 1 418 ? 8.666 1.305 -30.015 1.00 95.38 418 VAL A C 1
ATOM 3333 O O . VAL A 1 418 ? 8.694 2.394 -30.577 1.00 95.38 418 VAL A O 1
ATOM 3336 N N . HIS A 1 419 ? 7.679 0.428 -30.186 1.00 93.75 419 HIS A N 1
ATOM 3337 C CA . HIS A 1 419 ? 6.565 0.666 -31.097 1.00 93.75 419 HIS A CA 1
ATOM 3338 C C . HIS A 1 419 ? 5.228 0.263 -30.476 1.00 93.75 419 HIS A C 1
ATOM 3340 O O . HIS A 1 419 ? 5.095 -0.775 -29.815 1.00 93.75 419 HIS A O 1
ATOM 3346 N N . TYR A 1 420 ? 4.221 1.094 -30.715 1.00 91.25 420 TYR A N 1
ATOM 3347 C CA . TYR A 1 420 ? 2.836 0.865 -30.328 1.00 91.25 420 TYR A CA 1
ATOM 3348 C C . TYR A 1 420 ? 1.979 0.526 -31.545 1.00 91.25 420 TYR A C 1
ATOM 3350 O O . TYR A 1 420 ? 2.129 1.114 -32.615 1.00 91.25 420 TYR A O 1
ATOM 3358 N N . ASP A 1 421 ? 1.034 -0.399 -31.379 1.00 89.56 421 ASP A N 1
ATOM 3359 C CA . ASP A 1 421 ? 0.019 -0.635 -32.406 1.00 89.56 421 ASP A CA 1
ATOM 3360 C C . ASP A 1 421 ? -1.070 0.455 -32.414 1.00 89.56 421 ASP A C 1
ATOM 3362 O O . ASP A 1 421 ? -1.160 1.305 -31.526 1.00 89.56 421 ASP A O 1
ATOM 3366 N N . ALA A 1 422 ? -1.973 0.387 -33.396 1.00 86.81 422 ALA A N 1
ATOM 3367 C CA . ALA A 1 422 ? -3.113 1.301 -33.509 1.00 86.81 422 ALA A CA 1
ATOM 3368 C C . ALA A 1 422 ? -4.076 1.255 -32.301 1.00 86.81 422 ALA A C 1
ATOM 3370 O O . ALA A 1 422 ? -4.872 2.173 -32.100 1.00 86.81 422 ALA A O 1
ATOM 3371 N N . SER A 1 423 ? -4.027 0.193 -31.491 1.00 82.06 423 SER A N 1
ATOM 3372 C CA . SER A 1 423 ? -4.809 0.071 -30.258 1.00 82.06 423 SER A CA 1
ATOM 3373 C C . SER A 1 423 ? -4.092 0.638 -29.025 1.00 82.06 423 SER A C 1
ATOM 3375 O O . SER A 1 423 ? -4.720 0.788 -27.977 1.00 82.06 423 SER A O 1
ATOM 3377 N N . GLY A 1 424 ? -2.826 1.045 -29.154 1.00 81.81 424 GLY A N 1
ATOM 3378 C CA . GLY A 1 424 ? -1.982 1.521 -28.060 1.00 81.81 424 GLY A CA 1
ATOM 3379 C C . GLY A 1 424 ? -1.354 0.401 -27.234 1.00 81.81 424 GLY A C 1
ATOM 3380 O O . GLY A 1 424 ? -0.986 0.642 -26.086 1.00 81.81 424 GLY A O 1
ATOM 3381 N N . ARG A 1 425 ? -1.245 -0.818 -27.776 1.00 85.88 425 ARG A N 1
ATOM 3382 C CA . ARG A 1 425 ? -0.519 -1.929 -27.148 1.00 85.88 425 ARG A CA 1
ATOM 3383 C C . ARG A 1 425 ? 0.941 -1.911 -27.591 1.00 85.88 425 ARG A C 1
ATOM 3385 O O . ARG A 1 425 ? 1.229 -1.793 -28.782 1.00 85.88 425 ARG A O 1
ATOM 3392 N N . LEU A 1 426 ? 1.848 -2.062 -26.629 1.00 90.00 426 LEU A N 1
ATOM 3393 C CA . LEU A 1 426 ? 3.280 -2.160 -26.899 1.00 90.00 426 LEU A CA 1
ATOM 3394 C C . LEU A 1 426 ? 3.580 -3.460 -27.653 1.00 90.00 426 LEU A C 1
ATOM 3396 O O . LEU A 1 426 ? 3.096 -4.533 -27.273 1.00 90.00 426 LEU A O 1
ATOM 3400 N N . CYS A 1 427 ? 4.350 -3.364 -28.727 1.00 93.25 427 CYS A N 1
ATOM 3401 C CA . CYS A 1 427 ? 4.648 -4.476 -29.619 1.00 93.25 427 CYS A CA 1
ATOM 3402 C C . CYS A 1 427 ? 6.122 -4.895 -29.521 1.00 93.25 427 CYS A C 1
ATOM 3404 O O . CYS A 1 427 ? 6.989 -4.108 -29.148 1.00 93.25 427 CYS A O 1
ATOM 3406 N N . ARG A 1 428 ? 6.393 -6.176 -29.795 1.00 95.50 428 ARG A N 1
ATOM 3407 C CA . ARG A 1 428 ? 7.744 -6.755 -29.736 1.00 95.50 428 ARG A CA 1
ATOM 3408 C C . ARG A 1 428 ? 8.465 -6.547 -31.051 1.00 95.50 428 ARG A C 1
ATOM 3410 O O . ARG A 1 428 ? 7.858 -6.730 -32.104 1.00 95.50 428 ARG A O 1
ATOM 3417 N N . THR A 1 429 ? 9.783 -6.357 -31.022 1.00 94.69 429 THR A N 1
ATOM 3418 C CA . THR A 1 429 ? 10.593 -6.223 -32.249 1.00 94.69 429 THR A CA 1
ATOM 3419 C C . THR A 1 429 ? 10.460 -7.430 -33.187 1.00 94.69 429 THR A C 1
ATOM 3421 O O . THR A 1 429 ? 10.551 -7.312 -34.404 1.00 94.69 429 THR A O 1
ATOM 3424 N N . LYS A 1 430 ? 10.207 -8.623 -32.631 1.00 94.12 430 LYS A N 1
ATOM 3425 C CA . LYS A 1 430 ? 9.998 -9.872 -33.391 1.00 94.12 430 LYS A CA 1
ATOM 3426 C C . LYS A 1 430 ? 8.552 -10.066 -33.883 1.00 94.12 430 LYS A C 1
ATOM 3428 O O . LYS A 1 430 ? 8.233 -11.133 -34.405 1.00 94.12 430 LYS A O 1
ATOM 3433 N N . GLY A 1 431 ? 7.686 -9.071 -33.703 1.00 92.62 431 GLY A N 1
ATOM 3434 C CA . GLY A 1 431 ? 6.251 -9.141 -33.963 1.00 92.62 431 GLY A CA 1
ATOM 3435 C C . GLY A 1 431 ? 5.433 -9.636 -32.763 1.00 92.62 431 GLY A C 1
ATOM 3436 O O . GLY A 1 431 ? 5.927 -10.331 -31.871 1.00 92.62 431 GLY A O 1
ATOM 3437 N N . GLY A 1 432 ? 4.146 -9.281 -32.758 1.00 91.62 432 GLY A N 1
ATOM 3438 C CA . GLY A 1 432 ? 3.213 -9.564 -31.663 1.00 91.62 432 GLY A CA 1
ATOM 3439 C C . GLY A 1 432 ? 3.283 -8.541 -30.524 1.00 91.62 432 GLY A C 1
ATOM 3440 O O . GLY A 1 432 ? 4.019 -7.562 -30.594 1.00 91.62 432 GLY A O 1
ATOM 3441 N N . HIS A 1 433 ? 2.504 -8.765 -29.464 1.00 90.75 433 HIS A N 1
ATOM 3442 C CA . HIS A 1 433 ? 2.406 -7.839 -28.330 1.00 90.75 433 HIS A CA 1
ATOM 3443 C C . HIS A 1 433 ? 3.390 -8.184 -27.206 1.00 90.75 433 HIS A C 1
ATOM 3445 O O . HIS A 1 433 ? 3.607 -9.357 -26.870 1.00 90.75 433 HIS A O 1
ATOM 3451 N N . CYS A 1 434 ? 3.961 -7.155 -26.583 1.00 90.56 434 CYS A N 1
ATOM 3452 C CA . CYS A 1 434 ? 4.764 -7.310 -25.379 1.00 90.56 434 CYS A CA 1
ATOM 3453 C C . CYS A 1 434 ? 3.915 -7.872 -24.235 1.00 90.56 434 CYS A C 1
ATOM 3455 O O . CYS A 1 434 ? 2.749 -7.521 -24.048 1.00 90.56 434 CYS A O 1
ATOM 3457 N N . LEU A 1 435 ? 4.523 -8.746 -23.435 1.00 87.75 435 LEU A N 1
ATOM 3458 C CA . LEU A 1 435 ? 3.906 -9.217 -22.201 1.00 87.75 435 LEU A CA 1
ATOM 3459 C C . LEU A 1 435 ? 4.207 -8.225 -21.085 1.00 87.75 435 LEU A C 1
ATOM 3461 O O . LEU A 1 435 ? 5.342 -8.125 -20.630 1.00 87.75 435 LEU A O 1
ATOM 3465 N N . THR A 1 436 ? 3.182 -7.515 -20.631 1.00 88.00 436 THR A N 1
ATOM 3466 C CA . THR A 1 436 ? 3.286 -6.568 -19.516 1.00 88.00 436 THR A CA 1
ATOM 3467 C C . THR A 1 436 ? 3.093 -7.284 -18.171 1.00 88.00 436 THR A C 1
ATOM 3469 O O . THR A 1 436 ? 2.771 -8.483 -18.117 1.00 88.00 436 THR A O 1
ATOM 3472 N N . ARG A 1 437 ? 3.339 -6.583 -17.053 1.00 84.88 437 ARG A N 1
ATOM 3473 C CA . ARG A 1 437 ? 3.206 -7.174 -15.708 1.00 84.88 437 ARG A CA 1
ATOM 3474 C C . ARG A 1 437 ? 1.768 -7.389 -15.305 1.00 84.88 437 ARG A C 1
ATOM 3476 O O . ARG A 1 437 ? 1.498 -8.368 -14.621 1.00 84.88 437 ARG A O 1
ATOM 3483 N N . LEU A 1 438 ? 0.877 -6.489 -15.704 1.00 83.62 438 LEU A N 1
ATOM 3484 C CA . LEU A 1 438 ? -0.556 -6.605 -15.482 1.00 83.62 438 LEU A CA 1
ATOM 3485 C C . LEU A 1 438 ? -1.219 -6.961 -16.803 1.00 83.62 438 LEU A C 1
ATOM 3487 O O . LEU A 1 438 ? -1.353 -6.123 -17.690 1.00 83.62 438 LEU A O 1
ATOM 3491 N N . THR A 1 439 ? -1.641 -8.215 -16.917 1.00 81.25 439 THR A N 1
ATOM 3492 C CA . THR A 1 439 ? -2.396 -8.691 -18.077 1.00 81.25 439 THR A CA 1
ATOM 3493 C C . THR A 1 439 ? -3.724 -9.259 -17.623 1.00 81.25 439 THR A C 1
ATOM 3495 O O . THR A 1 439 ? -3.798 -9.988 -16.631 1.00 81.25 439 THR A O 1
ATOM 3498 N N . HIS A 1 440 ? -4.784 -8.933 -18.351 1.00 78.06 440 HIS A N 1
ATOM 3499 C CA . HIS A 1 440 ? -6.057 -9.618 -18.184 1.00 78.06 440 HIS A CA 1
ATOM 3500 C C . HIS A 1 440 ? -5.887 -11.070 -18.626 1.00 78.06 440 HIS A C 1
ATOM 3502 O O . HIS A 1 440 ? -5.373 -11.334 -19.711 1.00 78.06 440 HIS A O 1
ATOM 3508 N N . ARG A 1 441 ? -6.264 -12.022 -17.761 1.00 67.44 441 ARG A N 1
ATOM 3509 C CA . ARG A 1 441 ? -6.085 -13.459 -18.038 1.00 67.44 441 ARG A CA 1
ATOM 3510 C C . ARG A 1 441 ? -6.835 -13.894 -19.298 1.00 67.44 441 ARG A C 1
ATOM 3512 O O . ARG A 1 441 ? -6.369 -14.776 -20.010 1.00 67.44 441 ARG A O 1
ATOM 3519 N N . PHE A 1 442 ?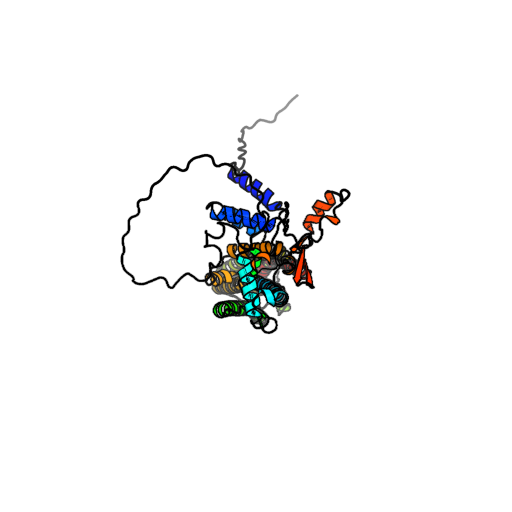 -7.967 -13.255 -19.572 1.00 62.97 442 PHE A N 1
ATOM 3520 C CA . PHE A 1 442 ? -8.766 -13.488 -20.764 1.00 62.97 442 PHE A CA 1
ATOM 3521 C C . PHE A 1 442 ? -8.314 -12.531 -21.866 1.00 62.97 442 PHE A C 1
ATOM 3523 O O . PHE A 1 442 ? -8.946 -11.513 -22.135 1.00 62.97 442 PHE A O 1
ATOM 3530 N N . SER A 1 443 ? -7.172 -12.854 -22.474 1.00 53.06 443 SER A N 1
ATOM 3531 C CA . SER A 1 443 ? -6.835 -12.336 -23.801 1.00 53.06 443 SER A CA 1
ATOM 3532 C C . SER A 1 443 ? -7.945 -12.741 -24.780 1.00 53.06 443 SER A C 1
ATOM 3534 O O . SER A 1 443 ? -8.544 -13.808 -24.633 1.00 53.06 443 SER A O 1
ATOM 3536 N N . GLU A 1 444 ? -8.224 -11.887 -25.762 1.00 50.78 444 GLU A N 1
ATOM 3537 C CA . GLU A 1 444 ? -9.344 -11.933 -26.719 1.00 50.78 444 GLU A CA 1
ATOM 3538 C C . GLU A 1 444 ? -9.570 -13.299 -27.413 1.00 50.78 444 GLU A C 1
ATOM 3540 O O . GLU A 1 444 ? -10.659 -13.547 -27.925 1.00 50.78 444 GLU A O 1
ATOM 3545 N N . GLU A 1 445 ? -8.595 -14.213 -27.377 1.00 51.75 445 GLU A N 1
ATOM 3546 C CA . GLU A 1 445 ? -8.646 -15.549 -27.988 1.00 51.75 445 GLU A CA 1
ATOM 3547 C C . GLU A 1 445 ? -9.718 -16.494 -27.404 1.00 51.75 445 GLU A C 1
ATOM 3549 O O . GLU A 1 445 ? -10.205 -17.363 -28.126 1.00 51.75 445 GLU A O 1
ATOM 3554 N N . GLU A 1 446 ? -10.145 -16.330 -26.143 1.00 51.47 446 GLU A N 1
ATOM 3555 C CA . GLU A 1 446 ? -11.199 -17.182 -25.544 1.00 51.47 446 GLU A CA 1
ATOM 3556 C C . GLU A 1 446 ? -12.619 -16.591 -25.653 1.00 51.47 446 GLU A C 1
ATOM 3558 O O . GLU A 1 446 ? -13.616 -17.293 -25.450 1.00 51.47 446 GLU A O 1
ATOM 3563 N N . CYS A 1 447 ? -12.750 -15.315 -26.022 1.00 45.50 447 CYS A N 1
ATOM 3564 C CA . CYS A 1 447 ? -14.044 -14.659 -26.200 1.00 45.50 447 CYS A CA 1
ATOM 3565 C C . CYS A 1 447 ? -14.536 -14.808 -27.648 1.00 45.50 447 CYS A C 1
ATOM 3567 O O . CYS A 1 447 ? -14.451 -13.869 -28.435 1.00 45.50 447 CYS A O 1
ATOM 3569 N N . ASN A 1 448 ? -15.091 -15.969 -28.014 1.00 54.16 448 ASN A N 1
ATOM 3570 C CA . ASN A 1 448 ? -15.745 -16.110 -29.322 1.00 54.16 448 ASN A CA 1
ATOM 3571 C C . ASN A 1 448 ? -17.144 -15.446 -29.345 1.00 54.16 448 ASN A C 1
ATOM 3573 O O . ASN A 1 448 ? -17.736 -15.156 -28.304 1.00 54.16 448 ASN A O 1
ATOM 3577 N N . GLU A 1 449 ? -17.712 -15.237 -30.539 1.00 52.22 449 GLU A N 1
ATOM 3578 C CA . GLU A 1 449 ? -19.053 -14.641 -30.734 1.00 52.22 449 GLU A CA 1
ATOM 3579 C C . GLU A 1 449 ? -20.203 -15.399 -30.034 1.00 52.22 449 GLU A C 1
ATOM 3581 O O . GLU A 1 449 ? -21.302 -14.871 -29.881 1.00 52.22 449 GLU A O 1
ATOM 3586 N N . ARG A 1 450 ? -19.969 -16.640 -29.597 1.00 53.25 450 ARG A N 1
ATOM 3587 C CA . ARG A 1 450 ? -20.920 -17.487 -28.863 1.00 53.25 450 ARG A CA 1
ATOM 3588 C C . ARG A 1 450 ? -20.859 -17.289 -27.348 1.00 53.25 450 ARG A C 1
ATOM 3590 O O . ARG A 1 450 ? -21.710 -17.853 -26.661 1.00 53.25 450 ARG A O 1
ATOM 3597 N N . THR A 1 451 ? -19.904 -16.527 -26.808 1.00 50.19 451 THR A N 1
ATOM 3598 C CA . THR A 1 451 ? -19.856 -16.240 -25.368 1.00 50.19 451 THR A CA 1
ATOM 3599 C C . THR A 1 451 ? -21.049 -15.346 -24.993 1.00 50.19 451 THR A C 1
ATOM 3601 O O . THR A 1 451 ? -21.133 -14.214 -25.477 1.00 50.19 451 THR A O 1
ATOM 3604 N N . PRO A 1 452 ? -21.998 -15.814 -24.153 1.00 54.59 452 PRO A N 1
ATOM 3605 C CA . PRO A 1 452 ? -23.225 -15.076 -23.860 1.00 54.59 452 PRO A CA 1
ATOM 3606 C C . PRO A 1 452 ? -22.931 -13.697 -23.259 1.00 54.59 452 PRO A C 1
ATOM 3608 O O . PRO A 1 452 ? -22.117 -13.579 -22.346 1.00 54.59 452 PRO A O 1
ATOM 3611 N N . LEU A 1 453 ? -23.646 -12.658 -23.696 1.00 41.72 453 LEU A N 1
ATOM 3612 C CA . LEU A 1 453 ? -23.502 -11.294 -23.157 1.00 41.72 453 LEU A CA 1
ATOM 3613 C C . LEU A 1 453 ? -23.727 -11.231 -21.631 1.00 41.72 453 LEU A C 1
ATOM 3615 O O . LEU A 1 453 ? -23.034 -10.494 -20.940 1.00 41.72 453 LEU A O 1
ATOM 3619 N N . ALA A 1 454 ? -24.614 -12.072 -21.089 1.00 45.09 454 ALA A N 1
ATOM 3620 C CA . ALA A 1 454 ? -24.836 -12.196 -19.645 1.00 45.09 454 ALA A CA 1
ATOM 3621 C C . ALA A 1 454 ? -23.651 -12.836 -18.892 1.00 45.09 454 ALA A C 1
ATOM 3623 O O . ALA A 1 454 ? -23.457 -12.573 -17.707 1.00 45.09 454 ALA A O 1
ATOM 3624 N N . ALA A 1 455 ? -22.830 -13.648 -19.571 1.00 50.91 455 ALA A N 1
ATOM 3625 C CA . ALA A 1 455 ? -21.584 -14.145 -18.999 1.00 50.91 455 ALA A CA 1
ATOM 3626 C C . ALA A 1 455 ? -20.553 -13.012 -18.892 1.00 50.91 455 ALA A C 1
ATOM 3628 O O . ALA A 1 455 ? -19.844 -12.959 -17.896 1.00 50.91 455 ALA A O 1
ATOM 3629 N N . LYS A 1 456 ? -20.525 -12.059 -19.840 1.00 49.69 456 LYS A N 1
ATOM 3630 C CA . LYS A 1 456 ? -19.632 -10.886 -19.778 1.00 49.69 456 LYS A CA 1
ATOM 3631 C C . LYS A 1 456 ? -19.908 -9.999 -18.554 1.00 49.69 456 LYS A C 1
ATOM 3633 O O . LYS A 1 456 ? -18.965 -9.615 -17.875 1.00 49.69 456 LYS A O 1
ATOM 3638 N N . GLU A 1 457 ? -21.173 -9.740 -18.211 1.00 44.75 457 GLU A N 1
ATOM 3639 C CA . GLU A 1 457 ? -21.533 -8.924 -17.030 1.00 44.75 457 GLU A CA 1
ATOM 3640 C C . GLU A 1 457 ? -21.189 -9.595 -15.687 1.00 44.75 457 GLU A C 1
ATOM 3642 O O . GLU A 1 457 ? -20.715 -8.926 -14.770 1.00 44.75 457 GLU A O 1
ATOM 3647 N N . LEU A 1 458 ? -21.357 -10.919 -15.571 1.00 47.62 458 LEU A N 1
ATOM 3648 C CA . LEU A 1 458 ? -20.881 -11.677 -14.404 1.00 47.62 458 LEU A CA 1
ATOM 3649 C C . LEU A 1 458 ? -19.347 -11.819 -14.380 1.00 47.62 458 LEU A C 1
ATOM 3651 O O . LEU A 1 458 ? -18.765 -11.937 -13.301 1.00 47.62 458 LEU A O 1
ATOM 3655 N N . HIS A 1 459 ? -18.687 -11.779 -15.543 1.00 49.25 459 HIS A N 1
ATOM 3656 C CA . HIS A 1 459 ? -17.233 -11.887 -15.666 1.00 49.25 459 HIS A CA 1
ATOM 3657 C C . HIS A 1 459 ? -16.498 -10.651 -15.137 1.00 49.25 459 HIS A C 1
ATOM 3659 O O . HIS A 1 459 ? -15.526 -10.830 -14.407 1.00 49.25 459 HIS A O 1
ATOM 3665 N N . TYR A 1 460 ? -16.991 -9.431 -15.385 1.00 50.31 460 TYR A N 1
ATOM 3666 C CA . 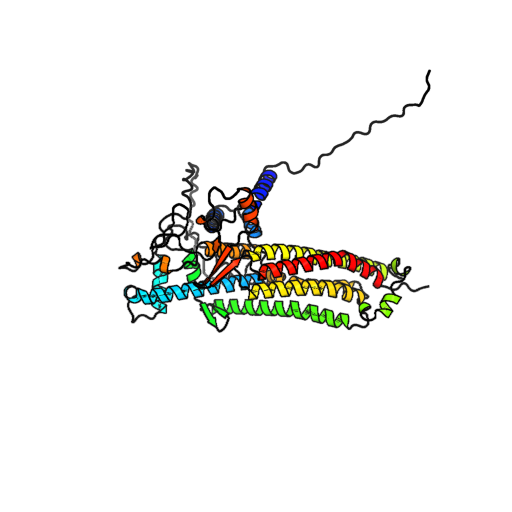TYR A 1 460 ? -16.361 -8.194 -14.888 1.00 50.31 460 TYR A CA 1
ATOM 3667 C C . TYR A 1 460 ? -16.285 -8.105 -13.351 1.00 50.31 460 TYR A C 1
ATOM 3669 O O . TYR A 1 460 ? -15.407 -7.438 -12.805 1.00 50.31 460 TYR A O 1
ATOM 3677 N N . GLN A 1 461 ? -17.155 -8.811 -12.618 1.00 53.31 461 GLN A N 1
ATOM 3678 C CA . GLN A 1 461 ? -17.086 -8.877 -11.150 1.00 53.31 461 GLN A CA 1
ATOM 3679 C C . GLN A 1 461 ? -16.064 -9.898 -10.618 1.00 53.31 461 GLN A C 1
ATOM 3681 O O . GLN A 1 461 ? -15.763 -9.891 -9.423 1.00 53.31 461 GLN A O 1
ATOM 3686 N N . GLY A 1 462 ? -15.508 -10.750 -11.484 1.00 61.34 462 GLY A N 1
ATOM 3687 C CA . GLY A 1 462 ? -14.547 -11.798 -11.133 1.00 61.34 462 GLY A CA 1
ATOM 3688 C C . GLY A 1 462 ? -13.285 -11.810 -11.996 1.00 61.34 462 GLY A C 1
ATOM 3689 O O . GLY A 1 462 ? -12.579 -12.822 -11.987 1.00 61.34 462 GLY A O 1
ATOM 3690 N N . GLU A 1 463 ? -13.011 -10.740 -12.750 1.00 66.00 463 GLU A N 1
ATOM 3691 C CA . GLU A 1 463 ? -11.832 -10.655 -13.611 1.00 66.00 463 GLU A CA 1
ATOM 3692 C C . GLU A 1 463 ? -10.563 -10.863 -12.789 1.00 66.00 463 GLU A C 1
ATOM 3694 O O . GLU A 1 463 ? -10.210 -10.081 -11.903 1.00 66.00 463 GLU A O 1
ATOM 3699 N N . ARG A 1 464 ? -9.894 -11.981 -13.078 1.00 76.81 464 ARG A N 1
ATOM 3700 C CA . ARG A 1 464 ? -8.613 -12.310 -12.475 1.00 76.81 464 ARG A CA 1
ATOM 3701 C C . ARG A 1 464 ? -7.531 -11.642 -13.298 1.00 76.81 464 ARG A C 1
ATOM 3703 O O . ARG A 1 464 ? -7.327 -11.990 -14.462 1.00 76.81 464 ARG A O 1
ATOM 3710 N N . ILE A 1 465 ? -6.837 -10.699 -12.681 1.00 82.19 465 ILE A N 1
ATOM 3711 C CA . ILE A 1 465 ? -5.701 -10.028 -13.304 1.00 82.19 465 ILE A CA 1
ATOM 3712 C C . ILE A 1 465 ? -4.483 -10.907 -13.050 1.00 82.19 465 ILE A C 1
ATOM 3714 O O . ILE A 1 465 ? -4.191 -11.262 -11.906 1.00 82.19 465 ILE A O 1
ATOM 3718 N N . LEU A 1 466 ? -3.776 -11.289 -14.108 1.00 86.50 466 LEU A N 1
ATOM 3719 C CA . LEU A 1 466 ? -2.507 -11.981 -13.974 1.00 86.50 466 LEU A CA 1
ATOM 3720 C C . LEU A 1 466 ? -1.421 -10.938 -13.734 1.00 86.50 466 LEU A C 1
ATOM 3722 O O . LEU A 1 466 ? -1.146 -10.105 -14.600 1.00 86.50 466 LEU A O 1
ATOM 3726 N N . TYR A 1 467 ? -0.801 -11.013 -12.562 1.00 88.75 467 TYR A N 1
ATOM 3727 C CA . TYR A 1 467 ? 0.326 -10.181 -12.193 1.00 88.75 467 TYR A CA 1
ATOM 3728 C C . TYR A 1 467 ? 1.631 -10.972 -12.256 1.00 88.75 467 TYR A C 1
ATOM 3730 O O . TYR A 1 467 ? 1.783 -11.994 -11.586 1.00 88.75 467 TYR A O 1
ATOM 3738 N N . ARG A 1 468 ? 2.594 -10.502 -13.049 1.00 86.62 468 ARG A N 1
ATOM 3739 C CA . ARG A 1 468 ? 3.922 -11.118 -13.171 1.00 86.62 468 ARG A CA 1
ATOM 3740 C C . ARG A 1 468 ? 4.917 -10.392 -12.264 1.00 86.62 468 ARG A C 1
ATOM 3742 O O . ARG A 1 468 ? 5.135 -9.202 -12.418 1.00 86.62 468 ARG A O 1
ATOM 3749 N N . VAL A 1 469 ? 5.555 -11.097 -11.335 1.00 85.81 469 VAL A N 1
ATOM 3750 C CA . VAL A 1 469 ? 6.606 -10.534 -10.457 1.00 85.81 469 VAL A CA 1
ATOM 3751 C C . VAL A 1 469 ? 7.971 -10.615 -11.126 1.00 85.81 469 VAL A C 1
ATOM 3753 O O . VAL A 1 469 ? 8.777 -9.702 -11.010 1.00 85.81 469 VAL A O 1
ATOM 3756 N N . SER A 1 470 ? 8.228 -11.709 -11.841 1.00 84.56 470 SER A N 1
ATOM 3757 C CA . SER A 1 470 ? 9.450 -11.958 -12.616 1.00 84.56 470 SER A CA 1
ATOM 3758 C C . SER A 1 470 ? 9.099 -12.778 -13.860 1.00 84.56 470 SER A C 1
ATOM 3760 O O . SER A 1 470 ? 7.958 -13.226 -13.988 1.00 84.56 470 SER A O 1
ATOM 3762 N N . ARG A 1 471 ? 10.076 -13.030 -14.743 1.00 79.56 471 ARG A N 1
ATOM 3763 C CA . ARG A 1 471 ? 9.909 -13.881 -15.942 1.00 79.56 471 ARG A CA 1
ATOM 3764 C C . ARG A 1 471 ? 9.187 -15.201 -15.647 1.00 79.56 471 ARG A C 1
ATOM 3766 O O . ARG A 1 471 ? 8.235 -15.549 -16.335 1.00 79.56 471 ARG A O 1
ATOM 3773 N N . ASP A 1 472 ? 9.582 -15.859 -14.560 1.00 83.75 472 ASP A N 1
ATOM 3774 C CA . ASP A 1 472 ? 9.085 -17.198 -14.218 1.00 83.75 472 ASP A CA 1
ATOM 3775 C C . ASP A 1 472 ? 8.011 -17.212 -13.121 1.00 83.75 472 ASP A C 1
ATOM 3777 O O . ASP A 1 472 ? 7.524 -18.276 -12.739 1.00 83.75 472 ASP A O 1
ATOM 3781 N N . ARG A 1 473 ? 7.650 -16.051 -12.556 1.00 86.19 473 ARG A N 1
ATOM 3782 C CA . ARG A 1 473 ? 6.726 -15.980 -11.414 1.00 86.19 473 ARG A CA 1
ATOM 3783 C C . ARG A 1 473 ? 5.572 -15.048 -11.702 1.00 86.19 473 ARG A C 1
ATOM 3785 O O . ARG A 1 473 ? 5.755 -13.846 -11.883 1.00 86.19 473 ARG A O 1
ATOM 3792 N N . SER A 1 474 ? 4.372 -15.605 -11.650 1.00 88.06 474 SER A N 1
ATOM 3793 C CA . SER A 1 474 ? 3.124 -14.861 -11.744 1.00 88.06 474 SER A CA 1
ATOM 3794 C C . SER A 1 474 ? 2.132 -15.331 -10.689 1.00 88.06 474 SER A C 1
ATOM 3796 O O . SER A 1 474 ? 2.221 -16.455 -10.192 1.00 88.06 474 SER A O 1
ATOM 3798 N N . TYR A 1 475 ? 1.211 -14.452 -10.317 1.00 89.75 475 TYR A N 1
ATOM 3799 C CA . TYR A 1 475 ? 0.091 -14.768 -9.448 1.00 89.75 475 TYR A CA 1
ATOM 3800 C C . TYR A 1 475 ? -1.171 -14.041 -9.897 1.00 89.75 475 TYR A C 1
ATOM 3802 O O . TYR A 1 475 ? -1.124 -13.023 -10.582 1.00 89.75 475 TYR A O 1
ATOM 3810 N N . GLU A 1 476 ? -2.317 -14.587 -9.507 1.00 88.12 476 GLU A N 1
ATOM 3811 C CA . GLU A 1 476 ? -3.623 -14.013 -9.814 1.00 88.12 476 GLU A CA 1
ATOM 3812 C C . GLU A 1 476 ? -4.022 -13.001 -8.735 1.00 88.12 476 GLU A C 1
ATOM 3814 O O . GLU A 1 476 ? -3.914 -13.273 -7.535 1.00 88.12 476 GLU A O 1
ATOM 3819 N N . LEU A 1 477 ? -4.492 -11.835 -9.172 1.00 86.44 477 LEU A N 1
ATOM 3820 C CA . LEU A 1 477 ? -5.182 -10.850 -8.352 1.00 86.44 477 LEU A CA 1
ATOM 3821 C C . LEU A 1 477 ? -6.703 -11.018 -8.551 1.00 86.44 477 LEU A C 1
ATOM 3823 O O . LEU A 1 477 ? -7.139 -11.168 -9.694 1.00 86.44 477 LEU A O 1
ATOM 3827 N N . PRO A 1 478 ? -7.523 -10.977 -7.484 1.00 83.62 478 PRO A N 1
ATOM 3828 C CA . PRO A 1 478 ? -7.122 -10.875 -6.084 1.00 83.62 478 PRO A CA 1
ATOM 3829 C C . PRO A 1 478 ? -6.449 -12.159 -5.580 1.00 83.62 478 PRO A C 1
ATOM 3831 O O . PRO A 1 478 ? -6.873 -13.271 -5.891 1.00 83.62 478 PRO A O 1
ATOM 3834 N N . THR A 1 479 ? -5.409 -12.006 -4.759 1.00 85.69 479 THR A N 1
ATOM 3835 C CA . THR A 1 479 ? -4.702 -13.152 -4.170 1.00 85.69 479 THR A CA 1
ATOM 3836 C C . THR A 1 479 ? -5.563 -13.860 -3.118 1.00 85.69 479 THR A C 1
ATOM 3838 O O . THR A 1 479 ? -6.438 -13.258 -2.487 1.00 85.69 479 THR A O 1
ATOM 3841 N N . THR A 1 480 ? -5.267 -15.135 -2.839 1.00 89.25 480 THR A N 1
ATOM 3842 C CA . THR A 1 480 ? -5.861 -15.875 -1.703 1.00 89.25 480 THR A CA 1
ATOM 3843 C C . THR A 1 480 ? -5.656 -15.144 -0.374 1.00 89.25 480 THR A C 1
ATOM 3845 O O . THR A 1 480 ? -6.526 -15.158 0.497 1.00 89.25 480 THR A O 1
ATOM 3848 N N . LEU A 1 481 ? -4.529 -14.442 -0.253 1.00 91.81 481 LEU A N 1
ATOM 3849 C CA . LEU A 1 481 ? -4.200 -13.570 0.864 1.00 91.81 481 LEU A CA 1
ATOM 3850 C C . LEU A 1 481 ? -5.183 -12.403 1.005 1.00 91.81 481 LEU A C 1
ATOM 3852 O O . LEU A 1 481 ? -5.687 -12.150 2.098 1.00 91.81 481 LEU A O 1
ATOM 3856 N N . ALA A 1 482 ? -5.484 -11.707 -0.093 1.00 91.25 482 ALA A N 1
ATOM 3857 C CA . ALA A 1 482 ? -6.437 -10.604 -0.086 1.00 91.25 482 ALA A CA 1
ATOM 3858 C C . ALA A 1 482 ? -7.853 -11.079 0.273 1.00 91.25 482 ALA A C 1
ATOM 3860 O O . ALA A 1 482 ? -8.547 -10.413 1.042 1.00 91.25 482 ALA A O 1
ATOM 3861 N N . PHE A 1 483 ? -8.254 -12.262 -0.203 1.00 91.88 483 PHE A N 1
ATOM 3862 C CA . PHE A 1 483 ? -9.513 -12.884 0.203 1.00 91.88 483 PHE A CA 1
ATOM 3863 C C . PHE A 1 483 ? -9.545 -13.196 1.708 1.00 91.88 483 PHE A C 1
ATOM 3865 O O . PHE A 1 483 ? -10.513 -12.851 2.384 1.00 91.88 483 PHE A O 1
ATOM 3872 N N . ALA A 1 484 ? -8.477 -13.779 2.264 1.00 94.88 484 ALA A N 1
ATOM 3873 C CA . ALA A 1 484 ? -8.381 -14.043 3.701 1.00 94.88 484 ALA A CA 1
ATOM 3874 C C . ALA A 1 484 ? -8.481 -12.750 4.532 1.00 94.88 484 ALA A C 1
ATOM 3876 O O . ALA A 1 484 ? -9.211 -12.700 5.523 1.00 94.88 484 ALA A O 1
ATOM 3877 N N . VAL A 1 485 ? -7.811 -11.680 4.093 1.00 95.38 485 VAL A N 1
ATOM 3878 C CA . VAL A 1 485 ? -7.898 -10.350 4.715 1.00 95.38 485 VAL A CA 1
ATOM 3879 C C . VAL A 1 485 ? -9.317 -9.779 4.628 1.00 95.38 485 VAL A C 1
ATOM 3881 O O . VAL A 1 485 ? -9.819 -9.238 5.613 1.00 95.38 485 VAL A O 1
ATOM 3884 N N . PHE A 1 486 ? -9.998 -9.926 3.491 1.00 94.19 486 PHE A N 1
ATOM 3885 C CA . PHE A 1 486 ? -11.391 -9.504 3.340 1.00 94.19 486 PHE A CA 1
ATOM 3886 C C . PHE A 1 486 ? -12.321 -10.249 4.311 1.00 94.19 486 PHE A C 1
ATOM 3888 O O . PHE A 1 486 ? -13.119 -9.621 5.009 1.00 94.19 486 PHE A O 1
ATOM 3895 N N . VAL A 1 487 ? -12.182 -11.576 4.421 1.00 95.44 487 VAL A N 1
ATOM 3896 C CA . VAL A 1 487 ? -12.948 -12.404 5.371 1.00 95.44 487 VAL A CA 1
ATOM 3897 C C . VAL A 1 487 ? -12.667 -11.994 6.819 1.00 95.44 487 VAL A C 1
ATOM 3899 O O . VAL A 1 487 ? -13.603 -11.886 7.617 1.00 95.44 487 VAL A O 1
ATOM 3902 N N . MET A 1 488 ? -11.405 -11.715 7.159 1.00 96.94 488 MET A N 1
ATOM 3903 C CA . MET A 1 488 ? -11.013 -11.210 8.476 1.00 96.94 488 MET A CA 1
ATOM 3904 C C . MET A 1 488 ? -11.728 -9.890 8.796 1.00 96.94 488 MET A C 1
ATOM 3906 O O . MET A 1 488 ? -12.407 -9.797 9.819 1.00 96.94 488 MET A O 1
ATOM 3910 N N . TRP A 1 489 ? -11.652 -8.891 7.912 1.00 97.62 489 TRP A N 1
ATOM 3911 C CA . TRP A 1 489 ? -12.314 -7.598 8.122 1.00 97.62 489 TRP A CA 1
ATOM 3912 C C . TRP A 1 489 ? -13.834 -7.712 8.193 1.00 97.62 489 TRP A C 1
ATOM 3914 O O . TRP A 1 489 ? -14.463 -7.058 9.026 1.00 97.62 489 TRP A O 1
ATOM 3924 N N . ASN A 1 490 ? -14.433 -8.574 7.373 1.00 96.50 490 ASN A N 1
ATOM 3925 C CA . ASN A 1 490 ? -15.863 -8.842 7.436 1.00 96.50 490 ASN A CA 1
ATOM 3926 C C . ASN A 1 490 ? -16.259 -9.455 8.791 1.00 96.50 490 ASN A C 1
ATOM 3928 O O . ASN A 1 490 ? -17.239 -9.032 9.402 1.00 96.50 490 ASN A O 1
ATOM 3932 N N . SER A 1 491 ? -15.460 -10.391 9.309 1.00 96.94 491 SER A N 1
ATOM 3933 C CA . SER A 1 491 ? -15.686 -11.013 10.622 1.00 96.94 491 SER A CA 1
ATOM 3934 C C . SER A 1 491 ? -15.597 -9.992 11.760 1.00 96.94 491 SER A C 1
ATOM 3936 O O . SER A 1 491 ? -16.463 -9.954 12.635 1.00 96.94 491 SER A O 1
ATOM 3938 N N . ILE A 1 492 ? -14.600 -9.103 11.716 1.00 97.06 492 ILE A N 1
ATOM 3939 C CA . ILE A 1 492 ? -14.448 -8.007 12.684 1.00 97.06 492 ILE A CA 1
ATOM 3940 C C . ILE A 1 492 ? -15.631 -7.036 12.589 1.00 97.06 492 ILE A C 1
ATOM 3942 O O . ILE A 1 492 ? -16.186 -6.637 13.610 1.00 97.06 492 ILE A O 1
ATOM 3946 N N . SER A 1 493 ? -16.074 -6.692 11.377 1.00 97.06 493 SER A N 1
ATOM 3947 C CA . SER A 1 493 ? -17.243 -5.831 11.154 1.00 97.06 493 SER A CA 1
ATOM 3948 C C . SER A 1 493 ? -18.503 -6.397 11.814 1.00 97.06 493 SER A C 1
ATOM 3950 O O . SER A 1 493 ? -19.236 -5.663 12.487 1.00 97.06 493 SER A O 1
ATOM 3952 N N . TRP A 1 494 ? -18.733 -7.708 11.685 1.00 97.12 494 TRP A N 1
ATOM 3953 C CA . TRP A 1 494 ? -19.825 -8.410 12.363 1.00 97.12 494 TRP A CA 1
ATOM 3954 C C . TRP A 1 494 ? -19.685 -8.363 13.884 1.00 97.12 494 TRP A C 1
ATOM 3956 O O . TRP A 1 494 ? -20.628 -7.961 14.568 1.00 97.12 494 TRP A O 1
ATOM 3966 N N . PHE A 1 495 ? -18.505 -8.701 14.407 1.00 96.31 495 PHE A N 1
ATOM 3967 C CA . PHE A 1 495 ? -18.226 -8.673 15.843 1.00 96.31 495 PHE A CA 1
ATOM 3968 C C . PHE A 1 495 ? -18.491 -7.289 16.454 1.00 96.31 495 PHE A C 1
ATOM 3970 O O . PHE A 1 495 ? -19.222 -7.168 17.437 1.00 96.31 495 PHE A O 1
ATOM 3977 N N . ILE A 1 496 ? -17.978 -6.226 15.831 1.00 95.88 496 ILE A N 1
ATOM 3978 C CA .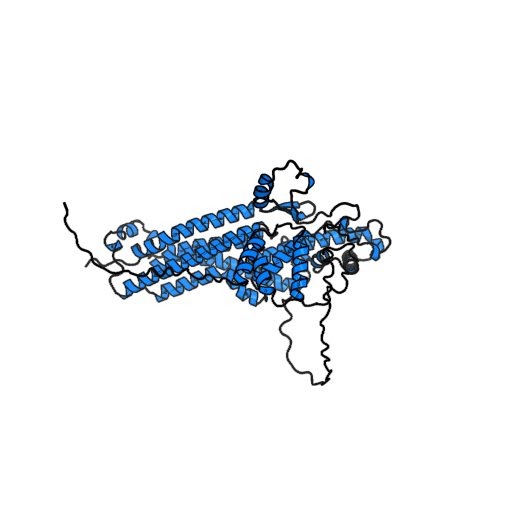 ILE A 1 496 ? -18.164 -4.847 16.297 1.00 95.88 496 ILE A CA 1
ATOM 3979 C C . ILE A 1 496 ? -19.619 -4.401 16.152 1.00 95.88 496 ILE A C 1
ATOM 3981 O O . ILE A 1 496 ? -20.135 -3.705 17.023 1.00 95.88 496 ILE A O 1
ATOM 3985 N N . SER A 1 497 ? -20.309 -4.818 15.086 1.00 95.62 497 SER A N 1
ATOM 3986 C CA . SER A 1 497 ? -21.730 -4.499 14.898 1.00 95.62 497 SER A CA 1
ATOM 3987 C C . SER A 1 497 ? -22.597 -5.086 16.015 1.00 95.62 497 SER A C 1
ATOM 3989 O O . SER A 1 497 ? -23.514 -4.413 16.475 1.00 95.62 497 SER A O 1
ATOM 3991 N N . ILE A 1 498 ? -22.287 -6.296 16.489 1.00 95.12 498 ILE A N 1
ATOM 3992 C CA . ILE A 1 498 ? -22.936 -6.895 17.665 1.00 95.12 498 ILE A CA 1
ATOM 3993 C C . ILE A 1 498 ? -22.521 -6.137 18.936 1.00 95.12 498 ILE A C 1
ATOM 3995 O O . ILE A 1 498 ? -23.372 -5.731 19.732 1.00 95.12 498 ILE A O 1
ATOM 3999 N N . GLY A 1 499 ? -21.218 -5.886 19.097 1.00 92.94 499 GLY A N 1
ATOM 4000 C CA . GLY A 1 499 ? -20.654 -5.154 20.232 1.00 92.94 499 GLY A CA 1
ATOM 4001 C C . GLY A 1 499 ? -21.261 -3.762 20.426 1.00 92.94 499 GLY A C 1
ATOM 4002 O O . GLY A 1 499 ? -21.488 -3.359 21.562 1.00 92.94 499 GLY A O 1
ATOM 4003 N N . GLN A 1 500 ? -21.620 -3.063 19.345 1.00 94.12 500 GLN A N 1
ATOM 4004 C CA . GLN A 1 500 ? -22.253 -1.740 19.388 1.00 94.12 500 GLN A CA 1
ATOM 4005 C C . GLN A 1 500 ? -23.561 -1.716 20.186 1.00 94.12 500 GLN A C 1
ATOM 4007 O O . GLN A 1 500 ? -23.880 -0.696 20.793 1.00 94.12 500 GLN A O 1
ATOM 4012 N N . PHE A 1 501 ? -24.305 -2.821 20.212 1.00 93.25 501 PHE A N 1
ATOM 4013 C CA . PHE A 1 501 ? -25.539 -2.924 20.989 1.00 93.25 501 PHE A CA 1
ATOM 4014 C C . PHE A 1 501 ? -25.300 -3.576 22.351 1.00 93.25 501 PHE A C 1
ATOM 4016 O O . PHE A 1 501 ? -25.851 -3.130 23.354 1.00 93.25 501 PHE A O 1
ATOM 4023 N N . VAL A 1 502 ? -24.453 -4.606 22.404 1.00 93.81 502 VAL A N 1
ATOM 4024 C CA . VAL A 1 502 ? -24.227 -5.385 23.629 1.00 93.81 502 VAL A CA 1
ATOM 4025 C C . VAL A 1 502 ? -23.395 -4.616 24.655 1.00 93.81 502 VAL A C 1
ATOM 4027 O O . VAL A 1 502 ? -23.727 -4.636 25.838 1.00 93.81 502 VAL A O 1
ATOM 4030 N N . ILE A 1 503 ? -22.336 -3.919 24.233 1.00 93.56 503 ILE A N 1
ATOM 4031 C CA . ILE A 1 503 ? -21.381 -3.278 25.149 1.00 93.56 503 ILE A CA 1
ATOM 4032 C C . ILE A 1 503 ? -22.014 -2.103 25.911 1.00 93.56 503 ILE A C 1
ATOM 4034 O O . ILE A 1 503 ? -21.912 -2.104 27.138 1.00 93.56 503 ILE A O 1
ATOM 4038 N N . PRO A 1 504 ? -22.706 -1.132 25.275 1.00 91.75 504 PRO A N 1
ATOM 4039 C CA . PRO A 1 504 ? -23.317 -0.025 26.015 1.00 91.75 504 PRO A CA 1
ATOM 4040 C C . PRO A 1 504 ? -24.412 -0.486 26.983 1.00 91.75 504 PRO A C 1
ATOM 4042 O O . PRO A 1 504 ? -24.533 0.058 28.079 1.00 91.75 504 PRO A O 1
ATOM 4045 N N . VAL A 1 505 ? -25.177 -1.521 26.610 1.00 90.38 505 VAL A N 1
ATOM 4046 C CA . VAL A 1 505 ? -26.163 -2.140 27.506 1.00 90.38 505 VAL A CA 1
ATOM 4047 C C . VAL A 1 505 ? -25.451 -2.827 28.667 1.00 90.38 505 VAL A C 1
ATOM 4049 O O . VAL A 1 505 ? -25.763 -2.545 29.815 1.00 90.38 505 VAL A O 1
ATOM 4052 N N . GLY A 1 506 ? -24.444 -3.664 28.406 1.00 88.88 506 GLY A N 1
ATOM 4053 C CA . GLY A 1 506 ? -23.662 -4.317 29.458 1.00 88.88 506 GLY A CA 1
ATOM 4054 C C . GLY A 1 506 ? -23.026 -3.317 30.428 1.00 88.88 506 GLY A C 1
ATOM 4055 O O . GLY A 1 506 ? -23.070 -3.513 31.639 1.00 88.88 506 GLY A O 1
ATOM 4056 N N . TRP A 1 507 ? -22.509 -2.202 29.914 1.00 86.75 507 TRP A N 1
ATOM 4057 C CA . TRP A 1 507 ? -22.016 -1.083 30.712 1.00 86.75 507 TRP A CA 1
ATOM 4058 C C . TRP A 1 507 ? -23.084 -0.508 31.639 1.00 86.75 507 TRP A C 1
ATOM 4060 O O . TRP A 1 507 ? -22.869 -0.444 32.850 1.00 86.75 507 TRP A O 1
ATOM 4070 N N . TYR A 1 508 ? -24.244 -0.159 31.080 1.00 87.50 508 TYR A N 1
ATOM 4071 C CA . TYR A 1 508 ? -25.383 0.357 31.833 1.00 87.50 508 TYR A CA 1
ATOM 4072 C C . TYR A 1 508 ? -25.796 -0.583 32.977 1.00 87.50 508 TYR A C 1
ATOM 4074 O O . TYR A 1 508 ? -26.110 -0.116 34.067 1.00 87.50 508 TYR A O 1
ATOM 4082 N N . LEU A 1 509 ? -25.723 -1.901 32.764 1.00 85.75 509 LEU A N 1
ATOM 4083 C CA . LEU A 1 509 ? -26.100 -2.901 33.768 1.00 85.75 509 LEU A CA 1
ATOM 4084 C C . LEU A 1 509 ? -25.060 -3.130 34.871 1.00 85.75 509 LEU A C 1
ATOM 4086 O O . LEU A 1 509 ? -25.426 -3.588 35.951 1.00 85.75 509 LEU A O 1
ATOM 4090 N N . ILE A 1 510 ? -23.776 -2.875 34.607 1.00 84.69 510 ILE A N 1
ATOM 4091 C CA . ILE A 1 510 ? -22.671 -3.295 35.489 1.00 84.69 510 ILE A CA 1
ATOM 4092 C C . ILE A 1 510 ? -22.047 -2.114 36.252 1.00 84.69 510 ILE A C 1
ATOM 4094 O O . ILE A 1 510 ? -21.551 -2.311 37.359 1.00 84.69 510 ILE A O 1
ATOM 4098 N N . ASN A 1 511 ? -22.073 -0.895 35.697 1.00 79.25 511 ASN A N 1
ATOM 4099 C CA . ASN A 1 511 ? -21.216 0.216 36.135 1.00 79.25 511 ASN A CA 1
ATOM 4100 C C . ASN A 1 511 ? -21.316 0.577 37.635 1.00 79.25 511 ASN A C 1
ATOM 4102 O O . ASN A 1 511 ? -20.292 0.734 38.300 1.00 79.25 511 ASN A O 1
ATOM 4106 N N . LYS A 1 512 ? -22.522 0.712 38.207 1.00 82.44 512 LYS A N 1
ATOM 4107 C CA . LYS A 1 512 ? -22.681 1.115 39.618 1.00 82.44 512 LYS A CA 1
ATOM 4108 C C . LYS A 1 512 ? -23.777 0.332 40.326 1.00 82.44 512 LYS A C 1
ATOM 4110 O O . LYS A 1 512 ? -24.907 0.234 39.860 1.00 82.44 512 LYS A O 1
ATOM 4115 N N . ARG A 1 513 ? -23.453 -0.169 41.524 1.00 78.19 513 ARG A N 1
ATOM 4116 C CA . ARG A 1 513 ? -24.451 -0.719 42.446 1.00 78.19 513 ARG A CA 1
ATOM 4117 C C . ARG A 1 513 ? -25.300 0.412 42.999 1.00 78.19 513 ARG A C 1
ATOM 4119 O O . ARG A 1 513 ? -24.773 1.375 43.553 1.00 78.19 513 ARG A O 1
ATOM 4126 N N . CYS A 1 514 ? -26.608 0.226 42.979 1.00 79.12 514 CYS A N 1
ATOM 4127 C CA . CYS A 1 514 ? -27.476 1.011 43.834 1.00 79.12 514 CYS A CA 1
ATOM 4128 C C . CYS A 1 514 ? -27.500 0.375 45.213 1.00 79.12 514 CYS A C 1
ATOM 4130 O O . CYS A 1 514 ? -27.793 -0.814 45.350 1.00 79.12 514 CYS A O 1
ATOM 4132 N N . SER A 1 515 ? -27.120 1.150 46.231 1.00 75.81 515 SER A N 1
ATOM 4133 C CA . SER A 1 515 ? -27.199 0.679 47.608 1.00 75.81 515 SER A CA 1
ATOM 4134 C C . SER A 1 515 ? -28.659 0.340 47.888 1.00 75.81 515 SER A C 1
ATOM 4136 O O . SER A 1 515 ? -29.519 1.209 47.715 1.00 75.81 515 SER A O 1
ATOM 4138 N N . SER A 1 516 ? -28.951 -0.891 48.306 1.00 65.06 516 SER A N 1
ATOM 4139 C CA . SER A 1 516 ? -30.251 -1.193 48.895 1.00 65.06 516 SER A CA 1
ATOM 4140 C C . SER A 1 516 ? -30.355 -0.383 50.185 1.00 65.06 516 SER A C 1
ATOM 4142 O O . SER A 1 516 ? -29.738 -0.746 51.187 1.00 65.06 516 SER A O 1
ATOM 4144 N N . LYS A 1 517 ? -31.031 0.763 50.117 1.00 56.41 517 LYS A N 1
ATOM 4145 C CA . LYS A 1 517 ? -31.561 1.395 51.318 1.00 56.41 517 LYS A CA 1
ATOM 4146 C C . LYS A 1 517 ? -32.709 0.557 51.851 1.00 56.41 517 LYS A C 1
ATOM 4148 O O . LYS A 1 517 ? -33.461 0.011 51.007 1.00 56.41 517 LYS A O 1
#